Protein AF-A0A3S1BFA7-F1 (afdb_monomer)

Solvent-accessible surface area (backbone atoms only — not comparable to full-atom values): 25838 Å² total; per-residue (Å²): 130,64,81,38,84,47,52,63,63,58,51,50,55,62,61,63,75,64,96,69,89,42,31,29,46,34,33,26,65,47,101,83,74,41,84,43,81,44,79,35,71,50,68,67,54,46,60,73,43,43,88,64,27,56,29,31,32,80,30,29,27,71,52,90,93,70,58,91,36,68,86,40,34,38,29,47,25,55,54,68,47,40,30,83,48,83,37,92,46,74,62,58,56,48,50,36,38,52,75,58,71,48,80,76,38,38,33,44,30,50,46,94,56,82,31,21,36,39,38,33,37,49,32,63,70,37,74,41,44,76,68,50,50,57,48,50,39,51,43,49,34,49,52,18,57,65,49,70,30,40,55,81,70,53,51,82,51,40,78,41,72,49,75,86,56,67,34,32,31,42,36,61,88,86,60,78,41,48,69,63,58,54,51,51,52,41,53,54,51,53,52,46,57,61,62,73,52,81,56,96,70,88,61,81,46,79,53,76,88,66,80,60,69,76,38,69,39,47,46,50,60,63,54,41,37,46,89,90,47,34,70,59,47,51,33,38,48,34,16,44,36,48,29,71,70,47,51,74,67,62,43,48,52,53,49,55,61,37,34,73,48,20,82,57,68,75,55,70,69,59,52,54,52,32,41,53,58,29,66,65,66,82,51,48,32,38,56,27,72,57,52,18,68,74,48,77,30,93,40,70,59,35,46,42,36,78,83,90,64,89,77,73,82,74,55,65,67,58,55,39,49,51,54,51,51,52,26,64,75,58,55,56,33,75,44,31,68,63,54,47,14,60,77,62,76,45,60,50,70,58,45,57,51,31,54,51,51,33,41,75,70,53,54,30,40,79,80,45,60,68,96,56,94,90,40,50,34,27,38,29,69,43,95,66,82,86,70,74,76,71,75,79,70,80,76,80,91,77,84,92,83,85,85,82,86,83,89,84,86,83,82,86,81,89,78,91,80,89,84,86,86,87,80,85,89,79,90,83,88,85,87,84,84,88,90,134

Structure (mmCIF, N/CA/C/O backbone):
data_AF-A0A3S1BFA7-F1
#
_entry.id   AF-A0A3S1BFA7-F1
#
loop_
_atom_site.group_PDB
_atom_site.id
_atom_site.type_symbol
_atom_site.label_atom_id
_atom_site.label_alt_id
_atom_site.label_comp_id
_atom_site.label_asym_id
_atom_site.label_entity_id
_atom_site.label_seq_id
_atom_site.pdbx_PDB_ins_code
_atom_site.Cartn_x
_atom_site.Cartn_y
_atom_site.Cartn_z
_atom_site.occupancy
_atom_site.B_iso_or_equiv
_atom_site.auth_seq_id
_atom_site.auth_comp_id
_atom_site.auth_asym_id
_atom_site.auth_atom_id
_atom_site.pdbx_PDB_model_num
ATOM 1 N N . MET A 1 1 ? -7.780 -16.360 -27.544 1.00 58.62 1 MET A N 1
ATOM 2 C CA . MET A 1 1 ? -6.352 -16.155 -27.210 1.00 58.62 1 MET A CA 1
ATOM 3 C C . MET A 1 1 ? -5.676 -17.511 -27.257 1.00 58.62 1 MET A C 1
ATOM 5 O O . MET A 1 1 ? -6.322 -18.480 -26.881 1.00 58.62 1 MET A O 1
ATOM 9 N N . GLN A 1 2 ? -4.456 -17.600 -27.788 1.00 70.12 2 GLN A N 1
ATOM 10 C CA . GLN A 1 2 ? -3.728 -18.864 -27.918 1.00 70.12 2 GLN A CA 1
ATOM 11 C C . GLN A 1 2 ? -2.575 -18.863 -26.917 1.00 70.12 2 GLN A C 1
ATOM 13 O O . GLN A 1 2 ? -1.828 -17.894 -26.835 1.00 70.12 2 GLN A O 1
ATOM 18 N N . LEU A 1 3 ? -2.485 -19.922 -26.117 1.00 81.88 3 LEU A N 1
ATOM 19 C CA . LEU A 1 3 ? -1.393 -20.108 -25.174 1.00 81.88 3 LEU A CA 1
ATOM 20 C C . LEU A 1 3 ? -0.160 -20.598 -25.938 1.00 81.88 3 LEU A C 1
ATOM 22 O O . LEU A 1 3 ? -0.206 -21.644 -26.585 1.00 81.88 3 LEU A O 1
ATOM 26 N N . GLU A 1 4 ? 0.940 -19.859 -25.848 1.00 90.38 4 GLU A N 1
ATOM 27 C CA . GLU A 1 4 ? 2.170 -20.141 -26.589 1.00 90.38 4 GLU A CA 1
ATOM 28 C C . GLU A 1 4 ? 3.357 -20.301 -25.641 1.00 90.38 4 GLU A C 1
ATOM 30 O O . GLU A 1 4 ? 3.430 -19.663 -24.591 1.00 90.38 4 GLU A O 1
ATOM 35 N N . ARG A 1 5 ? 4.326 -21.144 -26.008 1.00 91.06 5 ARG A N 1
ATOM 36 C CA . ARG A 1 5 ? 5.603 -21.211 -25.288 1.00 91.06 5 ARG A CA 1
ATOM 37 C C . ARG A 1 5 ? 6.433 -19.973 -25.613 1.00 91.06 5 ARG A C 1
ATOM 39 O O . ARG A 1 5 ? 6.560 -19.605 -26.777 1.00 91.06 5 ARG A O 1
ATOM 46 N N . ALA A 1 6 ? 7.031 -19.368 -24.593 1.00 90.69 6 ALA A N 1
ATOM 47 C CA . ALA A 1 6 ? 7.908 -18.213 -24.750 1.00 90.69 6 ALA A CA 1
ATOM 48 C C . ALA A 1 6 ? 9.334 -18.516 -24.282 1.00 90.69 6 ALA A C 1
ATOM 50 O O . ALA A 1 6 ? 9.563 -19.344 -23.400 1.00 90.69 6 ALA A O 1
ATOM 51 N N . SER A 1 7 ? 10.301 -17.821 -24.879 1.00 91.12 7 SER A N 1
ATOM 52 C CA . SER A 1 7 ? 11.687 -17.820 -24.415 1.00 91.12 7 SER A CA 1
ATOM 53 C C . SER A 1 7 ? 11.889 -16.806 -23.286 1.00 91.12 7 SER A C 1
ATOM 55 O O . SER A 1 7 ? 11.107 -15.864 -23.125 1.00 91.12 7 SER A O 1
ATOM 57 N N . VAL A 1 8 ? 12.982 -16.964 -22.536 1.00 89.38 8 VAL A N 1
ATOM 58 C CA . VAL A 1 8 ? 13.428 -15.987 -21.526 1.00 89.38 8 VAL A CA 1
ATOM 59 C C . VAL A 1 8 ? 13.623 -14.603 -22.160 1.00 89.38 8 VAL A C 1
ATOM 61 O O . VAL A 1 8 ? 13.180 -13.600 -21.603 1.00 89.38 8 VAL A O 1
ATOM 64 N N . ASN A 1 9 ? 14.191 -14.550 -23.370 1.00 89.44 9 ASN A N 1
ATOM 65 C CA . ASN A 1 9 ? 14.358 -13.301 -24.117 1.00 89.44 9 ASN A CA 1
ATOM 66 C C . ASN A 1 9 ? 13.007 -12.649 -24.420 1.00 89.44 9 ASN A C 1
ATOM 68 O O . ASN A 1 9 ? 12.826 -11.476 -24.118 1.00 89.44 9 ASN A O 1
ATOM 72 N N . SER A 1 10 ? 12.032 -13.414 -24.926 1.00 89.19 10 SER A N 1
ATOM 73 C CA . SER A 1 10 ? 10.698 -12.883 -25.242 1.00 89.19 10 SER A CA 1
ATOM 74 C C . SER A 1 10 ? 9.979 -12.328 -24.005 1.00 89.19 10 SER A C 1
ATOM 76 O O . SER A 1 10 ? 9.290 -11.304 -24.087 1.00 89.19 10 SER A O 1
ATOM 78 N N . PHE A 1 11 ? 10.171 -12.968 -22.845 1.00 91.69 11 PHE A N 1
ATOM 79 C CA . PHE A 1 11 ? 9.679 -12.466 -21.564 1.00 91.69 11 PHE A CA 1
ATOM 80 C C . PHE A 1 11 ? 10.278 -11.095 -21.225 1.00 91.69 11 PHE A C 1
ATOM 82 O O . PHE A 1 11 ? 9.536 -10.139 -20.988 1.00 91.69 11 PHE A O 1
ATOM 89 N N . PHE A 1 12 ? 11.609 -10.975 -21.238 1.00 89.75 12 PHE A N 1
ATOM 90 C CA . PHE A 1 12 ? 12.280 -9.723 -20.887 1.00 89.75 12 PHE A CA 1
ATOM 91 C C . PHE A 1 12 ? 12.060 -8.615 -21.920 1.00 89.75 12 PHE A C 1
ATOM 93 O O . PHE A 1 12 ? 11.864 -7.469 -21.528 1.00 89.75 12 PHE A O 1
ATOM 100 N N . GLU A 1 13 ? 11.996 -8.938 -23.211 1.00 86.94 13 GLU A N 1
ATOM 101 C CA . GLU A 1 13 ? 11.643 -7.984 -24.270 1.00 86.94 13 GLU A CA 1
ATOM 102 C C . GLU A 1 13 ? 10.254 -7.385 -24.064 1.00 86.94 13 GLU A C 1
ATOM 104 O O . GLU A 1 13 ? 10.063 -6.186 -24.247 1.00 86.94 13 GLU A O 1
ATOM 109 N N . THR A 1 14 ? 9.290 -8.201 -23.635 1.00 87.88 14 THR A N 1
ATOM 110 C CA . THR A 1 14 ? 7.930 -7.718 -23.375 1.00 87.88 14 THR A CA 1
ATOM 111 C C . THR A 1 14 ? 7.845 -6.963 -22.044 1.00 87.88 14 THR A C 1
ATOM 113 O O . THR A 1 14 ? 7.069 -6.024 -21.924 1.00 87.88 14 THR A O 1
ATOM 116 N N . LEU A 1 15 ? 8.629 -7.340 -21.028 1.00 87.38 15 LEU A N 1
ATOM 117 C CA . LEU A 1 15 ? 8.638 -6.658 -19.727 1.00 87.38 15 LEU A CA 1
ATOM 118 C C . LEU A 1 15 ? 9.382 -5.309 -19.757 1.00 87.38 15 LEU A C 1
ATOM 120 O O . LEU A 1 15 ? 9.102 -4.416 -18.952 1.00 87.38 15 LEU A O 1
ATOM 124 N N . ILE A 1 16 ? 10.369 -5.169 -20.641 1.00 83.31 16 ILE A N 1
ATOM 125 C CA . ILE A 1 16 ? 11.279 -4.021 -20.720 1.00 83.31 16 ILE A CA 1
ATOM 126 C C . ILE A 1 16 ? 10.966 -3.234 -21.998 1.00 83.31 16 ILE A C 1
ATOM 128 O O . ILE A 1 16 ? 11.786 -3.108 -22.899 1.00 83.31 16 ILE A O 1
ATOM 132 N N . THR A 1 17 ? 9.744 -2.713 -22.084 1.00 67.00 17 THR A N 1
ATOM 133 C CA . THR A 1 17 ? 9.225 -2.024 -23.280 1.00 67.00 17 THR A CA 1
ATOM 134 C C . THR A 1 17 ? 9.476 -0.518 -23.297 1.00 67.00 17 THR A C 1
ATOM 136 O O . THR A 1 17 ? 9.194 0.137 -24.295 1.00 67.00 17 THR A O 1
ATOM 139 N N . SER A 1 18 ? 9.990 0.059 -22.208 1.00 61.19 18 SER A N 1
ATOM 140 C CA . SER A 1 18 ? 10.029 1.509 -22.016 1.00 61.19 18 SER A CA 1
ATOM 141 C C . SER A 1 18 ? 11.446 2.066 -21.882 1.00 61.19 18 SER A C 1
ATOM 143 O O . SER A 1 18 ? 12.182 1.626 -20.998 1.00 61.19 18 SER A O 1
ATOM 145 N N . GLU A 1 19 ? 11.769 3.130 -22.624 1.00 68.19 19 GLU A N 1
ATOM 146 C CA . GLU A 1 19 ? 12.997 3.948 -22.481 1.00 68.19 19 GLU A CA 1
ATOM 147 C C . GLU A 1 19 ? 13.016 4.807 -21.198 1.00 68.19 19 GLU A C 1
ATOM 149 O O . GLU A 1 19 ? 13.612 5.883 -21.121 1.00 68.19 19 GLU A O 1
ATOM 154 N N . VAL A 1 20 ? 12.294 4.376 -20.167 1.00 74.62 20 VAL A N 1
ATOM 155 C CA . VAL A 1 20 ? 12.158 5.130 -18.930 1.00 74.62 20 VAL A CA 1
ATOM 156 C C . VAL A 1 20 ? 13.417 4.907 -18.090 1.00 74.62 20 VAL A C 1
ATOM 158 O O . VAL A 1 20 ? 13.741 3.759 -17.775 1.00 74.62 20 VAL A O 1
ATOM 161 N N . PRO A 1 21 ? 14.128 5.978 -17.688 1.00 80.00 21 PRO A N 1
ATOM 162 C CA . PRO A 1 21 ? 15.380 5.843 -16.962 1.00 80.00 21 PRO A CA 1
ATOM 163 C C . PRO A 1 21 ? 15.137 5.222 -15.587 1.00 80.00 21 PRO A C 1
ATOM 165 O O . PRO A 1 21 ? 14.238 5.638 -14.853 1.00 80.00 21 PRO A O 1
ATOM 168 N N . GLY A 1 22 ? 15.976 4.256 -15.226 1.00 85.81 22 GLY A N 1
ATOM 169 C CA . GLY 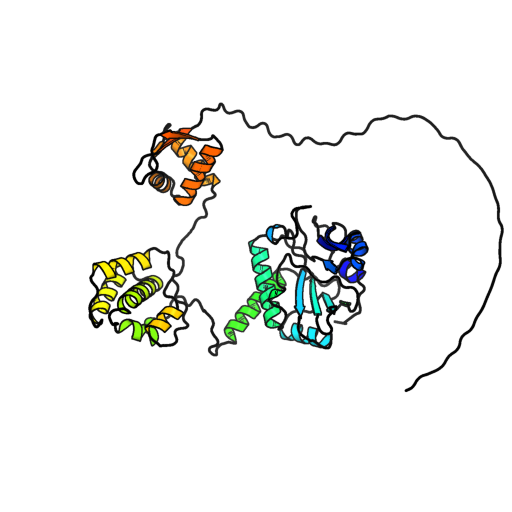A 1 22 ? 15.958 3.611 -13.923 1.00 85.81 22 GLY A CA 1
ATOM 170 C C . GLY A 1 22 ? 16.818 2.354 -13.907 1.00 85.81 22 GLY A C 1
ATOM 171 O O . GLY A 1 22 ? 17.424 1.984 -14.908 1.00 85.81 22 GLY A O 1
ATOM 172 N N . PHE A 1 23 ? 16.867 1.704 -12.749 1.00 88.44 23 PHE A N 1
ATOM 173 C CA . PHE A 1 23 ? 17.570 0.437 -12.563 1.00 88.44 23 PHE A CA 1
ATOM 174 C C . PHE A 1 23 ? 16.577 -0.659 -12.204 1.00 88.44 23 PHE A C 1
ATOM 176 O O . PHE A 1 23 ? 15.640 -0.414 -11.438 1.00 88.44 23 PHE A O 1
ATOM 183 N N . ARG A 1 24 ? 16.809 -1.872 -12.695 1.00 89.88 24 ARG A N 1
ATOM 184 C CA . ARG A 1 24 ? 16.263 -3.091 -12.095 1.00 89.88 24 ARG A CA 1
ATOM 185 C C . ARG A 1 24 ? 17.352 -3.753 -11.269 1.00 89.88 24 ARG A C 1
ATOM 187 O O . ARG A 1 24 ? 18.540 -3.565 -11.520 1.00 89.88 24 ARG A O 1
ATOM 194 N N . TYR A 1 25 ? 16.927 -4.510 -10.272 1.00 91.06 25 TYR A N 1
ATOM 195 C CA . TYR A 1 25 ? 17.823 -5.323 -9.476 1.00 91.06 25 TYR A CA 1
ATOM 196 C C . TYR A 1 25 ? 17.744 -6.774 -9.943 1.00 91.06 25 TYR A C 1
ATOM 198 O O . TYR A 1 25 ? 16.654 -7.291 -10.201 1.00 91.06 25 TYR A O 1
ATOM 206 N N . LEU A 1 26 ? 18.904 -7.414 -10.020 1.00 91.31 26 LEU A N 1
ATOM 207 C CA . LEU A 1 26 ? 19.098 -8.854 -10.152 1.00 91.31 26 LEU A CA 1
ATOM 208 C C . LEU A 1 26 ? 19.847 -9.348 -8.919 1.00 91.31 26 LEU A C 1
ATOM 210 O O . LEU A 1 26 ? 20.661 -8.620 -8.364 1.00 91.31 26 LEU A O 1
ATOM 214 N N . CYS A 1 27 ? 19.585 -10.570 -8.481 1.00 90.50 27 CYS A N 1
ATOM 215 C CA . CYS A 1 27 ? 20.303 -11.181 -7.370 1.00 90.50 27 CYS A CA 1
ATOM 216 C C . CYS A 1 27 ? 20.955 -12.478 -7.848 1.00 90.50 27 CYS A C 1
ATOM 218 O O . CYS A 1 27 ? 20.259 -13.407 -8.275 1.00 90.50 27 CYS A O 1
ATOM 220 N N . ALA A 1 28 ? 22.284 -12.527 -7.785 1.00 88.19 28 ALA A N 1
ATOM 221 C CA . ALA A 1 28 ? 23.107 -13.641 -8.250 1.00 88.19 28 ALA A CA 1
ATOM 222 C C . ALA A 1 28 ? 24.247 -13.926 -7.262 1.00 88.19 28 ALA A C 1
ATOM 224 O O . ALA A 1 28 ? 24.494 -13.149 -6.340 1.00 88.19 28 ALA A O 1
ATOM 225 N N . LEU A 1 29 ? 24.923 -15.063 -7.432 1.00 86.25 29 LEU A N 1
ATOM 226 C CA . LEU A 1 29 ? 26.115 -15.392 -6.652 1.00 86.25 29 LEU A CA 1
ATOM 227 C C . LEU A 1 29 ? 27.335 -14.641 -7.208 1.00 86.25 29 LEU A C 1
ATOM 229 O O . LEU A 1 29 ? 27.557 -14.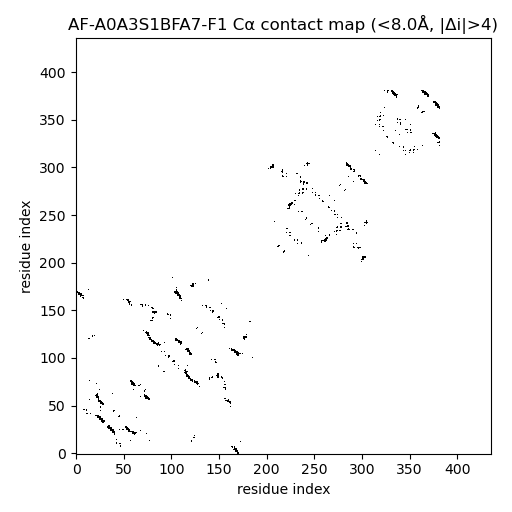640 -8.419 1.00 86.25 29 LEU A O 1
ATOM 233 N N . ASP A 1 30 ? 28.126 -14.016 -6.333 1.00 84.31 30 ASP A N 1
ATOM 234 C CA . ASP A 1 30 ? 29.445 -13.488 -6.688 1.00 84.31 30 ASP A CA 1
ATOM 235 C C . ASP A 1 30 ? 30.489 -14.611 -6.833 1.00 84.31 30 ASP A C 1
ATOM 237 O O . ASP A 1 30 ? 30.225 -15.791 -6.594 1.00 84.31 30 ASP A O 1
ATOM 241 N N . GLN A 1 31 ? 31.718 -14.226 -7.182 1.00 84.50 31 GLN A N 1
ATOM 242 C CA . GLN A 1 31 ? 32.864 -15.138 -7.298 1.00 84.50 31 GLN A CA 1
ATOM 243 C C . GLN A 1 31 ? 33.192 -15.886 -5.989 1.00 84.50 31 GLN A C 1
ATOM 245 O O . GLN A 1 31 ? 33.901 -16.887 -6.018 1.00 84.50 31 GLN A O 1
ATOM 250 N N . ASN A 1 32 ? 32.671 -15.422 -4.849 1.00 88.25 32 ASN A N 1
ATOM 251 C CA . ASN A 1 32 ? 32.860 -16.009 -3.525 1.00 88.25 32 ASN A CA 1
ATOM 252 C C . ASN A 1 32 ? 31.621 -16.793 -3.047 1.00 88.25 32 ASN A C 1
ATOM 254 O O . ASN A 1 32 ? 31.506 -17.067 -1.849 1.00 88.25 32 ASN A O 1
ATOM 258 N N . ASN A 1 33 ? 30.684 -17.132 -3.943 1.00 84.62 33 ASN A N 1
ATOM 259 C CA . ASN A 1 33 ? 29.411 -17.793 -3.631 1.00 84.62 33 ASN A CA 1
ATOM 260 C C . ASN A 1 33 ? 28.524 -17.029 -2.629 1.00 84.62 33 ASN A C 1
ATOM 262 O O . ASN A 1 33 ? 27.759 -17.630 -1.870 1.00 84.62 33 ASN A O 1
ATOM 266 N N . ARG A 1 34 ? 28.586 -15.696 -2.618 1.00 86.06 34 ARG A N 1
ATOM 267 C CA . ARG A 1 34 ? 27.698 -14.840 -1.820 1.00 86.06 34 ARG A CA 1
ATOM 268 C C . ARG A 1 34 ? 26.598 -14.277 -2.702 1.00 86.06 34 ARG A C 1
ATOM 270 O O . ARG A 1 34 ? 26.869 -13.811 -3.800 1.00 86.06 34 ARG A O 1
ATOM 277 N N . LEU A 1 35 ? 25.360 -14.285 -2.211 1.00 85.62 35 LEU A N 1
ATOM 278 C CA . LEU A 1 35 ? 24.259 -13.605 -2.891 1.00 85.62 35 LEU A CA 1
ATOM 279 C C . LEU A 1 35 ? 24.466 -12.093 -2.819 1.00 85.62 35 LEU A C 1
ATOM 281 O O . LEU A 1 35 ? 24.572 -11.528 -1.729 1.00 85.62 35 LEU A O 1
ATOM 285 N N . VAL A 1 36 ? 24.508 -11.460 -3.983 1.00 86.81 36 VAL A N 1
ATOM 286 C CA . VAL A 1 36 ? 24.702 -10.021 -4.146 1.00 86.81 36 VAL A CA 1
ATOM 287 C C . VAL A 1 36 ? 23.701 -9.461 -5.146 1.00 86.81 36 VAL A C 1
ATOM 289 O O . VAL A 1 36 ? 23.293 -10.126 -6.103 1.00 86.81 36 VAL A O 1
ATOM 292 N N . ASP A 1 37 ? 23.312 -8.217 -4.892 1.00 88.31 37 ASP A N 1
ATOM 293 C CA . ASP A 1 37 ? 22.390 -7.466 -5.728 1.00 88.31 37 ASP A CA 1
ATOM 294 C C . ASP A 1 37 ? 23.186 -6.712 -6.801 1.00 88.31 37 ASP A C 1
ATOM 296 O O . ASP A 1 37 ? 24.085 -5.932 -6.487 1.00 88.31 37 ASP A O 1
ATOM 300 N N . PHE A 1 38 ? 22.830 -6.926 -8.062 1.00 85.88 38 PHE A N 1
ATOM 301 C CA . PHE A 1 38 ? 23.368 -6.227 -9.221 1.00 85.88 38 PHE A CA 1
ATOM 302 C C . PHE A 1 38 ? 22.318 -5.275 -9.773 1.00 85.88 38 PHE A C 1
ATOM 304 O O . PHE A 1 38 ? 21.147 -5.631 -9.918 1.00 85.88 38 PHE A O 1
ATOM 311 N N . GLU A 1 39 ? 22.740 -4.057 -10.086 1.00 87.44 39 GLU A N 1
ATOM 312 C CA . GLU A 1 39 ? 21.891 -3.058 -10.719 1.00 87.44 39 GLU A CA 1
ATOM 313 C C . GLU A 1 39 ? 22.138 -3.070 -12.218 1.00 87.44 39 GLU A C 1
ATOM 315 O O . GLU A 1 39 ? 23.275 -2.940 -12.663 1.00 87.44 39 GLU A O 1
ATOM 320 N N . VAL A 1 40 ? 21.062 -3.186 -12.981 1.00 86.00 40 VAL A N 1
ATOM 321 C CA . VAL A 1 40 ? 21.097 -3.253 -14.441 1.00 86.00 40 VAL A CA 1
ATOM 322 C C . VAL A 1 40 ? 20.160 -2.203 -15.008 1.00 86.00 40 VAL A C 1
ATOM 324 O O . VAL A 1 40 ? 19.052 -1.994 -14.495 1.00 86.00 40 VAL A O 1
ATOM 327 N N . GLN A 1 41 ? 20.638 -1.490 -16.021 1.00 79.12 41 GLN A N 1
ATOM 328 C CA . GLN A 1 41 ? 19.873 -0.426 -16.677 1.00 79.12 41 GLN A CA 1
ATOM 329 C C . GLN A 1 41 ? 19.312 -0.899 -18.006 1.00 79.12 41 GLN A C 1
ATOM 331 O O . GLN A 1 41 ? 18.164 -0.594 -18.327 1.00 79.12 41 GLN A O 1
ATOM 336 N N . ASP A 1 42 ? 20.121 -1.652 -18.746 1.00 76.56 42 ASP A N 1
ATOM 337 C CA . ASP A 1 42 ? 19.798 -2.050 -20.102 1.00 76.56 42 ASP A CA 1
ATOM 338 C C . ASP A 1 42 ? 19.137 -3.437 -20.159 1.00 76.56 42 ASP A C 1
ATOM 340 O O . ASP A 1 42 ? 19.336 -4.305 -19.300 1.00 76.56 42 ASP A O 1
ATOM 344 N N . LYS A 1 43 ? 18.310 -3.637 -21.185 1.00 80.19 43 LYS A N 1
ATOM 345 C CA . LYS A 1 43 ? 17.643 -4.907 -21.473 1.00 80.19 43 LYS A CA 1
ATOM 346 C C . LYS A 1 43 ? 18.656 -6.017 -21.759 1.00 80.19 43 LYS A C 1
ATOM 348 O O . LYS A 1 43 ? 18.500 -7.122 -21.240 1.00 80.19 43 LYS A O 1
ATOM 353 N N . ASP A 1 44 ? 19.678 -5.727 -22.553 1.00 83.19 44 ASP A N 1
ATOM 354 C CA . ASP A 1 44 ? 20.673 -6.708 -22.978 1.00 83.19 44 ASP A CA 1
ATOM 355 C C . ASP A 1 44 ? 21.546 -7.134 -21.789 1.00 83.19 44 ASP A C 1
ATOM 357 O O . ASP A 1 44 ? 21.877 -8.314 -21.648 1.00 83.19 44 ASP A O 1
ATOM 361 N N . GLU A 1 45 ? 21.811 -6.213 -20.853 1.00 84.56 45 GLU A N 1
ATOM 362 C CA . GLU A 1 45 ? 22.426 -6.543 -19.565 1.00 84.56 45 GLU A CA 1
ATOM 363 C C . GLU A 1 45 ? 21.555 -7.533 -18.785 1.00 84.56 45 GLU A C 1
ATOM 365 O O . GLU A 1 45 ? 22.047 -8.587 -18.381 1.00 84.56 45 GLU A O 1
ATOM 370 N N . ILE A 1 46 ? 20.255 -7.256 -18.618 1.00 83.56 46 ILE A N 1
ATOM 371 C CA . ILE A 1 46 ? 19.341 -8.162 -17.901 1.00 83.56 46 ILE A CA 1
ATOM 372 C C . ILE A 1 46 ? 19.344 -9.557 -18.519 1.00 83.56 46 ILE A C 1
ATOM 374 O O . ILE A 1 46 ? 19.472 -10.538 -17.788 1.00 83.56 46 ILE A O 1
ATOM 378 N N . ILE A 1 47 ? 19.239 -9.648 -19.845 1.00 84.56 47 ILE A N 1
ATOM 379 C CA . ILE A 1 47 ? 19.239 -10.925 -20.561 1.00 84.56 47 ILE A CA 1
ATOM 380 C C . ILE A 1 47 ? 20.571 -11.658 -20.343 1.00 84.56 47 ILE A C 1
ATOM 382 O O . ILE A 1 47 ? 20.566 -12.841 -20.010 1.00 84.56 47 ILE A O 1
ATOM 386 N N . SER A 1 48 ? 21.707 -10.958 -20.427 1.00 85.31 48 SER A N 1
ATOM 387 C CA . SER A 1 48 ? 23.035 -11.556 -20.218 1.00 85.31 48 SER A CA 1
ATOM 388 C C . SER A 1 48 ? 23.265 -12.085 -18.793 1.00 85.31 48 SER A C 1
ATOM 390 O O . SER A 1 48 ? 24.020 -13.040 -18.590 1.00 85.31 48 SER A O 1
ATOM 392 N N . PHE A 1 49 ? 22.611 -11.480 -17.795 1.00 84.44 49 PHE A N 1
ATOM 393 C CA . PHE A 1 49 ? 22.712 -11.874 -16.390 1.00 84.44 49 PHE A CA 1
ATOM 394 C C . PHE A 1 49 ? 21.583 -12.804 -15.929 1.00 84.44 49 PHE A C 1
ATOM 396 O O . PHE A 1 49 ? 21.695 -13.367 -14.836 1.00 84.44 49 PHE A O 1
ATOM 403 N N . ALA A 1 50 ? 20.525 -12.998 -16.724 1.00 83.69 50 ALA A N 1
ATOM 404 C CA . ALA A 1 50 ? 19.354 -13.790 -16.349 1.00 83.69 50 ALA A CA 1
ATOM 405 C C . ALA A 1 50 ? 19.735 -15.223 -15.948 1.00 83.69 50 ALA A C 1
ATOM 407 O O . ALA A 1 50 ? 19.360 -15.677 -14.868 1.00 83.69 50 ALA A O 1
ATOM 408 N N . ASP A 1 51 ? 20.575 -15.894 -16.738 1.00 82.56 51 ASP A N 1
ATOM 409 C CA . ASP A 1 51 ? 20.986 -17.283 -16.480 1.00 82.56 51 ASP A CA 1
ATOM 410 C C . ASP A 1 51 ? 21.774 -17.461 -15.176 1.00 82.56 51 ASP A C 1
ATOM 412 O O . ASP A 1 51 ? 21.751 -18.526 -14.559 1.00 82.56 51 ASP A O 1
ATOM 416 N N . LYS A 1 52 ? 22.464 -16.408 -14.730 1.00 84.69 52 LYS A N 1
ATOM 417 C CA . LYS A 1 52 ? 23.274 -16.409 -13.501 1.00 84.69 52 LYS A CA 1
ATOM 418 C C . LYS A 1 52 ? 22.492 -15.914 -12.286 1.00 84.69 52 LYS A C 1
ATOM 420 O O . LYS A 1 52 ? 22.974 -16.020 -11.159 1.00 84.69 52 LYS A O 1
ATOM 425 N N . SER A 1 53 ? 21.301 -15.366 -12.509 1.00 89.00 53 SER A N 1
ATOM 426 C CA . SER A 1 53 ? 20.498 -14.701 -11.492 1.00 89.00 53 SER A CA 1
ATOM 427 C C . SER A 1 53 ? 19.375 -15.597 -11.008 1.00 89.00 53 SER A C 1
ATOM 429 O O . SER A 1 53 ? 18.722 -16.300 -11.771 1.00 89.00 53 SER A O 1
ATOM 431 N N . ARG A 1 54 ? 19.125 -15.557 -9.701 1.00 89.06 54 ARG A N 1
ATOM 432 C CA . ARG A 1 54 ? 18.028 -16.301 -9.082 1.00 89.06 54 ARG A CA 1
ATOM 433 C C . ARG A 1 54 ? 16.756 -15.473 -9.006 1.00 89.06 54 ARG A C 1
ATOM 435 O O . ARG A 1 54 ? 15.666 -16.017 -9.175 1.00 89.06 54 ARG A O 1
ATOM 442 N N . TRP A 1 55 ? 16.895 -14.177 -8.745 1.00 92.44 55 TRP A N 1
ATOM 443 C CA . TRP A 1 55 ? 15.769 -13.266 -8.585 1.00 92.44 55 TRP A CA 1
ATOM 444 C C . TRP A 1 55 ? 15.986 -11.963 -9.339 1.00 92.44 55 TRP A C 1
ATOM 446 O O . TRP A 1 55 ? 17.122 -11.534 -9.532 1.00 92.44 55 TRP A O 1
ATOM 456 N N . PHE A 1 56 ? 14.889 -11.323 -9.725 1.00 93.31 56 PHE A N 1
ATOM 457 C CA . PHE A 1 56 ? 14.875 -10.012 -10.358 1.00 93.31 56 PHE A CA 1
ATOM 458 C C . PHE A 1 56 ? 13.705 -9.164 -9.850 1.00 93.31 56 PHE A C 1
ATOM 460 O O . PHE A 1 56 ? 12.759 -9.675 -9.242 1.00 93.31 56 PHE A O 1
ATOM 467 N N . THR A 1 57 ? 13.756 -7.859 -10.105 1.00 93.44 57 THR A N 1
ATOM 468 C CA . THR A 1 57 ? 12.633 -6.944 -9.861 1.00 93.44 57 THR A CA 1
ATOM 469 C C . THR A 1 57 ? 12.018 -6.479 -11.186 1.00 93.44 57 THR A C 1
ATOM 471 O O . THR A 1 57 ? 12.749 -5.928 -12.013 1.00 93.44 57 THR A O 1
ATOM 474 N N . PRO A 1 58 ? 10.695 -6.593 -11.400 1.00 92.69 58 PRO A N 1
ATOM 475 C CA . PRO A 1 58 ? 10.054 -6.116 -12.630 1.00 92.69 58 PRO A CA 1
ATOM 476 C C . PRO A 1 58 ? 9.996 -4.580 -12.716 1.00 92.69 58 PRO A C 1
ATOM 478 O O . PRO A 1 58 ? 10.015 -4.006 -13.809 1.00 92.69 58 PRO A O 1
ATOM 481 N N . ASN A 1 59 ? 9.956 -3.920 -11.557 1.00 93.69 59 ASN A N 1
ATOM 482 C CA . ASN A 1 59 ? 9.793 -2.476 -11.395 1.00 93.69 59 ASN A CA 1
ATOM 483 C C . ASN A 1 59 ? 11.142 -1.737 -11.374 1.00 93.69 59 ASN A C 1
ATOM 485 O O . ASN A 1 59 ? 12.167 -2.316 -11.014 1.00 93.69 59 ASN A O 1
ATOM 489 N N . LEU A 1 60 ? 11.131 -0.452 -11.742 1.00 91.62 60 LEU A N 1
ATOM 490 C CA . LEU A 1 60 ? 12.331 0.391 -11.845 1.00 91.62 60 LEU A CA 1
ATOM 491 C C . LEU A 1 60 ? 12.587 1.186 -10.564 1.00 91.62 60 LEU A C 1
ATOM 493 O O . LEU A 1 60 ? 11.648 1.599 -9.882 1.00 91.62 60 LEU A O 1
ATOM 497 N N . PHE A 1 61 ? 13.857 1.472 -10.276 1.00 92.00 61 PHE A N 1
ATOM 498 C CA . PHE A 1 61 ? 14.322 2.203 -9.095 1.00 92.00 61 PHE A CA 1
ATOM 499 C C . PHE A 1 61 ? 15.153 3.442 -9.477 1.00 92.00 61 PHE A C 1
ATOM 501 O O . PHE A 1 61 ? 15.907 3.415 -10.446 1.00 92.00 61 PHE A O 1
ATOM 508 N N . ASN A 1 62 ? 15.020 4.524 -8.693 1.00 75.81 62 ASN A N 1
ATOM 509 C CA . ASN A 1 62 ? 15.446 5.885 -9.083 1.00 75.81 62 ASN A CA 1
ATOM 510 C C . ASN A 1 62 ? 16.925 6.209 -8.825 1.00 75.81 62 ASN A C 1
ATOM 512 O O . ASN A 1 62 ? 17.408 7.255 -9.244 1.00 75.81 62 ASN A O 1
ATOM 516 N N . LEU A 1 63 ? 17.654 5.384 -8.070 1.00 68.12 63 LEU A N 1
ATOM 517 C CA . LEU A 1 63 ? 18.998 5.743 -7.619 1.00 68.12 63 LEU A CA 1
ATOM 518 C C . LEU A 1 63 ? 19.901 4.518 -7.503 1.00 68.12 63 LEU A C 1
ATOM 520 O O . LEU A 1 63 ? 19.640 3.621 -6.696 1.00 68.12 63 LEU A O 1
ATOM 524 N N . LYS A 1 64 ? 21.011 4.559 -8.245 1.00 62.66 64 LYS A N 1
ATOM 525 C CA . LYS A 1 64 ? 22.150 3.653 -8.085 1.00 62.66 64 LYS A CA 1
ATOM 526 C C . LYS A 1 64 ? 22.581 3.648 -6.612 1.00 62.66 64 LYS A C 1
ATOM 528 O O . LYS A 1 64 ? 22.659 4.718 -6.002 1.00 62.66 64 LYS A O 1
ATOM 533 N N . HIS A 1 65 ? 22.815 2.475 -6.023 1.00 66.00 65 HIS A N 1
ATOM 534 C CA . HIS A 1 65 ? 23.293 2.309 -4.640 1.00 66.00 65 HIS A CA 1
ATOM 535 C C . HIS A 1 65 ? 22.338 2.724 -3.508 1.00 66.00 65 HIS A C 1
ATOM 537 O O . HIS A 1 65 ? 22.712 2.663 -2.338 1.00 66.00 65 HIS A O 1
ATOM 543 N N . CYS A 1 66 ? 21.094 3.120 -3.799 1.00 71.62 66 CYS A N 1
ATOM 544 C CA . CYS A 1 66 ? 20.103 3.353 -2.739 1.00 71.62 66 CYS A CA 1
ATOM 545 C C . CYS A 1 66 ? 19.394 2.065 -2.295 1.00 71.62 66 CYS A C 1
ATOM 547 O O . CYS A 1 66 ? 18.668 2.078 -1.298 1.00 71.62 66 CYS A O 1
ATOM 549 N N . GLY A 1 67 ? 19.619 0.966 -3.017 1.00 79.75 67 GLY A N 1
ATOM 550 C CA . GLY A 1 67 ? 19.118 -0.366 -2.712 1.00 79.75 67 GLY A CA 1
ATOM 551 C C . GLY A 1 67 ? 17.642 -0.570 -3.056 1.00 79.75 67 GLY A C 1
ATOM 552 O O . GLY A 1 67 ? 16.854 0.376 -3.211 1.00 79.75 67 GLY A O 1
ATOM 553 N N . ARG A 1 68 ? 17.256 -1.847 -3.113 1.00 89.12 68 ARG A N 1
ATOM 554 C CA . ARG A 1 68 ? 15.885 -2.306 -3.343 1.00 89.12 68 ARG A CA 1
ATOM 555 C C . ARG A 1 68 ? 15.015 -2.046 -2.113 1.00 89.12 68 ARG A C 1
ATOM 557 O O . ARG A 1 68 ? 14.847 -2.889 -1.235 1.00 89.12 68 ARG A O 1
ATOM 564 N N . THR A 1 69 ? 14.436 -0.852 -2.047 1.00 90.19 69 THR A N 1
ATOM 565 C CA . THR A 1 69 ? 13.443 -0.501 -1.026 1.00 90.19 69 THR A CA 1
ATOM 566 C C . THR A 1 69 ? 12.195 0.072 -1.670 1.00 90.19 69 THR A C 1
ATOM 568 O O . THR A 1 69 ? 12.260 0.756 -2.693 1.00 90.19 69 THR A O 1
ATOM 571 N N . LYS A 1 70 ? 11.049 -0.110 -1.011 1.00 90.94 70 LYS A N 1
ATOM 572 C CA . LYS A 1 70 ? 9.775 0.481 -1.433 1.00 90.94 70 LYS A CA 1
ATOM 573 C C . LYS A 1 70 ? 9.866 1.983 -1.686 1.00 90.94 70 LYS A C 1
ATOM 575 O O . LYS A 1 70 ? 9.234 2.500 -2.603 1.00 90.94 70 LYS A O 1
ATOM 580 N N . LYS A 1 71 ? 10.667 2.708 -0.896 1.00 89.25 71 LYS A N 1
ATOM 581 C CA . LYS A 1 71 ? 10.872 4.155 -1.062 1.00 89.25 71 LYS A CA 1
ATOM 582 C C . LYS A 1 71 ? 11.525 4.487 -2.406 1.00 89.25 71 LYS A C 1
ATOM 584 O O . LYS A 1 71 ? 11.145 5.492 -3.002 1.00 89.25 71 LYS A O 1
ATOM 589 N N . ASN A 1 72 ? 12.423 3.632 -2.885 1.00 91.19 72 ASN A N 1
ATOM 590 C CA . ASN A 1 72 ? 13.258 3.884 -4.057 1.00 91.19 72 ASN A CA 1
ATOM 591 C C . ASN A 1 72 ? 12.639 3.425 -5.379 1.00 91.19 72 ASN A C 1
ATOM 593 O O . ASN A 1 72 ? 13.147 3.821 -6.426 1.00 91.19 72 ASN A O 1
ATOM 597 N N . VAL A 1 73 ? 11.550 2.644 -5.345 1.00 92.88 73 VAL A N 1
ATOM 598 C CA . VAL A 1 73 ? 10.773 2.316 -6.553 1.00 92.88 73 VAL A CA 1
ATOM 599 C C . VAL A 1 73 ? 10.353 3.617 -7.235 1.00 92.88 73 VAL A C 1
ATOM 601 O O . VAL A 1 73 ? 9.737 4.479 -6.599 1.00 92.88 73 VAL A O 1
ATOM 604 N N . GLN A 1 74 ? 10.716 3.757 -8.501 1.00 92.00 74 GLN A N 1
ATOM 605 C CA . GLN A 1 74 ? 10.473 4.917 -9.344 1.00 92.00 74 GLN A CA 1
ATOM 606 C C . GLN A 1 74 ? 9.312 4.690 -10.294 1.00 92.00 74 GLN A C 1
ATOM 608 O O . GLN A 1 74 ? 8.466 5.573 -10.403 1.00 92.00 74 GLN A O 1
ATOM 613 N N . TYR A 1 75 ? 9.261 3.518 -10.928 1.00 92.88 75 TYR A N 1
ATOM 614 C CA . TYR A 1 75 ? 8.183 3.150 -11.834 1.00 92.88 75 TYR A CA 1
ATOM 615 C C . TYR A 1 75 ? 7.689 1.742 -11.552 1.00 92.88 75 TYR A C 1
ATOM 617 O O . TYR A 1 75 ? 8.477 0.848 -11.242 1.00 92.88 75 TYR A O 1
ATOM 625 N N . ILE A 1 76 ? 6.373 1.575 -11.643 1.00 94.12 76 ILE A N 1
ATOM 626 C CA . ILE A 1 76 ? 5.714 0.273 -11.592 1.00 94.12 76 ILE A CA 1
ATOM 627 C C . ILE A 1 76 ? 5.425 -0.130 -13.033 1.00 94.12 76 ILE A C 1
ATOM 629 O O . ILE A 1 76 ? 4.749 0.610 -13.742 1.00 94.12 76 ILE A O 1
ATOM 633 N N . ASN A 1 77 ? 5.943 -1.287 -13.430 1.00 92.88 77 ASN A N 1
ATOM 634 C CA . ASN A 1 77 ? 5.896 -1.802 -14.799 1.00 92.88 77 ASN A CA 1
ATOM 635 C C . ASN A 1 77 ? 5.028 -3.053 -14.920 1.00 92.88 77 ASN A C 1
ATOM 637 O O . ASN A 1 77 ? 4.671 -3.451 -16.021 1.00 92.88 77 ASN A O 1
ATOM 641 N N . ALA A 1 78 ? 4.729 -3.717 -13.804 1.00 94.06 78 ALA A N 1
ATOM 642 C CA . ALA A 1 78 ? 3.909 -4.913 -13.825 1.00 94.06 78 ALA A CA 1
ATOM 643 C C . ALA A 1 78 ? 3.142 -5.104 -12.518 1.00 94.06 78 ALA A C 1
ATOM 645 O O . ALA A 1 78 ? 3.626 -4.771 -11.430 1.00 94.06 78 ALA A O 1
ATOM 646 N N . PHE A 1 79 ? 1.968 -5.714 -12.645 1.00 96.25 79 PHE A N 1
ATOM 647 C CA . PHE A 1 79 ? 1.304 -6.423 -11.562 1.00 96.25 79 PHE A CA 1
ATOM 648 C C . PHE A 1 79 ? 1.746 -7.882 -11.618 1.00 96.25 79 PHE A C 1
ATOM 650 O O . PHE A 1 79 ? 1.644 -8.523 -12.664 1.00 96.25 79 PHE A O 1
ATOM 657 N N . VAL A 1 80 ? 2.255 -8.390 -10.495 1.00 96.56 80 VAL A N 1
ATOM 658 C CA . VAL A 1 80 ? 2.762 -9.761 -10.390 1.00 96.56 80 VAL A CA 1
ATOM 659 C C . VAL A 1 80 ? 2.104 -10.464 -9.214 1.00 96.56 80 VAL A C 1
ATOM 661 O O . VAL A 1 80 ? 1.967 -9.871 -8.141 1.00 96.56 80 VAL A O 1
ATOM 664 N N . ILE A 1 81 ? 1.685 -11.707 -9.431 1.00 95.94 81 ILE A N 1
ATOM 665 C CA . ILE A 1 81 ? 1.065 -12.574 -8.424 1.00 95.94 81 ILE A CA 1
ATOM 666 C C . ILE A 1 81 ? 1.819 -13.901 -8.384 1.00 95.94 81 ILE A C 1
ATOM 668 O O . ILE A 1 81 ? 2.139 -14.453 -9.436 1.00 95.94 81 ILE A O 1
ATOM 672 N N . GLU A 1 82 ? 2.077 -14.411 -7.179 1.00 94.81 82 GLU A N 1
ATOM 673 C CA . GLU A 1 82 ? 2.691 -15.722 -6.954 1.00 94.81 82 GLU A CA 1
ATOM 674 C C . GLU A 1 82 ? 1.657 -16.688 -6.366 1.00 94.81 82 GLU A C 1
ATOM 676 O O . GLU A 1 82 ? 1.084 -16.451 -5.304 1.00 94.81 82 GLU A O 1
ATOM 681 N N . PHE A 1 83 ? 1.407 -17.789 -7.065 1.00 87.62 83 PHE A N 1
ATOM 682 C CA . PHE A 1 83 ? 0.664 -18.929 -6.554 1.00 87.62 83 PHE A CA 1
ATOM 683 C C . PHE A 1 83 ? 1.638 -19.858 -5.832 1.00 87.62 83 PHE A C 1
ATOM 685 O O . PHE A 1 83 ? 2.224 -20.743 -6.452 1.00 87.62 83 PHE A O 1
ATOM 692 N N . ASP A 1 84 ? 1.778 -19.669 -4.517 1.00 86.00 84 ASP A N 1
ATOM 693 C CA . ASP A 1 84 ? 2.478 -20.606 -3.625 1.00 86.00 84 ASP A CA 1
ATOM 694 C C . ASP A 1 84 ? 1.554 -21.724 -3.116 1.00 86.00 84 ASP A C 1
ATOM 696 O O . ASP A 1 84 ? 1.551 -22.120 -1.950 1.00 86.00 84 ASP A O 1
ATOM 700 N N . CYS A 1 85 ? 0.719 -22.222 -4.017 1.00 75.25 85 CYS A N 1
ATOM 701 C CA . CYS A 1 85 ? -0.155 -23.357 -3.804 1.00 75.25 85 CYS A CA 1
ATOM 702 C C . CYS A 1 85 ? -0.041 -24.286 -5.009 1.00 75.25 85 CYS A C 1
ATOM 704 O O . CYS A 1 85 ? 0.284 -23.854 -6.112 1.00 75.25 85 CYS A O 1
ATOM 706 N N . TYR A 1 86 ? -0.279 -25.577 -4.795 1.00 77.56 86 TYR A N 1
ATOM 707 C CA . TYR A 1 86 ? -0.149 -26.560 -5.860 1.00 77.56 86 TYR A CA 1
ATOM 708 C C . TYR A 1 86 ? -1.280 -26.406 -6.889 1.00 77.56 86 TYR A C 1
ATOM 710 O O . TYR A 1 86 ? -2.429 -26.743 -6.607 1.00 77.56 86 TYR A O 1
ATOM 718 N N . LEU A 1 87 ? -0.931 -25.927 -8.084 1.00 72.81 87 LEU A N 1
ATOM 719 C CA . LEU A 1 87 ? -1.770 -25.894 -9.280 1.00 72.81 87 LEU A CA 1
ATOM 720 C C . LEU A 1 87 ? -1.129 -26.777 -10.366 1.00 72.81 87 LEU A C 1
ATOM 722 O O . LEU A 1 87 ? -0.031 -26.460 -10.846 1.00 72.81 87 LEU A O 1
ATOM 726 N N . PRO A 1 88 ? -1.754 -27.911 -10.734 1.00 67.44 88 PRO A N 1
ATOM 727 C CA . PRO A 1 88 ? -1.086 -28.951 -11.511 1.00 67.44 88 PRO A CA 1
ATOM 728 C C . PRO A 1 88 ? -0.762 -28.524 -12.947 1.00 67.44 88 PRO A C 1
ATOM 730 O O . PRO A 1 88 ? 0.258 -28.959 -13.491 1.00 67.44 88 PRO A O 1
ATOM 733 N N . SER A 1 89 ? -1.572 -27.653 -13.549 1.00 77.88 89 SER A N 1
ATOM 734 C CA . SER A 1 89 ? -1.416 -27.208 -14.929 1.00 77.88 89 SER A CA 1
ATOM 735 C C . SER A 1 89 ? -1.547 -25.692 -15.088 1.00 77.88 89 SER A C 1
ATOM 737 O O . SER A 1 89 ? -2.036 -24.977 -14.218 1.00 77.88 89 SER A O 1
ATOM 739 N N . VAL A 1 90 ? -1.115 -25.202 -16.250 1.00 78.44 90 VAL A N 1
ATOM 740 C CA . VAL A 1 90 ? -1.302 -23.804 -16.663 1.00 78.44 90 VAL A CA 1
ATOM 741 C C . VAL A 1 90 ? -2.782 -23.447 -16.850 1.00 78.44 90 VAL A C 1
ATOM 743 O O . VAL A 1 90 ? -3.148 -22.292 -16.658 1.00 78.44 90 VAL A O 1
ATOM 746 N N . LEU A 1 91 ? -3.631 -24.429 -17.179 1.00 79.88 91 LEU A N 1
ATOM 747 C CA . LEU A 1 91 ? -5.075 -24.230 -17.319 1.00 79.88 91 LEU A CA 1
ATOM 748 C C . LEU A 1 91 ? -5.711 -23.918 -15.964 1.00 79.88 91 LEU A C 1
ATOM 750 O O . LEU A 1 91 ? -6.461 -22.959 -15.879 1.00 79.88 91 LEU A O 1
ATOM 754 N N . ASP A 1 92 ? -5.297 -24.600 -14.890 1.00 77.69 92 ASP A N 1
ATOM 755 C CA . ASP A 1 92 ? -5.792 -24.300 -13.538 1.00 77.69 92 ASP A CA 1
ATOM 756 C C . ASP A 1 92 ? -5.474 -22.855 -13.121 1.00 77.69 92 ASP A C 1
ATOM 758 O O . ASP A 1 92 ? -6.243 -22.212 -12.411 1.00 77.69 92 ASP A O 1
ATOM 762 N N . VAL A 1 93 ? -4.329 -22.320 -13.561 1.00 83.25 93 VAL A N 1
ATOM 763 C CA . VAL A 1 93 ? -3.966 -20.917 -13.310 1.00 83.25 93 VAL A CA 1
ATOM 764 C C . VAL A 1 93 ? -4.858 -19.971 -14.114 1.00 83.25 93 VAL A C 1
ATOM 766 O O . VAL A 1 93 ? -5.286 -18.946 -13.586 1.00 83.25 93 VAL A O 1
ATOM 769 N N . ILE A 1 94 ? -5.140 -20.305 -15.377 1.00 84.44 94 ILE A N 1
ATOM 770 C CA . ILE A 1 94 ? -6.049 -19.535 -16.236 1.00 84.44 94 ILE A CA 1
ATOM 771 C C . ILE A 1 94 ? -7.456 -19.523 -15.636 1.00 84.44 94 ILE A C 1
ATOM 773 O O . ILE A 1 94 ? -8.024 -18.442 -15.503 1.00 84.44 94 ILE A O 1
ATOM 777 N N . ASP A 1 95 ? -7.958 -20.667 -15.172 1.00 79.31 95 ASP A N 1
ATOM 778 C CA . ASP A 1 95 ? -9.272 -20.785 -14.537 1.00 79.31 95 ASP A CA 1
ATOM 779 C C . ASP A 1 95 ? -9.384 -19.839 -13.331 1.00 79.31 95 ASP A C 1
ATOM 781 O O . ASP A 1 95 ? -10.318 -19.044 -13.249 1.00 79.31 95 ASP A O 1
ATOM 785 N N . ARG A 1 96 ? -8.373 -19.805 -12.444 1.00 81.25 96 ARG A N 1
ATOM 786 C CA . ARG A 1 96 ? -8.349 -18.863 -11.302 1.00 81.25 96 ARG A CA 1
ATOM 787 C C . ARG A 1 96 ? -8.400 -17.398 -11.727 1.00 81.25 96 ARG A C 1
ATOM 789 O O . ARG A 1 96 ? -8.972 -16.566 -11.019 1.00 81.25 96 ARG A O 1
ATOM 796 N N . ILE A 1 97 ? -7.764 -17.058 -12.844 1.00 88.19 97 ILE A N 1
ATOM 797 C CA . ILE A 1 97 ? -7.737 -15.692 -13.371 1.00 88.19 97 ILE A CA 1
ATOM 798 C C . ILE A 1 97 ? -9.098 -15.330 -13.965 1.00 88.19 97 ILE A C 1
ATOM 800 O O . ILE A 1 97 ? -9.633 -14.267 -13.643 1.00 88.19 97 ILE A O 1
ATOM 804 N N . GLU A 1 98 ? -9.675 -16.213 -14.775 1.00 83.56 98 GLU A N 1
ATOM 805 C CA . GLU A 1 98 ? -10.977 -16.007 -15.411 1.00 83.56 98 GLU A CA 1
ATOM 806 C C . GLU A 1 98 ? -12.103 -15.930 -14.370 1.00 83.56 98 GLU A C 1
ATOM 808 O O . GLU A 1 98 ? -12.924 -15.013 -14.420 1.00 83.56 98 GLU A O 1
ATOM 813 N N . GLU A 1 99 ? -12.078 -16.788 -13.345 1.00 83.19 99 GLU A N 1
ATOM 814 C CA . GLU A 1 99 ? -12.998 -16.739 -12.197 1.00 83.19 99 GLU A CA 1
ATOM 815 C C . GLU A 1 99 ? -12.914 -15.414 -11.422 1.00 83.19 99 GLU A C 1
ATOM 817 O O . GLU A 1 99 ? -13.907 -14.951 -10.855 1.00 83.19 99 GLU A O 1
ATOM 822 N N . SER A 1 100 ? -11.741 -14.768 -11.414 1.00 86.50 100 SER A N 1
ATOM 823 C CA . SER A 1 100 ? -11.552 -13.446 -10.803 1.00 86.50 100 SER A CA 1
ATOM 824 C C . SER A 1 100 ? -12.071 -12.288 -11.669 1.00 86.50 100 SER A C 1
ATOM 826 O O . SER A 1 100 ? -12.093 -11.138 -11.223 1.00 86.50 100 SER A O 1
ATOM 828 N N . GLY A 1 101 ? -12.482 -12.563 -12.911 1.00 87.06 101 GLY A N 1
ATOM 829 C CA . GLY A 1 101 ? -12.958 -11.563 -13.865 1.00 87.06 101 GLY A CA 1
ATOM 830 C C . GLY A 1 101 ? -11.861 -10.638 -14.399 1.00 87.06 101 GLY A C 1
ATOM 831 O O . GLY A 1 101 ? -12.168 -9.541 -14.862 1.00 87.06 101 GLY A O 1
ATOM 832 N N . LEU A 1 102 ? -10.588 -11.031 -14.288 1.00 91.38 102 LEU A N 1
ATOM 833 C CA . LEU A 1 102 ? -9.484 -10.332 -14.941 1.00 91.38 102 LEU A CA 1
ATOM 834 C C . LEU A 1 102 ? -9.282 -10.856 -16.358 1.00 91.38 102 LEU A C 1
ATOM 836 O O . LEU A 1 102 ? -9.342 -12.053 -16.619 1.00 91.38 102 LEU A O 1
ATOM 840 N N . GLU A 1 103 ? -8.930 -9.949 -17.257 1.00 90.88 103 GLU A N 1
ATOM 841 C CA . GLU A 1 103 ? -8.399 -10.306 -18.561 1.00 90.88 103 GLU A CA 1
ATOM 842 C C . GLU A 1 103 ? -7.057 -11.065 -18.469 1.00 90.88 103 GLU A C 1
ATOM 844 O O . GLU A 1 103 ? -6.274 -10.864 -17.528 1.00 90.88 103 GLU A O 1
ATOM 849 N N . PRO A 1 104 ? -6.751 -11.900 -19.479 1.00 91.19 104 PRO A N 1
ATOM 850 C CA . PRO A 1 104 ? -5.552 -12.732 -19.522 1.00 91.19 104 PRO A CA 1
ATOM 851 C C . PRO A 1 104 ? -4.209 -12.022 -19.285 1.00 91.19 104 PRO A C 1
ATOM 853 O O . PRO A 1 104 ? -3.933 -10.995 -19.906 1.00 91.19 104 PRO A O 1
ATOM 856 N N . PRO A 1 105 ? -3.312 -12.573 -18.453 1.00 95.44 105 PRO A N 1
ATOM 857 C CA . PRO A 1 105 ? -1.970 -12.032 -18.247 1.00 95.44 105 PRO A CA 1
ATOM 858 C C . PRO A 1 105 ? -1.102 -12.142 -19.500 1.00 95.44 105 PRO A C 1
ATOM 860 O O . PRO A 1 105 ? -1.352 -12.948 -20.396 1.00 95.44 105 PRO A O 1
ATOM 863 N N . HIS A 1 106 ? -0.007 -11.385 -19.528 1.00 94.88 106 HIS A N 1
ATOM 864 C CA . HIS A 1 106 ? 1.025 -11.557 -20.549 1.00 94.88 106 HIS A CA 1
ATOM 865 C C . HIS A 1 106 ? 1.740 -12.887 -20.390 1.00 94.88 106 HIS A C 1
ATOM 867 O O . HIS A 1 106 ? 1.863 -13.616 -21.372 1.00 94.88 106 HIS A O 1
ATOM 873 N N . PHE A 1 107 ? 2.171 -13.213 -19.167 1.00 95.69 107 PHE A N 1
ATOM 874 C CA . PHE A 1 107 ? 2.947 -14.423 -18.907 1.00 95.69 107 PHE A CA 1
ATOM 875 C C . PHE A 1 107 ? 2.466 -15.211 -17.695 1.00 95.69 107 PHE A C 1
ATOM 877 O O . PHE A 1 107 ? 2.111 -14.646 -16.660 1.00 95.69 107 PHE A O 1
ATOM 884 N N . LEU A 1 108 ? 2.546 -16.531 -17.841 1.00 94.94 108 LEU A N 1
ATOM 885 C CA . LEU A 1 108 ? 2.369 -17.547 -16.813 1.00 94.94 108 LEU A CA 1
ATOM 886 C C . LEU A 1 108 ? 3.679 -18.332 -16.746 1.00 94.94 108 LEU A C 1
ATOM 888 O O . LEU A 1 108 ? 4.110 -18.912 -17.743 1.00 94.94 108 LEU A O 1
ATOM 892 N N . ILE A 1 109 ? 4.343 -18.314 -15.598 1.00 94.38 109 ILE A N 1
ATOM 893 C CA . ILE A 1 109 ? 5.684 -18.876 -15.438 1.00 94.38 109 ILE A CA 1
ATOM 894 C C . ILE A 1 109 ? 5.633 -19.917 -14.342 1.00 94.38 109 ILE A C 1
ATOM 896 O O . ILE A 1 109 ? 5.247 -19.609 -13.214 1.00 94.38 109 ILE A O 1
ATOM 900 N N . ARG A 1 110 ? 6.041 -21.144 -14.649 1.00 86.69 110 ARG A N 1
ATOM 901 C CA . ARG A 1 110 ? 6.155 -22.169 -13.617 1.00 86.69 110 ARG A CA 1
ATOM 902 C C . ARG A 1 110 ? 7.376 -21.893 -12.747 1.00 86.69 110 ARG A C 1
ATOM 904 O O . ARG A 1 110 ? 8.480 -21.674 -13.246 1.00 86.69 110 ARG A O 1
ATOM 911 N N . SER A 1 111 ? 7.180 -21.911 -11.437 1.00 86.62 111 SER A N 1
ATOM 912 C CA . SER A 1 111 ? 8.278 -21.830 -10.479 1.00 86.62 111 SER A CA 1
ATOM 913 C C . SER A 1 111 ? 9.082 -23.137 -10.459 1.00 86.62 111 SER A C 1
ATOM 915 O O . SER A 1 111 ? 8.657 -24.170 -10.980 1.00 86.62 111 SER A O 1
ATOM 917 N N . LYS A 1 112 ? 10.252 -23.110 -9.810 1.00 82.62 112 LYS A N 1
ATOM 918 C CA . LYS A 1 112 ? 11.065 -24.316 -9.568 1.00 82.62 112 LYS A CA 1
ATOM 919 C C . LYS A 1 112 ? 10.328 -25.328 -8.691 1.00 82.62 112 LYS A C 1
ATOM 921 O O . LYS A 1 112 ? 10.549 -26.526 -8.835 1.00 82.62 112 LYS A O 1
ATOM 926 N N . THR A 1 113 ? 9.475 -24.848 -7.785 1.00 76.06 113 THR A N 1
ATOM 927 C CA . THR A 1 113 ? 8.607 -25.707 -6.978 1.00 76.06 113 THR A CA 1
ATOM 928 C C . THR A 1 113 ? 7.448 -26.196 -7.851 1.00 76.06 113 THR A C 1
ATOM 930 O O . THR A 1 113 ? 6.681 -25.366 -8.349 1.00 76.06 113 THR A O 1
ATOM 933 N N . PRO A 1 114 ? 7.291 -27.517 -8.060 1.00 74.69 114 PRO A N 1
ATOM 934 C CA . PRO A 1 114 ? 6.232 -28.044 -8.907 1.00 74.69 114 PRO A CA 1
ATOM 935 C C . PRO A 1 114 ? 4.848 -27.577 -8.459 1.00 74.69 114 PRO A C 1
ATOM 937 O O . PRO A 1 114 ? 4.472 -27.705 -7.298 1.00 74.69 114 PRO A O 1
ATOM 940 N N . GLY A 1 115 ? 4.089 -27.052 -9.415 1.00 69.19 115 GLY A N 1
ATOM 941 C CA . GLY A 1 115 ? 2.729 -26.569 -9.201 1.00 69.19 115 GLY A CA 1
ATOM 942 C C . GLY A 1 115 ? 2.631 -25.127 -8.705 1.00 69.19 115 GLY A C 1
ATOM 943 O O . GLY A 1 115 ? 1.522 -24.623 -8.624 1.00 69.19 115 GLY A O 1
ATOM 944 N N . HIS A 1 116 ? 3.747 -24.451 -8.423 1.00 85.50 116 HIS A N 1
ATOM 945 C CA . HIS A 1 116 ? 3.746 -23.027 -8.087 1.00 85.50 116 HIS A CA 1
ATOM 946 C C . HIS A 1 116 ? 3.936 -22.187 -9.354 1.00 85.50 116 HIS A C 1
ATOM 948 O O . HIS A 1 116 ? 4.676 -22.582 -10.263 1.00 85.50 116 HIS A O 1
ATOM 954 N N . TRP A 1 117 ? 3.298 -21.018 -9.413 1.00 90.56 117 TRP A N 1
ATOM 955 C CA . TRP A 1 117 ? 3.247 -20.201 -10.630 1.00 90.56 117 TRP A CA 1
ATOM 956 C C . TRP A 1 117 ? 3.400 -18.714 -10.354 1.00 90.56 117 TRP A C 1
ATOM 958 O O . TRP A 1 117 ? 2.915 -18.206 -9.350 1.00 90.56 117 TRP A O 1
ATOM 968 N N . HIS A 1 118 ? 4.057 -18.005 -11.264 1.00 95.06 118 HIS A N 1
ATOM 969 C CA . HIS A 1 118 ? 4.169 -16.553 -11.249 1.00 95.06 118 HIS A CA 1
ATOM 970 C C . HIS A 1 118 ? 3.405 -16.004 -12.449 1.00 95.06 118 HIS A C 1
ATOM 972 O O . HIS A 1 118 ? 3.584 -16.471 -13.577 1.00 95.06 118 HIS A O 1
ATOM 978 N N . VAL A 1 119 ? 2.564 -15.005 -12.214 1.00 96.44 119 VAL A N 1
ATOM 979 C CA . VAL A 1 119 ? 1.690 -14.436 -13.239 1.00 96.44 119 VAL A CA 1
ATOM 980 C C . VAL A 1 119 ? 1.975 -12.957 -13.403 1.00 96.44 119 VAL A C 1
ATOM 982 O O . VAL A 1 119 ? 1.995 -12.224 -12.416 1.00 96.44 119 VAL A O 1
ATOM 985 N N . TYR A 1 120 ? 2.180 -12.525 -14.647 1.00 96.69 120 TYR A N 1
ATOM 986 C CA . TYR A 1 120 ? 2.595 -11.166 -14.979 1.00 96.69 120 TYR A CA 1
ATOM 987 C C . TYR A 1 120 ? 1.581 -10.481 -15.889 1.00 96.69 120 TYR A C 1
ATOM 989 O O . TYR A 1 120 ? 1.365 -10.905 -17.027 1.00 96.69 120 TYR A O 1
ATOM 997 N N . TRP A 1 121 ? 1.051 -9.355 -15.418 1.00 95.81 121 TRP A N 1
ATOM 998 C CA . TRP A 1 121 ? 0.424 -8.346 -16.263 1.00 95.81 121 TRP A CA 1
ATOM 999 C C . TRP A 1 121 ? 1.364 -7.156 -16.383 1.00 95.81 121 TRP A C 1
ATOM 1001 O O . TRP A 1 121 ? 1.597 -6.432 -15.413 1.00 95.81 121 TRP A O 1
ATOM 1011 N N . ILE A 1 122 ? 1.909 -6.965 -17.573 1.00 93.44 122 ILE A N 1
ATOM 1012 C CA . ILE A 1 122 ? 2.815 -5.869 -17.892 1.00 93.44 122 ILE A CA 1
ATOM 1013 C C . ILE A 1 122 ? 1.971 -4.642 -18.228 1.00 93.44 122 ILE A C 1
ATOM 1015 O O . ILE A 1 122 ? 0.988 -4.734 -18.962 1.00 93.44 122 ILE A O 1
ATOM 1019 N N . ILE A 1 123 ? 2.332 -3.500 -17.654 1.00 92.19 123 ILE A N 1
ATOM 1020 C CA . ILE A 1 123 ? 1.623 -2.236 -17.839 1.00 92.19 123 ILE A CA 1
ATOM 1021 C C . ILE A 1 123 ? 2.539 -1.181 -18.436 1.00 92.19 123 ILE A C 1
ATOM 1023 O O . ILE A 1 123 ? 3.760 -1.253 -18.287 1.00 92.19 123 ILE A O 1
ATOM 1027 N N . ASP A 1 124 ? 1.933 -0.146 -19.011 1.00 88.31 124 ASP A N 1
ATOM 1028 C CA . ASP A 1 124 ? 2.657 1.093 -19.274 1.00 88.31 124 ASP A CA 1
ATOM 1029 C C . ASP A 1 124 ? 3.247 1.626 -17.955 1.00 88.31 124 ASP A C 1
ATOM 1031 O O . ASP A 1 124 ? 2.501 1.791 -16.978 1.00 88.31 124 ASP A O 1
ATOM 1035 N N . PRO A 1 125 ? 4.568 1.885 -17.886 1.00 89.81 125 PRO A N 1
ATOM 1036 C CA . PRO A 1 125 ? 5.218 2.299 -16.653 1.00 89.81 125 PRO A CA 1
ATOM 1037 C C . PRO A 1 125 ? 4.572 3.531 -16.033 1.00 89.81 125 PRO A C 1
ATOM 1039 O O . PRO A 1 125 ? 4.508 4.602 -16.640 1.00 89.81 125 PRO A O 1
ATOM 1042 N N . ILE A 1 126 ? 4.158 3.410 -14.773 1.00 92.31 126 ILE A N 1
ATOM 1043 C CA . ILE A 1 126 ? 3.585 4.532 -14.024 1.00 92.31 126 ILE A CA 1
ATOM 1044 C C . ILE A 1 126 ? 4.572 5.060 -12.983 1.00 92.31 126 ILE A C 1
ATOM 1046 O O . ILE A 1 126 ? 5.201 4.261 -12.281 1.00 92.31 126 ILE A O 1
ATOM 1050 N N . PRO A 1 127 ? 4.683 6.388 -12.797 1.00 92.38 127 PRO A N 1
ATOM 1051 C CA . PRO A 1 127 ? 5.458 6.950 -11.701 1.00 92.38 127 PRO A CA 1
ATOM 1052 C C . PRO A 1 127 ? 4.947 6.456 -10.343 1.00 92.38 127 PRO A C 1
ATOM 1054 O O . PRO A 1 127 ? 3.790 6.648 -9.956 1.00 92.38 127 PRO A O 1
ATOM 1057 N N . ALA A 1 128 ? 5.837 5.846 -9.573 1.00 91.50 128 ALA A N 1
ATOM 1058 C CA . ALA A 1 128 ? 5.536 5.255 -8.285 1.00 91.50 128 ALA A CA 1
ATOM 1059 C C . ALA A 1 128 ? 5.546 6.335 -7.187 1.00 91.50 128 ALA A C 1
ATOM 1061 O O . ALA A 1 128 ? 6.458 6.419 -6.365 1.00 91.50 128 ALA A O 1
ATOM 1062 N N . PHE A 1 129 ? 4.522 7.187 -7.140 1.00 89.75 129 PHE A N 1
ATOM 1063 C CA . PHE A 1 129 ? 4.299 8.077 -5.994 1.00 89.75 129 PHE A CA 1
ATOM 1064 C C . PHE A 1 129 ? 3.821 7.290 -4.765 1.00 89.75 129 PHE A C 1
ATOM 1066 O O . PHE A 1 129 ? 3.266 6.200 -4.886 1.00 89.75 129 PHE A O 1
ATOM 1073 N N . SER A 1 130 ? 3.998 7.830 -3.554 1.00 88.56 130 SER A N 1
ATOM 1074 C CA . SER A 1 130 ? 3.663 7.115 -2.308 1.00 88.56 130 SER A CA 1
ATOM 1075 C C . SER A 1 130 ? 2.218 6.598 -2.261 1.00 88.56 130 SER A C 1
ATOM 1077 O O . SER A 1 130 ? 1.984 5.487 -1.796 1.00 88.56 130 SER A O 1
ATOM 1079 N N . ASN A 1 131 ? 1.253 7.379 -2.755 1.00 87.38 131 ASN A N 1
ATOM 1080 C CA . ASN A 1 131 ? -0.149 6.969 -2.865 1.00 87.38 131 ASN A CA 1
ATOM 1081 C C . ASN A 1 131 ? -0.349 5.862 -3.912 1.00 87.38 131 ASN A C 1
ATOM 1083 O O . ASN A 1 131 ? -1.078 4.913 -3.641 1.00 87.38 131 ASN A O 1
ATOM 1087 N N . VAL A 1 132 ? 0.332 5.950 -5.058 1.00 90.88 132 VAL A N 1
ATOM 1088 C CA . VAL A 1 132 ? 0.273 4.948 -6.134 1.00 90.88 132 VAL A CA 1
ATOM 1089 C C . VAL A 1 132 ? 0.852 3.614 -5.666 1.00 90.88 132 VAL A C 1
ATOM 1091 O O . VAL A 1 132 ? 0.218 2.585 -5.870 1.00 90.88 132 VAL A O 1
ATOM 1094 N N . LYS A 1 133 ? 1.986 3.610 -4.948 1.00 91.69 133 LYS A N 1
ATOM 1095 C CA . LYS A 1 133 ? 2.570 2.383 -4.365 1.00 91.69 133 LYS A CA 1
ATOM 1096 C C . LYS A 1 133 ? 1.591 1.686 -3.424 1.00 91.69 133 LYS A C 1
ATOM 1098 O O . LYS A 1 133 ? 1.354 0.491 -3.543 1.00 91.69 133 LYS A O 1
ATOM 1103 N N . VAL A 1 134 ? 1.007 2.449 -2.497 1.00 92.44 134 VAL A N 1
ATOM 1104 C CA . VAL A 1 134 ? 0.039 1.921 -1.523 1.00 92.44 134 VAL A CA 1
ATOM 1105 C C . VAL A 1 134 ? -1.214 1.394 -2.219 1.00 92.44 134 VAL A C 1
ATOM 1107 O O . VAL A 1 134 ? -1.761 0.382 -1.792 1.00 92.44 134 VAL A O 1
ATOM 1110 N N . HIS A 1 135 ? -1.689 2.071 -3.264 1.00 94.06 135 HIS A N 1
ATOM 1111 C CA . HIS A 1 135 ? -2.877 1.633 -3.985 1.00 94.06 135 HIS A CA 1
ATOM 1112 C C . HIS A 1 135 ? -2.610 0.398 -4.848 1.00 94.06 135 HIS A C 1
ATOM 1114 O O . HIS A 1 135 ? -3.380 -0.551 -4.772 1.00 94.06 135 HIS A O 1
ATOM 1120 N N . THR A 1 136 ? -1.483 0.363 -5.560 1.00 95.31 136 THR A N 1
ATOM 1121 C CA . THR A 1 136 ? -1.020 -0.807 -6.324 1.00 95.31 136 THR A CA 1
ATOM 1122 C C . THR A 1 136 ? -0.973 -2.036 -5.429 1.00 95.31 136 THR A C 1
ATOM 1124 O O . THR A 1 136 ? -1.603 -3.034 -5.740 1.00 95.31 136 THR A O 1
ATOM 1127 N N . GLU A 1 137 ? -0.345 -1.944 -4.254 1.00 95.44 137 GLU A N 1
ATOM 1128 C CA . GLU A 1 137 ? -0.322 -3.062 -3.306 1.00 95.44 137 GLU A CA 1
ATOM 1129 C C . GLU A 1 137 ? -1.712 -3.484 -2.832 1.00 95.44 137 GLU A C 1
ATOM 1131 O O . GLU A 1 137 ? -1.942 -4.669 -2.633 1.00 95.44 137 GLU A O 1
ATOM 1136 N N . ARG A 1 138 ? -2.652 -2.551 -2.636 1.00 94.44 138 ARG A N 1
ATOM 1137 C CA . ARG A 1 138 ? -4.034 -2.910 -2.273 1.00 94.44 138 ARG A CA 1
ATOM 1138 C C . ARG A 1 138 ? -4.724 -3.673 -3.393 1.00 94.44 138 ARG A C 1
ATOM 1140 O O . ARG A 1 138 ? -5.365 -4.678 -3.102 1.00 94.44 138 ARG A O 1
ATOM 1147 N N . ILE A 1 139 ? -4.560 -3.213 -4.631 1.00 95.75 139 ILE A N 1
ATOM 1148 C CA . ILE A 1 139 ? -5.097 -3.871 -5.819 1.00 95.75 139 ILE A CA 1
ATOM 1149 C C . ILE A 1 139 ? -4.487 -5.271 -5.945 1.00 95.75 139 ILE A C 1
ATOM 1151 O O . ILE A 1 139 ? -5.229 -6.245 -5.903 1.00 95.75 139 ILE A O 1
ATOM 1155 N N . THR A 1 140 ? -3.156 -5.402 -5.974 1.00 96.38 140 THR A N 1
ATOM 1156 C CA . THR A 1 140 ? -2.473 -6.704 -6.083 1.00 96.38 140 THR A CA 1
ATOM 1157 C C . THR A 1 140 ? -2.844 -7.638 -4.934 1.00 96.38 140 THR A C 1
ATOM 1159 O O . THR A 1 140 ? -3.071 -8.823 -5.143 1.00 96.38 140 THR A O 1
ATOM 1162 N N . LYS A 1 141 ? -2.979 -7.113 -3.710 1.00 96.06 141 LYS A N 1
ATOM 1163 C CA . LYS A 1 141 ? -3.430 -7.892 -2.551 1.00 96.06 141 LYS A CA 1
ATOM 1164 C C . LYS A 1 141 ? -4.855 -8.401 -2.719 1.00 96.06 141 LYS A C 1
ATOM 1166 O O . LYS A 1 141 ? -5.156 -9.516 -2.299 1.00 96.06 141 LYS A O 1
ATOM 1171 N N . TYR A 1 142 ? -5.738 -7.594 -3.292 1.00 95.25 142 TYR A N 1
ATOM 1172 C CA . TYR A 1 142 ? -7.107 -8.005 -3.577 1.00 95.25 142 TYR A CA 1
ATOM 1173 C C . TYR A 1 142 ? -7.161 -9.034 -4.711 1.00 95.25 142 TYR A C 1
ATOM 1175 O O . TYR A 1 142 ? -7.860 -10.034 -4.572 1.00 95.25 142 TYR A O 1
ATOM 1183 N N . MET A 1 143 ? -6.357 -8.854 -5.764 1.00 95.69 143 MET A N 1
ATOM 1184 C CA . MET A 1 143 ? -6.173 -9.845 -6.829 1.00 95.69 143 MET A CA 1
ATOM 1185 C C . MET A 1 143 ? -5.704 -11.190 -6.252 1.00 95.69 143 MET A C 1
ATOM 1187 O O . MET A 1 143 ? -6.366 -12.203 -6.457 1.00 95.69 143 MET A O 1
ATOM 1191 N N . ALA A 1 144 ? -4.636 -11.187 -5.445 1.00 95.19 144 ALA A N 1
ATOM 1192 C CA . ALA A 1 144 ? -4.093 -12.397 -4.830 1.00 95.19 144 ALA A CA 1
ATOM 1193 C C . ALA A 1 144 ? -5.124 -13.114 -3.943 1.00 95.19 144 ALA A C 1
ATOM 1195 O O . ALA A 1 144 ? -5.308 -14.319 -4.069 1.00 95.19 144 ALA A O 1
ATOM 1196 N N . ASN A 1 145 ? -5.864 -12.377 -3.102 1.00 92.44 145 ASN A N 1
ATOM 1197 C CA . ASN A 1 145 ? -6.940 -12.970 -2.297 1.00 92.44 145 ASN A CA 1
ATOM 1198 C C . ASN A 1 145 ? -8.056 -13.574 -3.158 1.00 92.44 145 ASN A C 1
ATOM 1200 O O . ASN A 1 145 ? -8.552 -14.646 -2.831 1.00 92.44 145 ASN A O 1
ATOM 1204 N N . THR A 1 146 ? -8.456 -12.888 -4.232 1.00 90.94 146 THR A N 1
ATOM 1205 C CA . THR A 1 146 ? -9.561 -13.328 -5.100 1.00 90.94 146 THR A CA 1
ATOM 1206 C C . THR A 1 146 ? -9.205 -14.621 -5.834 1.00 90.94 146 THR A C 1
ATOM 1208 O O . THR A 1 146 ? -10.048 -15.499 -5.956 1.00 90.94 146 THR A O 1
ATOM 1211 N N . MET A 1 147 ? -7.948 -14.773 -6.253 1.00 89.75 147 MET A N 1
ATOM 1212 C CA . MET A 1 147 ? -7.473 -15.968 -6.964 1.00 89.75 147 MET A CA 1
ATOM 1213 C C . MET A 1 147 ? -7.007 -17.098 -6.032 1.00 89.75 147 MET A C 1
ATOM 1215 O O . MET A 1 147 ? -6.764 -18.215 -6.490 1.00 89.75 147 MET A O 1
ATOM 1219 N N . GLY A 1 148 ? -6.861 -16.838 -4.728 1.00 85.25 148 GLY A N 1
ATOM 1220 C CA . GLY A 1 148 ? -6.273 -17.786 -3.774 1.00 85.25 148 GLY A CA 1
ATOM 1221 C C . GLY A 1 148 ? -4.751 -17.942 -3.913 1.00 85.25 148 GLY A C 1
ATOM 1222 O O . GLY A 1 148 ? -4.225 -19.031 -3.694 1.00 85.25 148 GLY A O 1
ATOM 1223 N N . ALA A 1 149 ? -4.066 -16.867 -4.301 1.00 92.88 149 ALA A N 1
ATOM 1224 C CA . ALA A 1 149 ? -2.613 -16.776 -4.420 1.00 92.88 149 ALA A CA 1
ATOM 1225 C C . ALA A 1 149 ? -1.961 -16.231 -3.131 1.00 92.88 149 ALA A C 1
ATOM 1227 O O . ALA A 1 149 ? -2.655 -15.839 -2.186 1.00 92.88 149 ALA A O 1
ATOM 1228 N N . ASP A 1 150 ? -0.625 -16.169 -3.079 1.00 91.25 150 ASP A N 1
ATOM 1229 C CA . ASP A 1 150 ? 0.079 -15.678 -1.896 1.00 91.25 150 ASP A CA 1
ATOM 1230 C C . ASP A 1 150 ? -0.070 -14.161 -1.719 1.00 91.25 150 ASP A C 1
ATOM 1232 O O . ASP A 1 150 ? 0.431 -13.320 -2.466 1.00 91.25 150 ASP A O 1
ATOM 1236 N N . VAL A 1 151 ? -0.754 -13.807 -0.640 1.00 90.81 151 VAL A N 1
ATOM 1237 C CA . VAL A 1 151 ? -1.004 -12.435 -0.213 1.00 90.81 151 VAL A CA 1
ATOM 1238 C C . VAL A 1 151 ? 0.262 -11.797 0.380 1.00 90.81 151 VAL A C 1
ATOM 1240 O O . VAL A 1 151 ? 0.383 -10.567 0.394 1.00 90.81 151 VAL A O 1
ATOM 1243 N N . GLN A 1 152 ? 1.199 -12.604 0.894 1.00 89.50 152 GLN A N 1
ATOM 1244 C CA . GLN A 1 152 ? 2.453 -12.139 1.492 1.00 89.50 152 GLN A CA 1
ATOM 1245 C C . GLN A 1 152 ? 3.522 -11.814 0.448 1.00 89.50 152 GLN A C 1
ATOM 1247 O O . GLN A 1 152 ? 4.402 -11.004 0.746 1.00 89.50 152 GLN A O 1
ATOM 1252 N N . ALA A 1 153 ? 3.424 -12.352 -0.768 1.00 87.25 153 ALA A N 1
ATOM 1253 C CA . ALA A 1 153 ? 4.276 -12.018 -1.910 1.00 87.25 153 ALA A CA 1
ATOM 1254 C C . ALA A 1 153 ? 4.017 -10.612 -2.492 1.00 87.25 153 ALA A C 1
ATOM 1256 O O . ALA A 1 153 ? 4.763 -10.132 -3.344 1.00 87.25 153 ALA A O 1
ATOM 1257 N N . VAL A 1 154 ? 3.003 -9.887 -2.006 1.00 91.38 154 VAL A N 1
ATOM 1258 C CA . VAL A 1 154 ? 2.649 -8.557 -2.521 1.00 91.38 154 VAL A CA 1
ATOM 1259 C C . VAL A 1 154 ? 3.634 -7.473 -2.064 1.00 91.38 154 VAL A C 1
ATOM 1261 O O . VAL A 1 154 ? 3.937 -7.318 -0.876 1.00 91.38 154 VAL A O 1
ATOM 1264 N N . GLY A 1 155 ? 4.101 -6.667 -3.017 1.00 92.31 155 GLY A N 1
ATOM 1265 C CA . GLY A 1 155 ? 4.909 -5.470 -2.776 1.00 92.31 155 GLY A CA 1
ATOM 1266 C C . GLY A 1 155 ? 5.541 -4.940 -4.060 1.00 92.31 155 GLY A C 1
ATOM 1267 O O . GLY A 1 155 ? 5.967 -5.708 -4.918 1.00 92.31 155 GLY A O 1
ATOM 1268 N N . VAL A 1 156 ? 5.625 -3.617 -4.200 1.00 94.31 156 VAL A N 1
ATOM 1269 C CA . VAL A 1 156 ? 6.161 -2.985 -5.423 1.00 94.3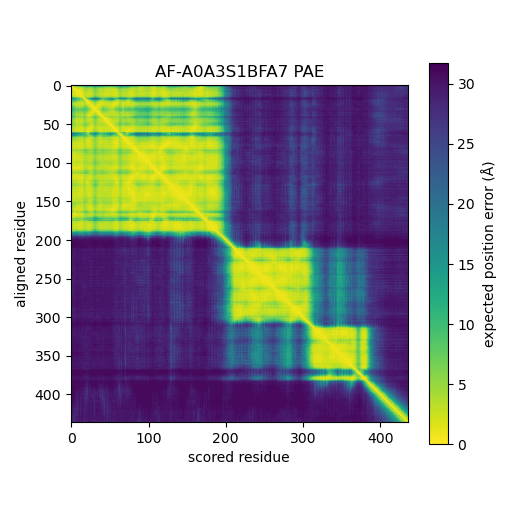1 156 VAL A CA 1
ATOM 1270 C C . VAL A 1 156 ? 7.676 -3.146 -5.569 1.00 94.31 156 VAL A C 1
ATOM 1272 O O . VAL A 1 156 ? 8.209 -3.020 -6.667 1.00 94.31 156 VAL A O 1
ATOM 1275 N N . GLU A 1 157 ? 8.381 -3.417 -4.476 1.00 94.31 157 GLU A N 1
ATOM 1276 C CA . GLU A 1 157 ? 9.827 -3.626 -4.442 1.00 94.31 157 GLU A CA 1
ATOM 1277 C C . GLU A 1 157 ? 10.246 -5.097 -4.499 1.00 94.31 157 GLU A C 1
ATOM 1279 O O . GLU A 1 157 ? 11.430 -5.378 -4.331 1.00 94.31 157 GLU A O 1
ATOM 1284 N N . ARG A 1 158 ? 9.306 -6.037 -4.624 1.00 93.06 158 ARG A N 1
ATOM 1285 C CA . ARG A 1 158 ? 9.549 -7.466 -4.388 1.00 93.06 158 ARG A CA 1
ATOM 1286 C C . ARG A 1 158 ? 10.505 -8.104 -5.393 1.00 93.06 158 ARG A C 1
ATOM 1288 O O . ARG A 1 158 ? 10.601 -7.689 -6.546 1.00 93.06 158 ARG A O 1
ATOM 1295 N N . TRP A 1 159 ? 11.200 -9.120 -4.891 1.00 92.69 159 TRP A N 1
ATOM 1296 C CA . TRP A 1 159 ? 11.946 -10.080 -5.690 1.00 92.69 159 TRP A CA 1
ATOM 1297 C C . TRP A 1 159 ? 10.988 -11.099 -6.283 1.00 92.69 159 TRP A C 1
ATOM 1299 O O . TRP A 1 159 ? 10.123 -11.586 -5.565 1.00 92.69 159 TRP A O 1
ATOM 1309 N N . PHE A 1 160 ? 11.217 -11.460 -7.539 1.00 92.88 160 PHE A N 1
ATOM 1310 C CA . PHE A 1 160 ? 10.554 -12.575 -8.202 1.00 92.88 160 PHE A CA 1
ATOM 1311 C C . PHE A 1 160 ? 11.608 -13.478 -8.829 1.00 92.88 160 PHE A C 1
ATOM 1313 O O . PHE A 1 160 ? 12.678 -13.006 -9.215 1.00 92.88 160 PHE A O 1
ATOM 1320 N N . ALA A 1 161 ? 11.336 -14.778 -8.900 1.00 90.69 161 ALA A N 1
ATOM 1321 C CA . ALA A 1 161 ? 12.261 -15.731 -9.507 1.00 90.69 161 ALA A CA 1
ATOM 1322 C C . ALA A 1 161 ? 12.497 -15.394 -10.985 1.00 90.69 161 ALA A C 1
ATOM 1324 O O . ALA A 1 161 ? 11.545 -15.119 -11.714 1.00 90.69 161 ALA A O 1
ATOM 1325 N N . VAL A 1 162 ? 13.756 -15.430 -11.426 1.00 90.69 162 VAL A N 1
ATOM 1326 C CA . VAL A 1 162 ? 14.073 -15.294 -12.853 1.00 90.69 162 VAL A CA 1
ATOM 1327 C C . VAL A 1 162 ? 13.495 -16.501 -13.597 1.00 90.69 162 VAL A C 1
ATOM 1329 O O . VAL A 1 162 ? 13.713 -17.639 -13.167 1.00 90.69 162 VAL A O 1
ATOM 1332 N N . PRO A 1 163 ? 12.742 -16.289 -14.690 1.00 88.69 163 PRO A N 1
ATOM 1333 C CA . PRO A 1 163 ? 12.256 -17.396 -15.491 1.00 88.69 163 PRO A CA 1
ATOM 1334 C C . PRO A 1 163 ? 13.417 -18.089 -16.206 1.00 88.69 163 PRO A C 1
ATOM 1336 O O . PRO A 1 163 ? 14.231 -17.435 -16.849 1.00 88.69 163 PRO A O 1
ATOM 1339 N N . HIS A 1 164 ? 13.462 -19.418 -16.121 1.00 81.25 164 HIS A N 1
ATOM 1340 C CA . HIS A 1 164 ? 14.456 -20.237 -16.829 1.00 81.25 164 HIS A CA 1
ATOM 1341 C C . HIS A 1 164 ? 13.814 -21.195 -17.841 1.00 81.25 164 HIS A C 1
ATOM 1343 O O . HIS A 1 164 ? 14.399 -21.507 -18.870 1.00 81.25 164 HIS A O 1
ATOM 1349 N N . SER A 1 165 ? 12.614 -21.692 -17.541 1.00 79.62 165 SER A N 1
ATOM 1350 C CA . SER A 1 165 ? 11.857 -22.625 -18.381 1.00 79.62 165 SER A CA 1
ATOM 1351 C C . SER A 1 165 ? 10.370 -22.518 -18.040 1.00 79.62 165 SER A C 1
ATOM 1353 O O . SER A 1 165 ? 10.007 -21.775 -17.130 1.00 79.62 165 SER A O 1
ATOM 1355 N N . ASP A 1 166 ? 9.511 -23.227 -18.777 1.00 85.94 166 ASP A N 1
ATOM 1356 C CA . ASP A 1 166 ? 8.066 -23.256 -18.508 1.00 85.94 166 ASP A CA 1
ATOM 1357 C C . ASP A 1 166 ? 7.393 -21.877 -18.457 1.00 85.94 166 ASP A C 1
ATOM 1359 O O . ASP A 1 166 ? 6.535 -21.593 -17.620 1.00 85.94 166 ASP A O 1
ATOM 1363 N N . ILE A 1 167 ? 7.779 -21.037 -19.420 1.00 92.38 167 ILE A N 1
ATOM 1364 C CA . ILE A 1 167 ? 7.188 -19.728 -19.681 1.00 92.38 167 ILE A CA 1
ATOM 1365 C C . ILE A 1 167 ? 6.108 -19.896 -20.746 1.00 92.38 167 ILE A C 1
ATOM 1367 O O . ILE A 1 167 ? 6.377 -20.358 -21.862 1.00 92.38 167 ILE A O 1
ATOM 1371 N N . TYR A 1 168 ? 4.897 -19.482 -20.408 1.00 90.75 168 TYR A N 1
ATOM 1372 C CA . TYR A 1 168 ? 3.782 -19.417 -21.332 1.00 90.75 168 TYR A CA 1
ATOM 1373 C C . TYR A 1 168 ? 3.371 -17.968 -21.519 1.00 90.75 168 TYR A C 1
ATOM 1375 O O . TYR A 1 168 ? 3.226 -17.224 -20.549 1.00 90.75 168 TYR A O 1
ATOM 1383 N N . LYS A 1 169 ? 3.173 -17.577 -22.770 1.00 92.00 169 LYS A N 1
ATOM 1384 C CA . LYS A 1 169 ? 2.615 -16.293 -23.162 1.00 92.00 169 LYS A CA 1
ATOM 1385 C C . LYS A 1 169 ? 1.143 -16.489 -23.484 1.00 92.00 169 LYS A C 1
ATOM 1387 O O . LYS A 1 169 ? 0.811 -17.391 -24.251 1.00 92.00 169 LYS A O 1
ATOM 1392 N N . TYR A 1 170 ? 0.278 -15.676 -22.884 1.00 90.56 170 TYR A N 1
ATOM 1393 C CA . TYR A 1 170 ? -1.170 -15.826 -23.054 1.00 90.56 170 TYR A CA 1
ATOM 1394 C C . TYR A 1 170 ? -1.809 -14.612 -23.737 1.00 90.56 170 TYR A C 1
ATOM 1396 O O . TYR A 1 170 ? -2.489 -14.764 -24.753 1.00 90.56 170 TYR A O 1
ATOM 1404 N N . ALA A 1 171 ? -1.535 -13.398 -23.255 1.00 87.88 171 ALA A N 1
ATOM 1405 C CA . ALA A 1 171 ? -1.868 -12.178 -23.982 1.00 87.88 171 ALA A CA 1
ATOM 1406 C C . ALA A 1 171 ? -0.783 -11.828 -25.026 1.00 87.88 171 ALA A C 1
ATOM 1408 O O . ALA A 1 171 ? 0.415 -11.997 -24.766 1.00 87.88 171 ALA A O 1
ATOM 1409 N N . PRO A 1 172 ? -1.163 -11.302 -26.208 1.00 82.94 172 PRO A N 1
ATOM 1410 C CA . PRO A 1 172 ? -0.194 -10.851 -27.201 1.00 82.94 172 PRO A CA 1
ATOM 1411 C C . PRO A 1 172 ? 0.610 -9.656 -26.670 1.00 82.94 172 PRO A C 1
ATOM 1413 O O . PRO A 1 172 ? 0.110 -8.871 -25.868 1.00 82.94 172 PRO A O 1
ATOM 1416 N N . SER A 1 173 ? 1.839 -9.456 -27.162 1.00 75.19 173 SER A N 1
ATOM 1417 C CA . SER A 1 173 ? 2.672 -8.307 -26.743 1.00 75.19 173 SER A CA 1
ATOM 1418 C C . SER A 1 173 ? 2.055 -6.951 -27.106 1.00 75.19 173 SER A C 1
ATOM 1420 O O . SER A 1 173 ? 2.413 -5.947 -26.509 1.00 75.19 173 SER A O 1
ATOM 1422 N N . SER A 1 174 ? 1.121 -6.916 -28.063 1.00 75.12 174 SER A N 1
ATOM 1423 C CA . SER A 1 174 ? 0.342 -5.724 -28.421 1.00 75.12 174 SER A CA 1
ATOM 1424 C C . SER A 1 174 ? -0.785 -5.402 -27.434 1.00 75.12 174 SER A C 1
ATOM 1426 O O . SER A 1 174 ? -1.443 -4.372 -27.575 1.00 75.12 174 SER A O 1
ATOM 1428 N N . LYS A 1 175 ? -1.057 -6.270 -26.452 1.00 81.25 175 LYS A N 1
ATOM 1429 C CA . LYS A 1 175 ? -2.005 -5.977 -25.379 1.00 81.25 175 LYS A CA 1
ATOM 1430 C C . LYS A 1 175 ? -1.323 -5.053 -24.376 1.00 81.25 175 LYS A C 1
ATOM 1432 O O . LYS A 1 175 ? -0.377 -5.458 -23.709 1.00 81.25 175 LYS A O 1
ATOM 1437 N N . PHE A 1 176 ? -1.840 -3.840 -24.236 1.00 77.38 176 PHE A N 1
ATOM 1438 C CA . PHE A 1 176 ? -1.361 -2.875 -23.251 1.00 77.38 176 PHE A CA 1
ATOM 1439 C C . PHE A 1 176 ? -2.340 -2.817 -22.086 1.00 77.38 176 PHE A C 1
ATOM 1441 O O . PHE A 1 176 ? -3.508 -2.468 -22.267 1.00 77.38 176 PHE A O 1
ATOM 1448 N N . TYR A 1 177 ? -1.873 -3.170 -20.890 1.00 90.62 177 TYR A N 1
ATOM 1449 C CA . TYR A 1 177 ? -2.628 -2.902 -19.675 1.00 90.62 177 TYR A CA 1
ATOM 1450 C C . TYR A 1 177 ? -2.242 -1.536 -19.119 1.00 90.62 177 TYR A C 1
ATOM 1452 O O . TYR A 1 177 ? -1.077 -1.142 -19.115 1.00 90.62 177 TYR A O 1
ATOM 1460 N N . THR A 1 178 ? -3.228 -0.818 -18.596 1.00 91.06 178 THR A N 1
ATOM 1461 C CA . THR A 1 178 ? -2.997 0.440 -17.889 1.00 91.06 178 THR A CA 1
ATOM 1462 C C . THR A 1 178 ? -3.225 0.238 -16.400 1.00 91.06 178 THR A C 1
ATOM 1464 O O . THR A 1 178 ? -3.978 -0.633 -15.967 1.00 91.06 178 THR A O 1
ATOM 1467 N N . TYR A 1 179 ? -2.624 1.095 -15.582 1.00 92.06 179 TYR A N 1
ATOM 1468 C CA . TYR A 1 179 ? -2.964 1.157 -14.161 1.00 92.06 179 TYR A CA 1
ATOM 1469 C C . TYR A 1 179 ? -4.461 1.407 -13.918 1.00 92.06 179 TYR A C 1
ATOM 1471 O O . TYR A 1 179 ? -5.025 0.894 -12.951 1.00 92.06 179 TYR A O 1
ATOM 1479 N N . GLN A 1 180 ? -5.103 2.177 -14.803 1.00 90.88 180 GLN A N 1
ATOM 1480 C CA . GLN A 1 180 ? -6.522 2.495 -14.703 1.00 90.88 180 GLN A CA 1
ATOM 1481 C C . GLN A 1 180 ? -7.390 1.240 -14.846 1.00 90.88 180 GLN A C 1
ATOM 1483 O O . GLN A 1 180 ? -8.274 1.045 -14.024 1.00 90.88 180 GLN A O 1
ATOM 1488 N N . TYR A 1 181 ? -7.061 0.339 -15.778 1.00 94.00 181 TYR A N 1
ATOM 1489 C CA . TYR A 1 181 ? -7.750 -0.947 -15.927 1.00 94.00 181 TYR A CA 1
ATOM 1490 C C . TYR A 1 181 ? -7.795 -1.740 -14.607 1.00 94.00 181 TYR A C 1
ATOM 1492 O O . TYR A 1 181 ? -8.860 -2.168 -14.165 1.00 94.00 181 TYR A O 1
ATOM 1500 N N . PHE A 1 182 ? -6.658 -1.874 -13.917 1.00 95.62 182 PHE A N 1
ATOM 1501 C CA . PHE A 1 182 ? -6.604 -2.597 -12.641 1.00 95.62 182 PHE A CA 1
ATOM 1502 C C . PHE A 1 182 ? -7.319 -1.866 -11.505 1.00 95.62 182 PHE A C 1
ATOM 1504 O O . PHE A 1 182 ? -7.891 -2.504 -10.620 1.00 95.62 182 PHE A O 1
ATOM 1511 N N . LYS A 1 183 ? -7.289 -0.530 -11.518 1.00 92.81 183 LYS A N 1
ATOM 1512 C CA . LYS A 1 183 ? -8.057 0.294 -10.583 1.00 92.81 183 LYS A CA 1
ATOM 1513 C C . LYS A 1 183 ? -9.561 0.089 -10.779 1.00 92.81 183 LYS A C 1
ATOM 1515 O O . LYS A 1 183 ? -10.248 -0.134 -9.788 1.00 92.81 183 LYS A O 1
ATOM 1520 N N . ASP A 1 184 ? -10.045 0.119 -12.015 1.00 91.88 184 ASP A N 1
ATOM 1521 C CA . ASP A 1 184 ? -11.465 -0.039 -12.342 1.00 91.88 184 ASP A CA 1
ATOM 1522 C C . ASP A 1 184 ? -11.950 -1.455 -12.029 1.00 91.88 184 ASP A C 1
ATOM 1524 O O . ASP A 1 184 ? -13.004 -1.629 -11.412 1.00 91.88 184 ASP A O 1
ATOM 1528 N N . TRP A 1 185 ? -11.148 -2.472 -12.367 1.00 93.50 185 TRP A N 1
ATOM 1529 C CA . TRP A 1 185 ? -11.416 -3.852 -11.967 1.00 93.50 185 TRP A CA 1
ATOM 1530 C C . TRP A 1 185 ? -11.499 -3.975 -10.441 1.00 93.50 185 TRP A C 1
ATOM 1532 O O . TRP A 1 185 ? -12.436 -4.587 -9.925 1.00 93.50 185 TRP A O 1
ATOM 1542 N N . TYR A 1 186 ? -10.562 -3.368 -9.706 1.00 93.12 186 TYR A N 1
ATOM 1543 C CA . TYR A 1 186 ? -10.569 -3.387 -8.245 1.00 93.12 186 TYR A CA 1
ATOM 1544 C C . TYR A 1 186 ? -11.811 -2.699 -7.675 1.00 93.12 186 TYR A C 1
ATOM 1546 O O . TYR A 1 186 ? -12.465 -3.281 -6.819 1.00 93.12 186 TYR A O 1
ATOM 1554 N N . GLU A 1 187 ? -12.159 -1.499 -8.141 1.00 85.50 187 GLU A N 1
ATOM 1555 C CA . GLU A 1 187 ? -13.333 -0.751 -7.670 1.00 85.50 187 GLU A CA 1
ATOM 1556 C C . GLU A 1 187 ? -14.626 -1.533 -7.949 1.00 85.50 187 GLU A C 1
ATOM 1558 O O . GLU A 1 187 ? -15.390 -1.795 -7.020 1.00 85.50 187 GLU A O 1
ATOM 1563 N N . THR A 1 188 ? -14.790 -2.048 -9.170 1.00 81.56 188 THR A N 1
ATOM 1564 C CA . THR A 1 188 ? -15.955 -2.851 -9.579 1.00 81.56 188 THR A CA 1
ATOM 1565 C C . THR A 1 188 ? -16.105 -4.116 -8.731 1.00 81.56 188 THR A C 1
ATOM 1567 O O . THR A 1 188 ? -17.177 -4.398 -8.196 1.00 81.56 188 THR A O 1
ATOM 1570 N N . ASN A 1 189 ? -15.030 -4.891 -8.561 1.00 78.81 189 ASN A N 1
ATOM 1571 C CA . ASN A 1 189 ? -15.088 -6.163 -7.837 1.00 78.81 189 ASN A CA 1
ATOM 1572 C C . ASN A 1 189 ? -15.125 -5.977 -6.319 1.00 78.81 189 ASN A C 1
ATOM 1574 O O . ASN A 1 189 ? -15.722 -6.788 -5.605 1.00 78.81 189 ASN A O 1
ATOM 1578 N N . PHE A 1 190 ? -14.521 -4.909 -5.802 1.00 74.75 190 PHE A N 1
ATOM 1579 C CA . PHE A 1 190 ? -14.634 -4.541 -4.398 1.00 74.75 190 PHE A CA 1
ATOM 1580 C C . PHE A 1 190 ? -16.076 -4.134 -4.062 1.00 74.75 190 PHE A C 1
ATOM 1582 O O . PHE A 1 190 ? -16.629 -4.628 -3.077 1.00 74.75 190 PHE A O 1
ATOM 1589 N N . GLU A 1 191 ? -16.718 -3.325 -4.909 1.00 59.72 191 GLU A N 1
ATOM 1590 C CA . GLU A 1 191 ? -18.129 -2.943 -4.780 1.00 59.72 191 GLU A CA 1
ATOM 1591 C C . GLU A 1 191 ? -19.073 -4.148 -4.939 1.00 59.72 191 GLU A C 1
ATOM 1593 O O . GLU A 1 191 ? -19.999 -4.344 -4.139 1.00 59.72 191 GLU A O 1
ATOM 1598 N N . PHE A 1 192 ? -18.797 -5.031 -5.901 1.00 52.38 192 PHE A N 1
ATOM 1599 C CA . PHE A 1 192 ? -19.562 -6.257 -6.124 1.00 52.38 192 PHE A CA 1
ATOM 1600 C C . PHE A 1 192 ? -19.439 -7.254 -4.963 1.00 52.38 192 PHE A C 1
ATOM 1602 O O . PHE A 1 192 ? -20.431 -7.808 -4.489 1.00 52.38 192 PHE A O 1
ATOM 1609 N N . SER A 1 193 ? -18.238 -7.433 -4.405 1.00 53.69 193 SER A N 1
ATOM 1610 C CA . SER A 1 193 ? -18.049 -8.252 -3.203 1.00 53.69 193 SER A CA 1
ATOM 1611 C C . SER A 1 193 ? -18.693 -7.618 -1.963 1.00 53.69 193 SER A C 1
ATOM 1613 O O . SER A 1 193 ? -18.999 -8.321 -0.994 1.00 53.69 193 SER A O 1
ATOM 1615 N N . THR A 1 194 ? -18.904 -6.293 -1.930 1.00 51.41 194 THR A N 1
ATOM 1616 C CA . THR A 1 194 ? -19.730 -5.622 -0.906 1.00 51.41 194 THR A CA 1
ATOM 1617 C C . THR A 1 194 ? -21.227 -5.785 -1.108 1.00 51.41 194 THR A C 1
ATOM 1619 O O . THR A 1 194 ? -21.934 -5.806 -0.106 1.00 51.41 194 THR A O 1
ATOM 1622 N N . SER A 1 195 ? -21.701 -5.999 -2.334 1.00 48.06 195 SER A N 1
ATOM 1623 C CA . SER A 1 195 ? -23.127 -6.177 -2.638 1.00 48.06 195 SER A CA 1
ATOM 1624 C C . SER A 1 195 ? -23.582 -7.646 -2.632 1.00 48.06 195 SER A C 1
ATOM 1626 O O . SER A 1 195 ? -24.670 -7.919 -2.133 1.00 48.06 195 SER A O 1
ATOM 1628 N N . LYS A 1 196 ? -22.749 -8.613 -3.055 1.00 42.41 196 LYS A N 1
ATOM 1629 C CA . LYS A 1 196 ? -23.044 -10.064 -2.958 1.00 42.41 196 LYS A CA 1
ATOM 1630 C C . LYS A 1 196 ? -22.920 -10.652 -1.547 1.00 42.41 196 LYS A C 1
ATOM 1632 O O . LYS A 1 196 ? -23.569 -11.645 -1.246 1.00 42.41 196 LYS A O 1
ATOM 1637 N N . ASN A 1 197 ? -22.143 -10.034 -0.656 1.00 37.56 197 ASN A N 1
ATOM 1638 C CA . ASN A 1 197 ? -22.032 -10.459 0.749 1.00 37.56 197 ASN A CA 1
ATOM 1639 C C . ASN A 1 197 ? -23.126 -9.846 1.647 1.00 37.56 197 ASN A C 1
ATOM 1641 O O . ASN A 1 197 ? -22.850 -9.426 2.772 1.00 37.56 197 ASN A O 1
ATOM 1645 N N . GLN A 1 198 ? -24.379 -9.816 1.176 1.00 38.75 198 GLN A N 1
ATOM 1646 C CA . GLN A 1 198 ? -25.558 -9.618 2.031 1.00 38.75 198 GLN A CA 1
ATOM 1647 C C . GLN A 1 198 ? -26.002 -10.951 2.673 1.00 38.75 198 GLN A C 1
ATOM 1649 O O . GLN A 1 198 ? -27.143 -11.374 2.565 1.00 38.75 198 GLN A O 1
ATOM 1654 N N . GLN A 1 199 ? -25.067 -11.611 3.357 1.00 35.19 199 GLN A N 1
ATOM 1655 C CA . GLN A 1 199 ? -25.264 -12.506 4.506 1.00 35.19 199 GLN A CA 1
ATOM 1656 C C . GLN A 1 199 ? -24.034 -12.297 5.420 1.00 35.19 199 GLN A C 1
ATOM 1658 O O . GLN A 1 199 ? -22.970 -11.925 4.921 1.00 35.19 199 GLN A O 1
ATOM 1663 N N . PRO A 1 200 ? -24.148 -12.416 6.757 1.00 36.47 200 PRO A N 1
ATOM 1664 C CA . PRO A 1 200 ? -23.427 -11.573 7.712 1.00 36.47 200 PRO A CA 1
ATOM 1665 C C . PRO A 1 200 ? -21.982 -12.024 7.971 1.00 36.47 200 PRO A C 1
ATOM 1667 O O . PRO A 1 200 ? -21.599 -12.374 9.089 1.00 36.47 200 PRO A O 1
ATOM 1670 N N . THR A 1 201 ? -21.118 -11.948 6.966 1.00 30.98 201 THR A N 1
ATOM 1671 C CA . THR A 1 201 ? -19.674 -12.074 7.155 1.00 30.98 201 THR A CA 1
ATOM 1672 C C . THR A 1 201 ? -19.060 -10.697 7.364 1.00 30.98 201 THR A C 1
ATOM 1674 O O . THR A 1 201 ? -18.808 -9.953 6.420 1.00 30.98 201 THR A O 1
ATOM 1677 N N . ARG A 1 202 ? -18.854 -10.373 8.649 1.00 39.34 202 ARG A N 1
ATOM 1678 C CA . ARG A 1 202 ? -17.842 -9.458 9.215 1.00 39.34 202 ARG A CA 1
ATOM 1679 C C . ARG A 1 202 ? -17.252 -8.437 8.222 1.00 39.34 202 ARG A C 1
ATOM 1681 O O . ARG A 1 202 ? -16.068 -8.488 7.901 1.00 39.34 202 ARG A O 1
ATOM 1688 N N . LYS A 1 203 ? -18.047 -7.455 7.798 1.00 36.00 203 LYS A N 1
ATOM 1689 C CA . LYS A 1 203 ? -17.519 -6.200 7.255 1.00 36.00 203 LYS A CA 1
ATOM 1690 C C . LYS A 1 203 ? -17.573 -5.157 8.360 1.00 36.00 203 LYS A C 1
ATOM 1692 O O . LYS A 1 203 ? -18.649 -4.809 8.835 1.00 36.00 203 LYS A O 1
ATOM 1697 N N . ASN A 1 204 ? -16.398 -4.664 8.755 1.00 34.69 204 ASN A N 1
ATOM 1698 C CA . ASN A 1 204 ? -16.235 -3.398 9.467 1.00 34.69 204 ASN A CA 1
ATOM 1699 C C . ASN A 1 204 ? -16.688 -2.275 8.520 1.00 34.69 204 ASN A C 1
ATOM 1701 O O . ASN A 1 204 ? -15.880 -1.578 7.908 1.00 34.69 204 ASN A O 1
ATOM 1705 N N . GLY A 1 205 ? -18.000 -2.191 8.311 1.00 37.53 205 GLY A N 1
ATOM 1706 C CA . GLY A 1 205 ? -18.640 -1.128 7.568 1.00 37.53 205 GLY A CA 1
ATOM 1707 C C . GLY A 1 205 ? -18.628 0.112 8.438 1.00 37.53 205 GLY A C 1
ATOM 1708 O O . GLY A 1 205 ? -19.199 0.119 9.529 1.00 37.53 205 GLY A O 1
ATOM 1709 N N . LYS A 1 206 ? -17.973 1.168 7.954 1.00 38.28 206 LYS A N 1
ATOM 1710 C CA . LYS A 1 206 ? -18.262 2.514 8.436 1.00 38.28 206 LYS A CA 1
ATOM 1711 C C . LYS A 1 206 ? -19.702 2.814 8.048 1.00 38.28 206 LYS A C 1
ATOM 1713 O O . LYS A 1 206 ? -19.971 3.053 6.876 1.00 38.28 206 LYS A O 1
ATOM 1718 N N . ILE A 1 207 ? -20.609 2.780 9.012 1.00 43.38 207 ILE A N 1
ATOM 1719 C CA . ILE A 1 207 ? -21.988 3.206 8.799 1.00 43.38 207 ILE A CA 1
ATOM 1720 C C . ILE A 1 207 ? -22.096 4.611 9.380 1.00 43.38 207 ILE A C 1
ATOM 1722 O O . ILE A 1 207 ? -22.054 4.808 10.595 1.00 43.38 207 ILE A O 1
ATOM 1726 N N . LEU A 1 208 ? -22.154 5.595 8.484 1.00 46.19 208 LEU A N 1
ATOM 1727 C CA . LEU A 1 208 ? -22.530 6.966 8.804 1.00 46.19 208 LEU A CA 1
ATOM 1728 C C . LEU A 1 208 ? -24.062 7.016 8.875 1.00 46.19 208 LEU A C 1
ATOM 1730 O O . LEU A 1 208 ? -24.726 6.687 7.900 1.00 46.19 208 LEU A O 1
ATOM 1734 N N . LYS A 1 209 ? -24.590 7.409 10.043 1.00 46.09 209 LYS A N 1
ATOM 1735 C CA . LYS A 1 209 ? -26.010 7.695 10.328 1.00 46.09 209 LYS A CA 1
ATOM 1736 C C . LYS A 1 209 ? -27.005 6.575 9.975 1.00 46.09 209 LYS A C 1
ATOM 1738 O O . LYS A 1 209 ? -27.873 6.742 9.128 1.00 46.09 209 LYS A O 1
ATOM 1743 N N . MET A 1 210 ? -26.933 5.461 10.697 1.00 47.69 210 MET A N 1
ATOM 1744 C CA . MET A 1 210 ? -28.110 4.615 10.940 1.00 47.69 210 MET A CA 1
ATOM 1745 C C . MET A 1 210 ? -28.578 4.869 12.378 1.00 47.69 210 MET A C 1
ATOM 1747 O O . MET A 1 210 ? -27.754 5.264 13.205 1.00 47.69 210 MET A O 1
ATOM 1751 N N . ASP A 1 211 ? -29.859 4.652 12.688 1.00 64.00 211 ASP A N 1
ATOM 1752 C CA . ASP A 1 211 ? -30.366 4.695 14.066 1.00 64.00 211 ASP A CA 1
ATOM 1753 C C . ASP A 1 211 ? -29.727 3.571 14.907 1.00 64.00 211 ASP A C 1
ATOM 1755 O O . ASP A 1 211 ? -30.229 2.454 15.034 1.00 64.00 211 ASP A O 1
ATOM 1759 N N . VAL A 1 212 ? -28.542 3.863 15.443 1.00 76.81 212 VAL A N 1
ATOM 1760 C CA . VAL A 1 212 ? -27.729 2.950 16.255 1.00 76.81 212 VAL A CA 1
ATOM 1761 C C . VAL A 1 212 ? -28.381 2.633 17.599 1.00 76.81 212 VAL A C 1
ATOM 1763 O O . VAL A 1 212 ? -28.071 1.597 18.190 1.00 76.81 212 VAL A O 1
ATOM 1766 N N . PHE A 1 213 ? -29.310 3.471 18.066 1.00 81.56 213 PHE A N 1
ATOM 1767 C CA . PHE A 1 213 ? -30.015 3.279 19.333 1.00 81.56 213 PHE A CA 1
ATOM 1768 C C . PHE A 1 213 ? -31.049 2.148 19.263 1.00 81.56 213 PHE A C 1
ATOM 1770 O O . PHE A 1 213 ? -31.412 1.574 20.291 1.00 81.56 213 PHE A O 1
ATOM 1777 N N . GLY A 1 214 ? -31.452 1.736 18.056 1.00 78.50 214 GLY A N 1
ATOM 1778 C CA . GLY A 1 214 ? -32.279 0.551 17.837 1.00 78.50 214 GLY A CA 1
ATOM 1779 C C . GLY A 1 214 ? -31.579 -0.778 18.162 1.00 78.50 214 GLY A C 1
ATOM 1780 O O . GLY A 1 214 ? -32.259 -1.761 18.474 1.00 78.50 214 GLY A O 1
ATOM 1781 N N . HIS A 1 215 ? -30.240 -0.822 18.133 1.00 84.69 215 HIS A N 1
ATOM 1782 C CA . HIS A 1 215 ? -29.471 -2.063 18.259 1.00 84.69 215 HIS A CA 1
ATOM 1783 C C . HIS A 1 215 ? -29.524 -2.645 19.689 1.00 84.69 215 HIS A C 1
ATOM 1785 O O . HIS A 1 215 ? -29.265 -1.911 20.646 1.00 84.69 215 HIS A O 1
ATOM 1791 N N . PRO A 1 216 ? -29.748 -3.966 19.875 1.00 87.88 216 PRO A N 1
ATOM 1792 C CA . PRO A 1 216 ? -29.860 -4.592 21.201 1.00 87.88 216 PRO A CA 1
ATOM 1793 C C . PRO A 1 216 ? -28.683 -4.307 22.146 1.00 87.88 216 PRO A C 1
ATOM 1795 O O . PRO A 1 216 ? -28.894 -3.981 23.309 1.00 87.88 216 PRO A O 1
ATOM 1798 N N . ALA A 1 217 ? -27.446 -4.355 21.639 1.00 88.06 217 ALA A N 1
ATOM 1799 C C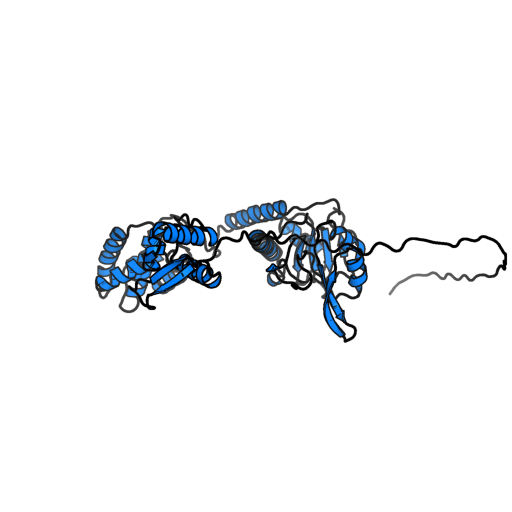A . ALA A 1 217 ? -26.255 -4.002 22.419 1.00 88.06 217 ALA A CA 1
ATOM 1800 C C . ALA A 1 217 ? -26.272 -2.545 22.918 1.00 88.06 217 ALA A C 1
ATOM 1802 O O . ALA A 1 217 ? -25.967 -2.291 24.077 1.00 88.06 217 ALA A O 1
ATOM 1803 N N . ILE A 1 218 ? -26.682 -1.581 22.086 1.00 90.38 218 ILE A N 1
ATOM 1804 C CA . ILE A 1 218 ? -26.762 -0.173 22.501 1.00 90.38 218 ILE A CA 1
ATOM 1805 C C . ILE A 1 218 ? -27.905 0.027 23.495 1.00 90.38 218 ILE A C 1
ATOM 1807 O O . ILE A 1 218 ? -27.707 0.674 24.518 1.00 90.38 218 ILE A O 1
ATOM 1811 N N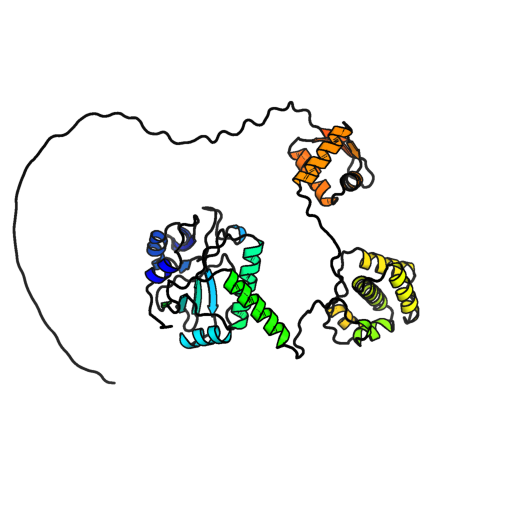 . LYS A 1 219 ? -29.060 -0.613 23.279 1.00 90.75 219 LYS A N 1
ATOM 1812 C CA . LYS A 1 219 ? -30.153 -0.627 24.265 1.00 90.75 219 LYS A CA 1
ATOM 1813 C C . LYS A 1 219 ? -29.693 -1.176 25.612 1.00 90.75 219 LYS A C 1
ATOM 1815 O O . LYS A 1 219 ? -30.009 -0.586 26.637 1.00 90.75 219 LYS A O 1
ATOM 1820 N N . LYS A 1 220 ? -28.906 -2.258 25.619 1.00 91.25 220 LYS A N 1
ATOM 1821 C CA . LYS A 1 220 ? -28.307 -2.805 26.843 1.00 91.25 220 LYS A CA 1
ATOM 1822 C C . LYS A 1 220 ? -27.323 -1.821 27.474 1.00 91.25 220 LYS A C 1
ATOM 1824 O O . LYS A 1 220 ? -27.357 -1.631 28.684 1.00 91.25 220 LYS A O 1
ATOM 1829 N N . LEU A 1 221 ? -26.498 -1.157 26.664 1.00 91.38 221 LEU A N 1
ATOM 1830 C CA . LEU A 1 221 ? -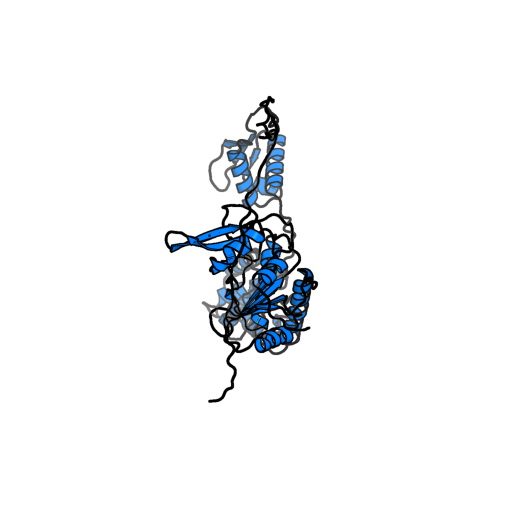25.545 -0.149 27.130 1.00 91.38 221 LEU A CA 1
ATOM 1831 C C . LEU A 1 221 ? -26.249 1.034 27.836 1.00 91.38 221 LEU A C 1
ATOM 1833 O O . LEU A 1 221 ? -25.737 1.572 28.817 1.00 91.38 221 LEU A O 1
ATOM 1837 N N . MET A 1 222 ? -27.455 1.389 27.386 1.00 90.81 222 MET A N 1
ATOM 1838 C CA . MET A 1 222 ? -28.291 2.456 27.955 1.00 90.81 222 MET A CA 1
ATOM 1839 C C . MET A 1 222 ? -29.006 2.076 29.271 1.00 90.81 222 MET A C 1
ATOM 1841 O O . MET A 1 222 ? -29.581 2.952 29.911 1.00 90.81 222 MET A O 1
ATOM 1845 N N . GLN A 1 223 ? -28.984 0.806 29.701 1.00 90.88 223 GLN A N 1
ATOM 1846 C CA . GLN A 1 223 ? -29.699 0.344 30.908 1.00 90.88 223 GLN A CA 1
ATOM 1847 C C . GLN A 1 223 ? -28.959 0.605 32.230 1.00 90.88 223 GLN A C 1
ATOM 1849 O O . GLN A 1 223 ? -29.554 0.415 33.285 1.00 90.88 223 GLN A O 1
ATOM 1854 N N . GLY A 1 224 ? -27.699 1.045 32.184 1.00 87.06 224 GLY A N 1
ATOM 1855 C CA . GLY A 1 224 ? -26.864 1.247 33.372 1.00 87.06 224 GLY A CA 1
ATOM 1856 C C . GLY A 1 224 ? -26.061 0.002 33.773 1.00 87.06 224 GLY A C 1
ATOM 1857 O O . GLY A 1 224 ? -26.331 -1.112 33.326 1.00 87.06 224 GLY A O 1
ATOM 1858 N N . PHE A 1 225 ? -25.018 0.212 34.578 1.00 89.75 225 PHE A N 1
ATOM 1859 C CA . PHE A 1 225 ? -24.025 -0.792 34.971 1.00 89.75 225 PHE A CA 1
ATOM 1860 C C . PHE A 1 225 ? -23.630 -0.668 36.443 1.00 89.75 225 PHE A C 1
ATOM 1862 O O . PHE A 1 225 ? -23.855 0.354 37.096 1.00 89.75 225 PHE A O 1
ATOM 1869 N N . SER A 1 226 ? -22.989 -1.719 36.953 1.00 87.06 226 SER A N 1
ATOM 1870 C CA . SER A 1 226 ? -22.415 -1.748 38.292 1.00 87.06 226 SER A CA 1
ATOM 1871 C C . SER A 1 226 ? -21.025 -1.109 38.366 1.00 87.06 226 SER A C 1
ATOM 1873 O O . SER A 1 226 ? -20.382 -0.772 37.359 1.00 87.06 226 SER A O 1
ATOM 1875 N N . VAL A 1 227 ? -20.555 -0.913 39.599 1.00 80.88 227 VAL A N 1
ATOM 1876 C CA . VAL A 1 227 ? -19.200 -0.436 39.899 1.00 80.88 227 VAL A CA 1
ATOM 1877 C C . VAL A 1 227 ? -18.166 -1.336 39.212 1.00 80.88 227 VAL A C 1
ATOM 1879 O O . VAL A 1 227 ? -18.263 -2.557 39.257 1.00 80.88 227 VAL A O 1
ATOM 1882 N N . GLY A 1 228 ? -17.186 -0.727 38.538 1.00 76.88 228 GLY A N 1
ATOM 1883 C CA . GLY A 1 228 ? -16.167 -1.426 37.742 1.00 76.88 228 GLY A CA 1
ATOM 1884 C C . GLY A 1 228 ? -16.474 -1.491 36.241 1.00 76.88 228 GLY A C 1
ATOM 1885 O O . GLY A 1 228 ? -15.548 -1.475 35.435 1.00 76.88 228 GLY A O 1
ATOM 1886 N N . GLN A 1 229 ? -17.751 -1.468 35.842 1.00 83.75 229 GLN A N 1
ATOM 1887 C CA . GLN A 1 229 ? -18.158 -1.409 34.428 1.00 83.75 229 GLN A CA 1
ATOM 1888 C C . GLN A 1 229 ? -18.745 -0.045 34.037 1.00 83.75 229 GLN A C 1
ATOM 1890 O O . GLN A 1 229 ? -18.586 0.385 32.892 1.00 83.75 229 GLN A O 1
ATOM 1895 N N . ARG A 1 230 ? -19.358 0.680 34.985 1.00 88.75 230 ARG A N 1
ATOM 1896 C CA . ARG A 1 230 ? -20.006 1.982 34.741 1.00 88.75 230 ARG A CA 1
ATOM 1897 C C . ARG A 1 230 ? -19.077 3.051 34.156 1.00 88.75 230 ARG A C 1
ATOM 1899 O O . ARG A 1 230 ? -19.487 3.758 33.245 1.00 88.75 230 ARG A O 1
ATOM 1906 N N . ASP A 1 231 ? -17.817 3.147 34.589 1.00 87.81 231 ASP A N 1
ATOM 1907 C CA . ASP A 1 231 ? -16.880 4.157 34.063 1.00 87.81 231 ASP A CA 1
ATOM 1908 C C . ASP A 1 231 ? -16.571 3.914 32.576 1.00 87.81 231 ASP A C 1
ATOM 1910 O O . ASP A 1 231 ? -16.518 4.835 31.755 1.00 87.81 231 ASP A O 1
ATOM 1914 N N . HIS A 1 232 ? -16.418 2.640 32.223 1.00 89.19 232 HIS A N 1
ATOM 1915 C CA . HIS A 1 232 ? -16.178 2.184 30.863 1.00 89.19 232 HIS A CA 1
ATOM 1916 C C . HIS A 1 232 ? -17.413 2.362 29.976 1.00 89.19 232 HIS A C 1
ATOM 1918 O O . HIS A 1 232 ? -17.288 2.841 28.844 1.00 89.19 232 HIS A O 1
ATOM 1924 N N . ALA A 1 233 ? -18.603 2.058 30.497 1.00 91.75 233 ALA A N 1
ATOM 1925 C CA . ALA A 1 233 ? -19.869 2.301 29.816 1.00 91.75 233 ALA A CA 1
ATOM 1926 C C . ALA A 1 233 ? -20.117 3.800 29.584 1.00 91.75 233 ALA A C 1
ATOM 1928 O O . ALA A 1 233 ? -20.399 4.196 28.455 1.00 91.75 233 ALA A O 1
ATOM 1929 N N . CYS A 1 234 ? -19.889 4.643 30.596 1.00 93.06 234 CYS A N 1
ATOM 1930 C CA . CYS A 1 234 ? -20.015 6.100 30.517 1.00 93.06 234 CYS A CA 1
ATOM 1931 C C . CYS A 1 234 ? -19.127 6.686 29.409 1.00 93.06 234 CYS A C 1
ATOM 1933 O O . CYS A 1 234 ? -19.583 7.467 28.574 1.00 93.06 234 CYS A O 1
ATOM 1935 N N . PHE A 1 235 ? -17.852 6.287 29.352 1.00 93.81 235 PHE A N 1
ATOM 1936 C CA . PHE A 1 235 ? -16.950 6.746 28.292 1.00 93.81 235 PHE A CA 1
ATOM 1937 C C . PHE A 1 235 ? -17.368 6.242 26.901 1.00 93.81 235 PHE A C 1
ATOM 1939 O O . PHE A 1 235 ? -17.279 6.978 25.919 1.00 93.81 235 PHE A O 1
ATOM 1946 N N . THR A 1 236 ? -17.858 5.006 26.810 1.00 93.31 236 THR A N 1
ATOM 1947 C CA . THR A 1 236 ? -18.312 4.404 25.547 1.00 93.31 236 THR A CA 1
ATOM 1948 C C . THR A 1 236 ? -19.572 5.084 25.012 1.00 93.31 236 THR A C 1
ATOM 1950 O O . THR A 1 236 ? -19.644 5.365 23.817 1.00 93.31 236 THR A O 1
ATOM 1953 N N . LEU A 1 237 ? -20.521 5.428 25.888 1.00 94.44 237 LEU A N 1
ATOM 1954 C CA . LEU A 1 237 ? -21.704 6.221 25.549 1.00 94.44 237 LEU A CA 1
ATOM 1955 C C . LEU A 1 237 ? -21.335 7.646 25.133 1.00 94.44 237 LEU A C 1
ATOM 1957 O O . LEU A 1 237 ? -21.824 8.128 24.117 1.00 94.44 237 LEU A O 1
ATOM 1961 N N . ALA A 1 238 ? -20.392 8.291 25.823 1.00 94.38 238 ALA A N 1
ATOM 1962 C CA . ALA A 1 238 ? -19.901 9.606 25.412 1.00 94.38 238 ALA A CA 1
ATOM 1963 C C . ALA A 1 238 ? -19.304 9.585 23.988 1.00 94.38 238 ALA A C 1
ATOM 1965 O O . ALA A 1 238 ? -19.535 10.498 23.197 1.00 94.38 238 ALA A O 1
ATOM 1966 N N . LEU A 1 239 ? -18.565 8.525 23.631 1.00 93.19 239 LEU A N 1
ATOM 1967 C CA . LEU A 1 239 ? -18.059 8.323 22.269 1.00 93.19 239 LEU A CA 1
ATOM 1968 C C . LEU A 1 239 ? -19.177 8.057 21.255 1.00 93.19 239 LEU A C 1
ATOM 1970 O O . LEU A 1 239 ? -19.062 8.479 20.102 1.00 93.19 239 LEU A O 1
ATOM 1974 N N . LEU A 1 240 ? -20.231 7.349 21.668 1.00 91.69 240 LEU A N 1
ATOM 1975 C CA . LEU A 1 240 ? -21.413 7.104 20.849 1.00 91.69 240 LEU A CA 1
ATOM 1976 C C . LEU A 1 240 ? -22.117 8.427 20.529 1.00 91.69 240 LEU A C 1
ATOM 1978 O O . LEU A 1 240 ? -22.254 8.750 19.352 1.00 91.69 240 LEU A O 1
ATOM 1982 N N . PHE A 1 241 ? -22.459 9.237 21.532 1.00 91.50 241 PHE A N 1
ATOM 1983 C CA . PHE A 1 241 ? -23.088 10.549 21.333 1.00 91.50 241 PHE A CA 1
ATOM 1984 C C . PHE A 1 241 ? -22.226 11.472 20.466 1.00 91.50 241 PHE A C 1
ATOM 1986 O O . PHE A 1 241 ? -22.710 12.034 19.482 1.00 91.50 241 PHE A O 1
ATOM 1993 N N . TYR A 1 242 ? -20.915 11.515 20.732 1.00 89.50 242 TYR A N 1
ATOM 1994 C CA . TYR A 1 242 ? -19.956 12.249 19.905 1.00 89.50 242 TYR A CA 1
ATOM 1995 C C . TYR A 1 242 ? -20.018 11.833 18.430 1.00 89.50 242 TYR A C 1
ATOM 1997 O O . TYR A 1 242 ? -19.993 12.676 17.533 1.00 89.50 242 TYR A O 1
ATOM 2005 N N . SER A 1 243 ? -20.101 10.528 18.163 1.00 86.88 243 SER A N 1
ATOM 2006 C CA . SER A 1 243 ? -20.163 9.990 16.803 1.00 86.88 243 SER A CA 1
ATOM 2007 C C . SER A 1 243 ? -21.485 10.248 16.080 1.00 86.88 243 SER A C 1
ATOM 2009 O O . SER A 1 243 ? -21.487 10.285 14.852 1.00 86.88 243 SER A O 1
ATOM 2011 N N . GLN A 1 244 ? -22.571 10.465 16.829 1.00 85.06 244 GLN A N 1
ATOM 2012 C CA . GLN A 1 244 ? -23.897 10.816 16.312 1.00 85.06 244 GLN A CA 1
ATOM 2013 C C . GLN A 1 244 ? -24.105 12.335 16.180 1.00 85.06 244 GLN A C 1
ATOM 2015 O O . GLN A 1 244 ? -25.227 12.780 15.965 1.00 85.06 244 GLN A O 1
ATOM 2020 N N . ASP A 1 245 ? -23.034 13.133 16.279 1.00 84.25 245 ASP A N 1
ATOM 2021 C CA . ASP A 1 245 ? -23.064 14.600 16.187 1.00 84.25 245 ASP A CA 1
ATOM 2022 C C . ASP A 1 245 ? -23.884 15.305 17.293 1.00 84.25 245 ASP A C 1
ATOM 2024 O O . ASP A 1 245 ? -24.301 16.448 17.110 1.00 84.25 245 ASP A O 1
ATOM 2028 N N . TRP A 1 246 ? -24.064 14.683 18.463 1.00 86.00 246 TRP A N 1
ATOM 2029 C CA . TRP A 1 246 ? -24.693 15.346 19.614 1.00 86.00 246 TRP A CA 1
ATOM 2030 C C . TRP A 1 246 ? -23.782 16.448 20.171 1.00 86.00 246 TRP A C 1
ATOM 2032 O O . TRP A 1 246 ? -22.552 16.292 20.189 1.00 86.00 246 TRP A O 1
ATOM 2042 N N . SER A 1 247 ? -24.360 17.549 20.660 1.00 82.44 247 SER A N 1
ATOM 2043 C CA . SER A 1 247 ? -23.587 18.587 21.355 1.00 82.44 247 SER A CA 1
ATOM 2044 C C . SER A 1 247 ? -23.029 18.068 22.692 1.00 82.44 247 SER A C 1
ATOM 2046 O O . SER A 1 247 ? -23.521 17.079 23.235 1.00 82.44 247 SER A O 1
ATOM 2048 N N . GLU A 1 248 ? -21.983 18.714 23.230 1.00 86.00 248 GLU A N 1
ATOM 2049 C CA . GLU A 1 248 ? -21.462 18.359 24.566 1.00 86.00 248 GLU A CA 1
ATOM 2050 C C . GLU A 1 248 ? -22.540 18.496 25.647 1.00 86.00 248 GLU A C 1
ATOM 2052 O O . GLU A 1 248 ? -22.596 17.671 26.551 1.00 86.00 248 GLU A O 1
ATOM 2057 N N . GLU A 1 249 ? -23.410 19.500 25.533 1.00 82.19 249 GLU A N 1
ATOM 2058 C CA . GLU A 1 249 ? -24.516 19.748 26.464 1.00 82.19 249 GLU A CA 1
ATOM 2059 C C . GLU A 1 249 ? -25.557 18.623 26.400 1.00 82.19 249 GLU A C 1
ATOM 2061 O O . GLU A 1 249 ? -25.823 17.987 27.414 1.00 82.19 249 GLU A O 1
ATOM 2066 N N . GLN A 1 250 ? -26.039 18.281 25.199 1.00 82.25 250 GLN A N 1
ATOM 2067 C CA . GLN A 1 250 ? -27.001 17.187 24.997 1.00 82.25 250 GLN A CA 1
ATOM 2068 C C . GLN A 1 250 ? -26.461 15.843 25.499 1.00 82.25 250 GLN A C 1
ATOM 2070 O O . GLN A 1 250 ? -27.168 15.073 26.144 1.00 82.25 250 GLN A O 1
ATOM 2075 N N . ALA A 1 251 ? -25.190 15.554 25.211 1.00 91.69 251 ALA A N 1
ATOM 2076 C CA . ALA A 1 251 ? -24.546 14.332 25.674 1.00 91.69 251 ALA A CA 1
ATOM 2077 C C . ALA A 1 251 ? -24.328 14.328 27.194 1.00 91.69 251 ALA A C 1
ATOM 2079 O O . ALA A 1 251 ? -24.373 13.264 27.807 1.00 91.69 251 ALA A O 1
ATOM 2080 N N . LEU A 1 252 ? -24.072 15.486 27.812 1.00 89.25 252 LEU A N 1
ATOM 2081 C CA . LEU A 1 252 ? -23.938 15.592 29.262 1.00 89.25 252 LEU A CA 1
ATOM 2082 C C . LEU A 1 252 ? -25.261 15.282 29.960 1.00 89.25 252 LEU A C 1
ATOM 2084 O O . LEU A 1 252 ? -25.250 14.503 30.911 1.00 89.25 252 LEU A O 1
ATOM 2088 N N . ASP A 1 253 ? -26.360 15.863 29.485 1.00 84.44 253 ASP A N 1
ATOM 2089 C CA . ASP A 1 253 ? -27.689 15.663 30.065 1.00 84.44 253 ASP A CA 1
ATOM 2090 C C . ASP A 1 253 ? -28.095 14.185 29.986 1.00 84.44 253 ASP A C 1
ATOM 2092 O O . ASP A 1 253 ? -28.383 13.567 31.012 1.00 84.44 253 ASP A O 1
ATOM 2096 N N . GLU A 1 254 ? -27.952 13.555 28.815 1.00 93.25 254 GLU A N 1
ATOM 2097 C CA . GLU A 1 254 ? -28.269 12.130 28.654 1.00 93.25 254 GLU A CA 1
ATOM 2098 C C . GLU A 1 254 ? -27.353 11.219 29.488 1.00 93.25 254 GLU A C 1
ATOM 2100 O O . GLU A 1 254 ? -27.800 10.203 30.019 1.00 93.25 254 GLU A O 1
ATOM 2105 N N . LEU A 1 255 ? -26.068 11.558 29.657 1.00 94.31 255 LEU A N 1
ATOM 2106 C CA . LEU A 1 255 ? -25.173 10.796 30.538 1.00 94.31 255 LEU A CA 1
ATOM 2107 C C . LEU A 1 255 ? -25.546 10.942 32.017 1.00 94.31 255 LEU A C 1
ATOM 2109 O O . LEU A 1 255 ? -25.358 9.994 32.780 1.00 94.31 255 LEU A O 1
ATOM 2113 N N . MET A 1 256 ? -26.049 12.105 32.436 1.00 90.00 256 MET A N 1
ATOM 2114 C CA . MET A 1 256 ? -26.536 12.319 33.801 1.00 90.00 256 MET A CA 1
ATOM 2115 C C . MET A 1 256 ? -27.811 11.505 34.050 1.00 90.00 256 MET A C 1
ATOM 2117 O O . MET A 1 256 ? -27.891 10.816 35.068 1.00 90.00 256 MET A O 1
ATOM 2121 N N . ASP A 1 257 ? -28.738 11.482 33.092 1.00 89.69 257 ASP A N 1
ATOM 2122 C CA . ASP A 1 257 ? -29.950 10.657 33.157 1.00 89.69 257 ASP A CA 1
ATOM 2123 C C . ASP A 1 257 ? -29.628 9.162 33.106 1.00 89.69 257 ASP A C 1
ATOM 2125 O O . ASP A 1 257 ? -30.164 8.359 33.875 1.00 89.69 257 ASP A O 1
ATOM 2129 N N . TRP A 1 258 ? -28.682 8.768 32.252 1.00 95.31 258 TRP A N 1
ATOM 2130 C CA . TRP A 1 258 ? -28.135 7.417 32.232 1.00 95.31 258 TRP A CA 1
ATOM 2131 C C . TRP A 1 258 ? -27.526 7.003 33.567 1.00 95.31 258 TRP A C 1
ATOM 2133 O O . TRP A 1 258 ? -27.762 5.884 34.020 1.00 95.31 258 TRP A O 1
ATOM 2143 N N . ASN A 1 259 ? -26.808 7.902 34.234 1.00 95.00 259 ASN A N 1
ATOM 2144 C CA . ASN A 1 259 ? -26.151 7.599 35.495 1.00 95.00 259 ASN A CA 1
ATOM 2145 C C . ASN A 1 259 ? -27.134 7.244 36.622 1.00 95.00 259 ASN A C 1
ATOM 2147 O O . ASN A 1 259 ? -26.777 6.457 37.497 1.00 95.00 259 ASN A O 1
ATOM 2151 N N . ASN A 1 260 ? -28.374 7.744 36.571 1.00 92.94 260 ASN A N 1
ATOM 2152 C CA . ASN A 1 260 ? -29.433 7.384 37.522 1.00 92.94 260 ASN A CA 1
ATOM 2153 C C . ASN A 1 260 ? -29.854 5.907 37.425 1.00 92.94 260 ASN A C 1
ATOM 2155 O O . ASN A 1 260 ? -30.437 5.378 38.366 1.00 92.94 260 ASN A O 1
ATOM 2159 N N . ARG A 1 261 ? -29.552 5.241 36.301 1.00 91.81 261 ARG A N 1
ATOM 2160 C CA . ARG A 1 261 ? -29.855 3.823 36.048 1.00 91.81 261 ARG A CA 1
ATOM 2161 C C . ARG A 1 261 ? -28.739 2.878 36.525 1.00 91.81 261 ARG A C 1
ATOM 2163 O O . ARG A 1 261 ? -28.913 1.663 36.498 1.00 91.81 261 ARG A O 1
ATOM 2170 N N . ASN A 1 262 ? -27.588 3.405 36.953 1.00 90.44 262 ASN A N 1
ATOM 2171 C CA . ASN A 1 262 ? -26.491 2.600 37.499 1.00 90.44 262 ASN A CA 1
ATOM 2172 C C . ASN A 1 262 ? -26.820 2.105 38.915 1.00 90.44 262 ASN A C 1
ATOM 2174 O O . ASN A 1 262 ? -27.480 2.808 39.676 1.00 90.44 262 ASN A O 1
ATOM 2178 N N . THR A 1 263 ? -26.292 0.937 39.308 1.00 86.06 263 THR A N 1
ATOM 2179 C CA . THR A 1 263 ? -26.501 0.408 40.677 1.00 86.06 263 THR A CA 1
ATOM 2180 C C . THR A 1 263 ? -25.952 1.356 41.740 1.00 86.06 263 THR A C 1
ATOM 2182 O O . THR A 1 263 ? -26.500 1.475 42.827 1.00 86.06 263 THR A O 1
ATOM 2185 N N . GLU A 1 264 ? -24.870 2.052 41.398 1.00 89.12 264 GLU A N 1
ATOM 2186 C CA . GLU A 1 264 ? -24.354 3.188 42.139 1.00 89.12 264 GLU A CA 1
ATOM 2187 C C . GLU A 1 264 ? -24.023 4.310 41.157 1.00 89.12 264 GLU A C 1
ATOM 2189 O O . GLU A 1 264 ? -23.424 4.079 40.099 1.00 89.12 264 GLU A O 1
ATOM 2194 N N . GLN A 1 265 ? -24.328 5.545 41.538 1.00 91.94 265 GLN A N 1
ATOM 2195 C CA . GLN A 1 265 ? -24.110 6.710 40.690 1.00 91.94 265 GLN A CA 1
ATOM 2196 C C . GLN A 1 265 ? -22.642 7.158 40.682 1.00 91.94 265 GLN A C 1
ATOM 2198 O O . GLN A 1 265 ? -21.948 7.157 41.699 1.00 91.94 265 GLN A O 1
ATOM 2203 N N . MET A 1 266 ? -22.168 7.588 39.516 1.00 92.12 266 MET A N 1
ATOM 2204 C CA . MET A 1 266 ? -20.907 8.310 39.356 1.00 92.12 266 MET A CA 1
ATOM 2205 C C . MET A 1 266 ? -21.069 9.771 39.787 1.00 92.12 266 MET A C 1
ATOM 2207 O O . MET A 1 266 ? -22.137 10.362 39.634 1.00 92.12 266 MET A O 1
ATOM 2211 N N . SER A 1 267 ? -19.988 10.402 40.250 1.00 92.06 267 SER A N 1
ATOM 2212 C CA . SER A 1 267 ? -20.007 11.848 40.491 1.00 92.06 267 SER A CA 1
ATOM 2213 C C . SER A 1 267 ? -20.065 12.633 39.175 1.00 92.06 267 SER A C 1
ATOM 2215 O O . SER A 1 267 ? -19.438 12.262 38.177 1.00 92.06 267 SER A O 1
ATOM 2217 N N . LYS A 1 268 ? -20.711 13.807 39.191 1.00 88.88 268 LYS A N 1
ATOM 2218 C CA . LYS A 1 268 ? -20.760 14.730 38.039 1.00 88.88 268 LYS A CA 1
ATOM 2219 C C . LYS A 1 268 ? -19.369 15.041 37.464 1.00 88.88 268 LYS A C 1
ATOM 2221 O O . LYS A 1 268 ? -19.193 15.138 36.252 1.00 88.88 268 LYS A O 1
ATOM 2226 N N . LYS A 1 269 ? -18.344 15.145 38.322 1.00 88.88 269 LYS A N 1
ATOM 2227 C CA . LYS A 1 269 ? -16.949 15.379 37.901 1.00 88.88 269 LYS A CA 1
ATOM 2228 C C . LYS A 1 269 ? -16.396 14.231 37.044 1.00 88.88 269 LYS A C 1
ATOM 2230 O O . LYS A 1 269 ? -15.678 14.495 36.080 1.00 88.88 269 LYS A O 1
ATOM 2235 N N . GLN A 1 270 ? -16.719 12.977 37.371 1.00 88.12 270 GLN A N 1
ATOM 2236 C CA . GLN A 1 270 ? -16.285 11.806 36.598 1.00 88.12 270 GLN A CA 1
ATOM 2237 C C . GLN A 1 270 ? -16.962 11.756 35.224 1.00 88.12 270 GLN A C 1
ATOM 2239 O O . GLN A 1 270 ? -16.285 11.501 34.226 1.00 88.12 270 GLN A O 1
ATOM 2244 N N . ILE A 1 271 ? -18.256 12.078 35.159 1.00 89.38 271 ILE A N 1
ATOM 2245 C CA . ILE A 1 271 ? -19.016 12.129 33.901 1.00 89.38 271 ILE A CA 1
ATOM 2246 C C . ILE A 1 271 ? -18.442 13.208 32.974 1.00 89.38 271 ILE A C 1
ATOM 2248 O O . ILE A 1 271 ? -18.073 12.913 31.837 1.00 89.38 271 ILE A O 1
ATOM 2252 N N . ILE A 1 272 ? -18.232 14.430 33.484 1.00 88.31 272 ILE A N 1
ATOM 2253 C CA . ILE A 1 272 ? -17.621 15.533 32.717 1.00 88.31 272 ILE A CA 1
ATOM 2254 C C . ILE A 1 272 ? -16.226 15.150 32.199 1.00 88.31 272 ILE A C 1
ATOM 2256 O O . ILE A 1 272 ? -15.857 15.491 31.074 1.00 88.31 272 ILE A O 1
ATOM 2260 N N . LYS A 1 273 ? -15.430 14.427 32.997 1.00 89.38 273 LYS A N 1
ATOM 2261 C CA . LYS A 1 273 ? -14.109 13.943 32.570 1.00 89.38 273 LYS A CA 1
ATOM 2262 C C . LYS A 1 273 ? -14.217 12.961 31.397 1.00 89.38 273 LYS A C 1
ATOM 2264 O O . LYS A 1 273 ? -13.436 13.076 30.450 1.00 89.38 273 LYS A O 1
ATOM 2269 N N . CYS A 1 274 ? -15.167 12.025 31.442 1.00 88.69 274 CYS A N 1
ATOM 2270 C CA . CYS A 1 274 ? -15.418 11.084 30.347 1.00 88.69 274 CYS A CA 1
ATOM 2271 C C . CYS A 1 274 ? -15.852 11.818 29.074 1.00 88.69 274 CYS A C 1
ATOM 2273 O O . CYS A 1 274 ? -15.268 11.592 28.012 1.00 88.69 274 CYS A O 1
ATOM 2275 N N . LEU A 1 275 ? -16.795 12.753 29.208 1.00 90.50 275 LEU A N 1
ATOM 2276 C CA . LEU A 1 275 ? -17.315 13.564 28.111 1.00 90.50 275 LEU A CA 1
ATOM 2277 C C . LEU A 1 275 ? -16.206 14.363 27.414 1.00 90.50 275 LEU A C 1
ATOM 2279 O O . LEU A 1 275 ? -15.993 14.206 26.214 1.00 90.50 275 LEU A O 1
ATOM 2283 N N . ARG A 1 276 ? -15.410 15.131 28.171 1.00 87.19 276 ARG A N 1
ATOM 2284 C CA . ARG A 1 276 ? -14.283 15.909 27.621 1.00 87.19 276 ARG A CA 1
ATOM 2285 C C . ARG A 1 276 ? -13.253 15.034 26.912 1.00 87.19 276 ARG A C 1
ATOM 2287 O O . ARG A 1 276 ? -12.692 15.427 25.891 1.00 87.19 276 ARG A O 1
ATOM 2294 N N . SER A 1 277 ? -12.985 13.842 27.447 1.00 85.88 277 SER A N 1
ATOM 2295 C CA . SER A 1 277 ? -12.070 12.890 26.812 1.00 85.88 277 SER A CA 1
ATOM 2296 C C . SER A 1 277 ? -12.619 12.411 25.464 1.00 85.88 277 SER A C 1
ATOM 2298 O O . SER A 1 277 ? -11.882 12.401 24.473 1.00 85.88 277 SER A O 1
ATOM 2300 N N . ALA A 1 278 ? -13.911 12.076 25.400 1.00 88.69 278 ALA A N 1
ATOM 2301 C CA . ALA A 1 278 ? -14.571 11.636 24.173 1.00 88.69 278 ALA A CA 1
ATOM 2302 C C . ALA A 1 278 ? -14.599 12.751 23.112 1.00 88.69 278 ALA A C 1
ATOM 2304 O O . ALA A 1 278 ? -14.207 12.519 21.968 1.00 88.69 278 ALA A O 1
ATOM 2305 N N . TYR A 1 279 ? -14.943 13.976 23.518 1.00 87.06 279 TYR A N 1
ATOM 2306 C CA . TYR A 1 279 ? -15.091 15.138 22.634 1.00 87.06 279 TYR A CA 1
ATOM 2307 C C . TYR A 1 279 ? -13.772 15.822 22.245 1.00 87.06 279 TYR A C 1
ATOM 2309 O O . TYR A 1 279 ? -13.750 16.665 21.351 1.00 87.06 279 TYR A O 1
ATOM 2317 N N . SER A 1 280 ? -12.638 15.392 22.809 1.00 81.31 280 SER A N 1
ATOM 2318 C CA . SER A 1 280 ? -11.300 15.896 22.456 1.00 81.31 280 SER A CA 1
ATOM 2319 C C . SER A 1 280 ? -10.904 15.718 20.978 1.00 81.31 280 SER A C 1
ATOM 2321 O O . SER A 1 280 ? -9.874 16.237 20.546 1.00 81.31 280 SER A O 1
ATOM 2323 N N . GLY A 1 281 ? -11.656 14.924 20.205 1.00 72.12 281 GLY A N 1
ATOM 2324 C CA . GLY A 1 281 ? -11.355 14.587 18.809 1.00 72.12 281 GLY A CA 1
ATOM 2325 C C . GLY A 1 281 ? -10.217 13.576 18.635 1.00 72.12 281 GLY A C 1
ATOM 2326 O O . GLY A 1 281 ? -9.866 13.220 17.508 1.00 72.12 281 GLY A O 1
ATOM 2327 N N . LYS A 1 282 ? -9.640 13.077 19.739 1.00 76.19 282 LYS A N 1
ATOM 2328 C CA . LYS A 1 282 ? -8.667 11.972 19.727 1.00 76.19 282 LYS A CA 1
ATOM 2329 C C . LYS A 1 282 ? -9.313 10.655 19.289 1.00 76.19 282 LYS A C 1
ATOM 2331 O O . LYS A 1 282 ? -8.660 9.830 18.651 1.00 76.19 282 LYS A O 1
ATOM 2336 N N . TYR A 1 283 ? -10.579 10.465 19.640 1.00 81.75 283 TYR A N 1
ATOM 2337 C CA . TYR A 1 283 ? -11.355 9.267 19.354 1.00 81.75 283 TYR A CA 1
ATOM 2338 C C . TYR A 1 283 ? -12.406 9.582 18.295 1.00 81.75 283 TYR A C 1
ATOM 2340 O O . TYR A 1 283 ? -12.927 10.691 18.242 1.00 81.75 283 TYR A O 1
ATOM 2348 N N . LYS A 1 284 ? -12.702 8.607 17.432 1.00 75.81 284 LYS A N 1
ATOM 2349 C CA . LYS A 1 284 ? -13.697 8.778 16.365 1.00 75.81 284 LYS A CA 1
ATOM 2350 C C . LYS A 1 284 ? -15.058 8.188 16.723 1.00 75.81 284 LYS A C 1
ATOM 2352 O O . LYS A 1 284 ? -16.021 8.519 16.062 1.00 75.81 284 LYS A O 1
ATOM 2357 N N . GLY A 1 285 ? -15.154 7.343 17.740 1.00 85.81 285 GLY A N 1
ATOM 2358 C CA . GLY A 1 285 ? -16.384 6.663 18.143 1.00 85.81 285 GLY A CA 1
ATOM 2359 C C . GLY A 1 285 ? -16.064 5.441 19.009 1.00 85.81 285 GLY A C 1
ATOM 2360 O O . GLY A 1 285 ? -14.877 5.169 19.246 1.00 85.81 285 GLY A O 1
ATOM 2361 N N . PRO A 1 286 ? -17.084 4.735 19.522 1.00 88.88 286 PRO A N 1
ATOM 2362 C CA . PRO A 1 286 ? -16.890 3.560 20.361 1.00 88.88 286 PRO A CA 1
ATOM 2363 C C . PRO A 1 286 ? -16.312 2.400 19.541 1.00 88.88 286 PRO A C 1
ATOM 2365 O O . PRO A 1 286 ? -16.643 2.213 18.370 1.00 88.88 286 PRO A O 1
ATOM 2368 N N . LYS A 1 287 ? -15.430 1.603 20.153 1.00 83.81 287 LYS A N 1
ATOM 2369 C CA . LYS A 1 287 ? -14.927 0.374 19.526 1.00 83.81 287 LYS A CA 1
ATOM 2370 C C . LYS A 1 287 ? -15.984 -0.722 19.627 1.00 83.81 287 LYS A C 1
ATOM 2372 O O . LYS A 1 287 ? -16.518 -0.942 20.711 1.00 83.81 287 LYS A O 1
ATOM 2377 N N . SER A 1 288 ? -16.206 -1.438 18.530 1.00 82.44 288 SER A N 1
ATOM 2378 C CA . SER A 1 288 ? -17.143 -2.564 18.436 1.00 82.44 288 SER A CA 1
ATOM 2379 C C . SER A 1 288 ? -16.916 -3.609 19.532 1.00 82.44 288 SER A C 1
ATOM 2381 O O . SER A 1 288 ? -17.804 -3.878 20.335 1.00 82.44 288 SER A O 1
ATOM 2383 N N . GLU A 1 289 ? -15.673 -4.083 19.636 1.00 81.31 289 GLU A N 1
ATOM 2384 C CA . GLU A 1 289 ? -15.208 -5.052 20.641 1.00 81.31 289 GLU A CA 1
ATOM 2385 C C . GLU A 1 289 ? -15.518 -4.619 22.078 1.00 81.31 289 GLU A C 1
ATOM 2387 O O . GLU A 1 289 ? -15.769 -5.443 22.949 1.00 81.31 289 GLU A O 1
ATOM 2392 N N . TYR A 1 290 ? -15.505 -3.312 22.336 1.00 84.44 290 TYR A N 1
ATOM 2393 C CA . TYR A 1 290 ? -15.683 -2.777 23.678 1.00 84.44 290 TYR A CA 1
ATOM 2394 C C . TYR A 1 290 ? -17.157 -2.683 24.076 1.00 84.44 290 TYR A C 1
ATOM 2396 O O . TYR A 1 290 ? -17.507 -2.937 25.225 1.00 84.44 290 TYR A O 1
ATOM 2404 N N . VAL A 1 291 ? -18.031 -2.370 23.116 1.00 86.06 291 VAL A N 1
ATOM 2405 C CA . VAL A 1 291 ? -19.485 -2.454 23.307 1.00 86.06 291 VAL A CA 1
ATOM 2406 C C . VAL A 1 291 ? -19.897 -3.911 23.525 1.00 86.06 291 VAL A C 1
ATOM 2408 O O . VAL A 1 291 ? -20.682 -4.190 24.427 1.00 86.06 291 VAL A O 1
ATOM 2411 N N . GLU A 1 292 ? -19.337 -4.841 22.750 1.00 87.25 292 GLU A N 1
ATOM 2412 C CA . GLU A 1 292 ? -19.574 -6.280 22.916 1.00 87.25 292 GLU A CA 1
ATOM 2413 C C . GLU A 1 292 ? -19.093 -6.777 24.285 1.00 87.25 292 GLU A C 1
ATOM 2415 O O . GLU A 1 292 ? -19.858 -7.419 24.998 1.00 87.25 292 GLU A O 1
ATOM 2420 N N . TYR A 1 293 ? -17.887 -6.387 24.709 1.00 87.56 293 TYR A N 1
ATOM 2421 C CA . TYR A 1 293 ? -17.354 -6.702 26.039 1.00 87.56 293 TYR A CA 1
ATOM 2422 C C . TYR A 1 293 ? -18.263 -6.221 27.180 1.00 87.56 293 TYR A C 1
ATOM 2424 O O . TYR A 1 293 ? -18.502 -6.959 28.131 1.00 87.56 293 TYR A O 1
ATOM 2432 N N . LEU A 1 294 ? -18.782 -4.992 27.095 1.00 88.19 294 LEU A N 1
ATOM 2433 C CA . LEU A 1 294 ? -19.644 -4.434 28.141 1.00 88.19 294 LEU A CA 1
ATOM 2434 C C . LEU A 1 294 ? -21.034 -5.073 28.152 1.00 88.19 294 LEU A C 1
ATOM 2436 O O . LEU A 1 294 ? -21.615 -5.262 29.212 1.00 88.19 294 LEU A O 1
ATOM 2440 N N . THR A 1 295 ? -21.591 -5.378 26.984 1.00 89.75 295 THR A N 1
ATOM 2441 C CA . THR A 1 295 ? -23.004 -5.774 26.868 1.00 89.75 295 THR A CA 1
ATOM 2442 C C . THR A 1 295 ? -23.207 -7.284 26.807 1.00 89.75 295 THR A C 1
ATOM 2444 O O . THR A 1 295 ? -24.328 -7.742 27.014 1.00 89.75 295 THR A O 1
ATOM 2447 N N . GLY A 1 296 ? -22.157 -8.052 26.498 1.00 86.88 296 GLY A N 1
ATOM 2448 C CA . GLY A 1 296 ? -22.236 -9.483 26.192 1.00 86.88 296 GLY A CA 1
ATOM 2449 C C . GLY A 1 296 ? -22.969 -9.794 24.882 1.00 86.88 296 GLY A C 1
ATOM 2450 O O . GLY A 1 296 ? -23.207 -10.958 24.572 1.00 86.88 296 GLY A O 1
ATOM 2451 N N . ILE A 1 297 ? -23.357 -8.767 24.118 1.00 82.50 297 ILE A N 1
ATOM 2452 C CA . ILE A 1 297 ? -24.129 -8.898 22.884 1.00 82.50 297 ILE A CA 1
ATOM 2453 C C . ILE A 1 297 ? -23.191 -8.631 21.706 1.00 82.50 297 ILE A C 1
ATOM 2455 O O . ILE A 1 297 ? -22.565 -7.567 21.678 1.00 82.50 297 ILE A O 1
ATOM 2459 N N . PRO A 1 298 ? -23.130 -9.527 20.701 1.00 83.50 298 PRO A N 1
ATOM 2460 C CA . PRO A 1 298 ? -22.324 -9.314 19.506 1.00 83.50 298 PRO A CA 1
ATOM 2461 C C . PRO A 1 298 ? -22.593 -7.943 18.881 1.00 83.50 298 PRO A C 1
ATOM 2463 O O . PRO A 1 298 ? -23.724 -7.634 18.497 1.00 83.50 298 PRO A O 1
ATOM 2466 N N . PHE A 1 299 ? -21.553 -7.116 18.767 1.00 80.44 299 PHE A N 1
ATOM 2467 C CA . PHE A 1 299 ? -21.689 -5.746 18.278 1.00 80.44 299 PHE A CA 1
ATOM 2468 C C . PHE A 1 299 ? -20.632 -5.445 17.226 1.00 80.44 299 PHE A C 1
ATOM 2470 O O . PHE A 1 299 ? -19.528 -5.005 17.520 1.00 80.44 299 PHE A O 1
ATOM 2477 N N . LYS A 1 300 ? -20.980 -5.678 15.960 1.00 75.06 300 LYS A N 1
ATOM 2478 C CA . LYS A 1 300 ? -20.039 -5.600 14.828 1.00 75.06 300 LYS A CA 1
ATOM 2479 C C . LYS A 1 300 ? -20.092 -4.269 14.069 1.00 75.06 300 LYS A C 1
ATOM 2481 O O . LYS A 1 300 ? -19.447 -4.131 13.033 1.00 75.06 300 LYS A O 1
ATOM 2486 N N . LEU A 1 301 ? -20.856 -3.293 14.563 1.00 75.56 301 LEU A N 1
ATOM 2487 C CA . LEU A 1 301 ? -20.988 -1.985 13.925 1.00 75.56 301 LEU A CA 1
ATOM 2488 C C . LEU A 1 301 ? -19.758 -1.120 14.220 1.00 75.56 301 LEU A C 1
ATOM 2490 O O . LEU A 1 301 ? -19.383 -0.931 15.378 1.00 75.56 301 LEU A O 1
ATOM 2494 N N . GLN A 1 302 ? -19.151 -0.550 13.176 1.00 71.88 302 GLN A N 1
ATOM 2495 C CA . GLN A 1 302 ? -18.087 0.435 13.339 1.00 71.88 302 GLN A CA 1
ATOM 2496 C C . GLN A 1 302 ? -18.682 1.841 13.320 1.00 71.88 302 GLN A C 1
ATOM 2498 O O . GLN A 1 302 ? -18.836 2.465 12.268 1.00 71.88 302 GLN A O 1
ATOM 2503 N N . ILE A 1 303 ? -18.990 2.347 14.510 1.00 75.88 303 ILE A N 1
ATOM 2504 C CA . ILE A 1 303 ? -19.527 3.692 14.669 1.00 75.88 303 ILE A CA 1
ATOM 2505 C C . ILE A 1 303 ? -18.367 4.687 14.693 1.00 75.88 303 ILE A C 1
ATOM 2507 O O . ILE A 1 303 ? -17.499 4.641 15.567 1.00 75.88 303 ILE A O 1
ATOM 2511 N N . MET A 1 304 ? -18.337 5.594 13.718 1.00 71.06 304 MET A N 1
ATOM 2512 C CA . MET A 1 304 ? -17.354 6.670 13.667 1.00 71.06 304 MET A CA 1
ATOM 2513 C C . MET A 1 304 ? -17.990 7.981 13.238 1.00 71.06 304 MET A C 1
ATOM 2515 O O . MET A 1 304 ? -18.726 8.032 12.259 1.00 71.06 304 MET A O 1
ATOM 2519 N N . ARG A 1 305 ? -17.609 9.050 13.931 1.00 70.81 305 ARG A N 1
ATOM 2520 C CA . ARG A 1 305 ? -17.876 10.422 13.549 1.00 70.81 305 ARG A CA 1
ATOM 2521 C C . ARG A 1 305 ? -17.223 10.715 12.207 1.00 70.81 305 ARG A C 1
ATOM 2523 O O . ARG A 1 305 ? -16.035 10.423 12.002 1.00 70.81 305 ARG A O 1
ATOM 2530 N N . GLU A 1 306 ? -17.986 11.338 11.322 1.00 60.19 306 GLU A N 1
ATOM 2531 C CA . GLU A 1 306 ? -17.449 11.909 10.099 1.00 60.19 306 GLU A CA 1
ATOM 2532 C C . GLU A 1 306 ? -16.415 12.987 10.435 1.00 60.19 306 GLU A C 1
ATOM 2534 O O . GLU A 1 306 ? -16.596 13.813 11.333 1.00 60.19 306 GLU A O 1
ATOM 2539 N N . TYR A 1 307 ? -15.290 12.967 9.730 1.00 52.47 307 TYR A N 1
ATOM 2540 C CA . TYR A 1 307 ? -14.246 13.956 9.939 1.00 52.47 307 TYR A CA 1
ATOM 2541 C C . TYR A 1 307 ? -14.642 15.280 9.270 1.00 52.47 307 TYR A C 1
ATOM 2543 O O . TYR A 1 307 ? -14.304 15.515 8.117 1.00 52.47 307 TYR A O 1
ATOM 2551 N N . LYS A 1 308 ? -15.331 16.161 10.004 1.00 46.94 308 LYS A N 1
ATOM 2552 C CA . LYS A 1 308 ? -15.716 17.516 9.556 1.00 46.94 308 LYS A CA 1
ATOM 2553 C C . LYS A 1 308 ? -14.574 18.535 9.691 1.00 46.94 308 LYS A C 1
ATOM 2555 O O . LYS A 1 308 ? -14.746 19.594 10.284 1.00 46.94 308 LYS A O 1
ATOM 2560 N N . GLY A 1 309 ? -13.371 18.195 9.228 1.00 46.41 309 GLY A N 1
ATOM 2561 C CA . GLY A 1 309 ? -12.206 19.066 9.377 1.00 46.41 309 GLY A CA 1
ATOM 2562 C C . GLY A 1 309 ? -11.439 19.272 8.082 1.00 46.41 309 GLY A C 1
ATOM 2563 O O . GLY A 1 309 ? -10.805 18.352 7.578 1.00 46.41 309 GLY A O 1
ATOM 2564 N N . GLU A 1 310 ? -11.368 20.509 7.606 1.00 40.00 310 GLU A N 1
ATOM 2565 C CA . GLU A 1 310 ? -10.292 20.925 6.712 1.00 40.00 310 GLU A CA 1
ATOM 2566 C C . GLU A 1 310 ? -8.984 20.960 7.510 1.00 40.00 310 GLU A C 1
ATOM 2568 O O . GLU A 1 310 ? -8.577 21.977 8.070 1.00 40.00 310 GLU A O 1
ATOM 2573 N N . ARG A 1 311 ? -8.272 19.833 7.589 1.00 44.44 311 ARG A N 1
ATOM 2574 C CA . ARG A 1 311 ? -6.832 19.897 7.860 1.00 44.44 311 ARG A CA 1
ATOM 2575 C C . ARG A 1 311 ? -6.172 20.440 6.600 1.00 44.44 311 ARG A C 1
ATOM 2577 O O . ARG A 1 311 ? -5.649 19.676 5.795 1.00 44.44 311 ARG A O 1
ATOM 2584 N N . THR A 1 312 ? -6.177 21.760 6.437 1.00 43.81 312 THR A N 1
ATOM 2585 C CA . THR A 1 312 ? -5.281 22.422 5.491 1.00 43.81 312 THR A CA 1
ATOM 2586 C C . THR A 1 312 ? -3.860 22.098 5.934 1.00 43.81 312 THR A C 1
ATOM 2588 O O . THR A 1 312 ? -3.352 22.588 6.946 1.00 43.81 312 THR A O 1
ATOM 2591 N N . TYR A 1 313 ? -3.234 21.164 5.222 1.00 44.00 313 TYR A N 1
ATOM 2592 C CA . TYR A 1 313 ? -1.827 20.853 5.392 1.00 44.00 313 TYR A CA 1
ATOM 2593 C C . TYR A 1 313 ? -1.032 22.131 5.118 1.00 44.00 313 TYR A C 1
ATOM 2595 O O . TYR A 1 313 ? -0.885 22.554 3.976 1.00 44.00 313 TYR A O 1
ATOM 2603 N N . GLN A 1 314 ? -0.542 22.771 6.177 1.00 58.16 314 GLN A N 1
ATOM 2604 C CA . GLN A 1 314 ? 0.349 23.918 6.050 1.00 58.16 314 GLN A CA 1
ATOM 2605 C C . GLN A 1 314 ? 1.771 23.391 5.857 1.00 58.16 314 GLN A C 1
ATOM 2607 O O . GLN A 1 314 ? 2.285 22.664 6.719 1.00 58.16 314 GLN A O 1
ATOM 2612 N N . LYS A 1 315 ? 2.415 23.737 4.733 1.00 68.50 315 LYS A N 1
ATOM 2613 C CA . LYS A 1 315 ? 3.812 23.355 4.501 1.00 68.50 315 LYS A CA 1
ATOM 2614 C C . LYS A 1 315 ? 4.672 23.993 5.587 1.00 68.50 315 LYS A C 1
ATOM 2616 O O . LYS A 1 315 ? 4.454 25.132 5.997 1.00 68.50 315 LYS A O 1
ATOM 2621 N N . LEU A 1 316 ? 5.686 23.261 6.044 1.00 73.69 316 LEU A N 1
ATOM 2622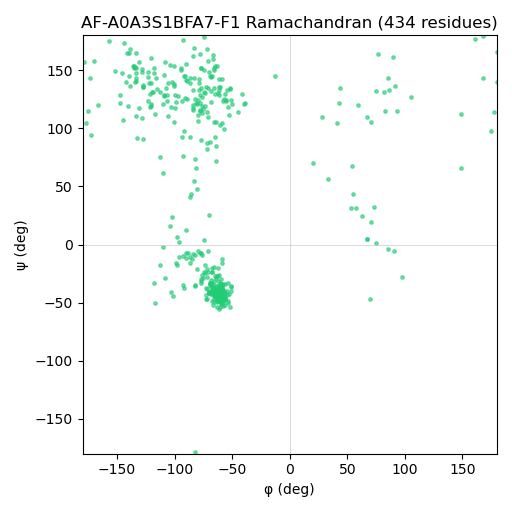 C CA . LEU A 1 316 ? 6.578 23.745 7.101 1.00 73.69 316 LEU A CA 1
ATOM 2623 C C . LEU A 1 316 ? 7.255 25.072 6.717 1.00 73.69 316 LEU A C 1
ATOM 2625 O O . LEU A 1 316 ? 7.422 25.936 7.573 1.00 73.69 316 LEU A O 1
ATOM 2629 N N . TYR A 1 317 ? 7.561 25.248 5.429 1.00 73.50 317 TYR A N 1
ATOM 2630 C CA . TYR A 1 317 ? 8.084 26.490 4.864 1.00 73.50 317 TYR A CA 1
ATOM 2631 C C . TYR A 1 317 ? 7.139 27.687 5.063 1.00 73.50 317 TYR A C 1
ATOM 2633 O O . TYR A 1 317 ? 7.590 28.759 5.457 1.00 73.50 317 TYR A O 1
ATOM 2641 N N . ASP A 1 318 ? 5.828 27.509 4.878 1.00 70.88 318 ASP A N 1
ATOM 2642 C CA . ASP A 1 318 ? 4.845 28.589 5.042 1.00 70.88 318 ASP A CA 1
ATOM 2643 C C . ASP A 1 318 ? 4.742 29.009 6.513 1.00 70.88 318 ASP A C 1
ATOM 2645 O O . ASP A 1 318 ? 4.681 30.193 6.844 1.00 70.88 318 ASP A O 1
ATOM 2649 N N . ILE A 1 319 ? 4.806 28.032 7.423 1.00 85.25 319 ILE A N 1
ATOM 2650 C CA . ILE A 1 319 ? 4.847 28.271 8.871 1.00 85.25 319 ILE A CA 1
ATOM 2651 C C . ILE A 1 319 ? 6.127 29.034 9.245 1.00 85.25 319 ILE A C 1
ATOM 2653 O O . ILE A 1 319 ? 6.061 30.020 9.978 1.00 85.25 319 ILE A O 1
ATOM 2657 N N . GLN A 1 320 ? 7.285 28.624 8.716 1.00 84.69 320 GLN A N 1
ATOM 2658 C CA . GLN A 1 320 ? 8.558 29.330 8.906 1.00 84.69 320 GLN A CA 1
ATOM 2659 C C . GLN A 1 320 ? 8.491 30.770 8.387 1.00 84.69 320 GLN A C 1
ATOM 2661 O O . GLN A 1 320 ? 8.909 31.693 9.086 1.00 84.69 320 GLN A O 1
ATOM 2666 N N . TYR A 1 321 ? 7.932 30.972 7.193 1.00 82.06 321 TYR A N 1
ATOM 2667 C CA . TYR A 1 321 ? 7.747 32.290 6.597 1.00 82.06 321 TYR A CA 1
ATOM 2668 C C . TYR A 1 321 ? 6.886 33.188 7.489 1.00 82.06 321 TYR A C 1
ATOM 2670 O O . TYR A 1 321 ? 7.291 34.306 7.800 1.00 82.06 321 TYR A O 1
ATOM 2678 N N . ARG A 1 322 ? 5.748 32.690 7.982 1.00 89.06 322 ARG A N 1
ATOM 2679 C CA . ARG A 1 322 ? 4.851 33.448 8.871 1.00 89.06 322 ARG A CA 1
ATOM 2680 C C . ARG A 1 322 ? 5.516 33.804 10.200 1.00 89.06 322 ARG A C 1
ATOM 2682 O O . ARG A 1 322 ? 5.370 34.935 10.654 1.00 89.06 322 ARG A O 1
ATOM 2689 N N . ILE A 1 323 ? 6.307 32.898 10.783 1.00 90.38 323 ILE A N 1
ATOM 2690 C CA . ILE A 1 323 ? 7.120 33.189 11.979 1.00 90.38 323 ILE A CA 1
ATOM 2691 C C . ILE A 1 323 ? 8.132 34.306 11.687 1.00 90.38 323 ILE A C 1
ATOM 2693 O O . ILE A 1 323 ? 8.262 35.239 12.476 1.00 90.38 323 ILE A O 1
ATOM 2697 N N . LEU A 1 324 ? 8.829 34.249 10.548 1.00 87.44 324 LEU A N 1
ATOM 2698 C CA . LEU A 1 324 ? 9.788 35.284 10.151 1.00 87.44 324 LEU A CA 1
ATOM 2699 C C . LEU A 1 324 ? 9.115 36.642 9.922 1.00 87.44 324 LEU A C 1
ATOM 2701 O O . LEU A 1 324 ? 9.672 37.656 10.335 1.00 87.44 324 LEU A O 1
ATOM 2705 N N . GLN A 1 325 ? 7.932 36.676 9.301 1.00 87.94 325 GLN A N 1
ATOM 2706 C CA . GLN A 1 325 ? 7.159 37.911 9.126 1.00 87.94 325 GLN A CA 1
ATOM 2707 C C . GLN A 1 325 ? 6.722 38.500 10.466 1.00 87.94 325 GLN A C 1
ATOM 2709 O O . GLN A 1 325 ? 6.836 39.704 10.679 1.00 87.94 325 GLN A O 1
ATOM 2714 N N . LEU A 1 326 ? 6.304 37.647 11.398 1.00 90.62 326 LEU A N 1
ATOM 2715 C CA . LEU A 1 326 ? 5.899 38.074 12.729 1.00 90.62 326 LEU A CA 1
ATOM 2716 C C . LEU A 1 326 ? 7.085 38.662 13.520 1.00 90.62 326 LEU A C 1
ATOM 2718 O O . LEU A 1 326 ? 6.953 39.713 14.135 1.00 90.62 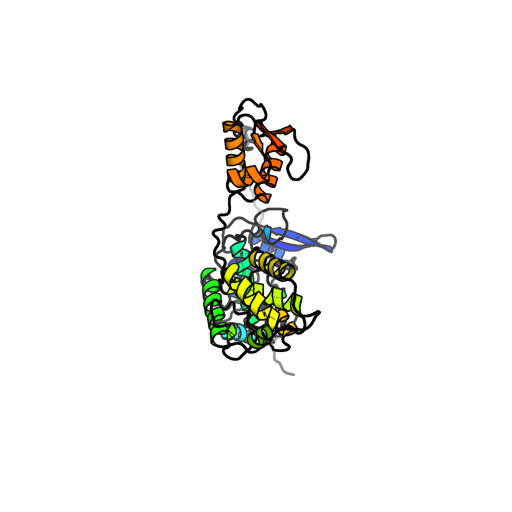326 LEU A O 1
ATOM 2722 N N . ILE A 1 327 ? 8.282 38.069 13.417 1.00 89.56 327 ILE A N 1
ATOM 2723 C CA . ILE A 1 327 ? 9.510 38.639 14.008 1.00 89.56 327 ILE A CA 1
ATOM 2724 C C . ILE A 1 327 ? 9.929 39.939 13.302 1.00 89.56 327 ILE A C 1
ATOM 2726 O O . ILE A 1 327 ? 10.408 40.853 13.965 1.00 89.56 327 ILE A O 1
ATOM 2730 N N . ARG A 1 328 ? 9.768 40.045 11.974 1.00 86.94 328 ARG A N 1
ATOM 2731 C CA . ARG A 1 328 ? 10.072 41.275 11.214 1.00 86.94 328 ARG A CA 1
ATOM 2732 C C . ARG A 1 328 ? 9.188 42.442 11.631 1.00 86.94 328 ARG A C 1
ATOM 2734 O O . ARG A 1 328 ? 9.703 43.543 11.769 1.00 86.94 328 ARG A O 1
ATOM 2741 N N . LYS A 1 329 ? 7.894 42.184 11.837 1.00 84.88 329 LYS A N 1
ATOM 2742 C CA . LYS A 1 329 ? 6.922 43.192 12.267 1.00 84.88 329 LYS A CA 1
ATOM 2743 C C . LYS A 1 329 ? 7.238 43.726 13.666 1.00 84.88 329 LYS A C 1
ATOM 2745 O O . LYS A 1 329 ? 7.250 44.931 13.864 1.00 84.88 329 LYS A O 1
ATOM 2750 N N . GLU A 1 330 ? 7.532 42.834 14.608 1.00 83.69 330 GLU A N 1
ATOM 2751 C CA . GLU A 1 330 ? 7.756 43.196 16.017 1.00 83.69 330 GLU A CA 1
ATOM 2752 C C . GLU A 1 330 ? 9.213 43.601 16.318 1.00 83.69 330 GLU A C 1
ATOM 2754 O O . GLU A 1 330 ? 9.525 44.131 17.383 1.00 83.69 330 GLU A O 1
ATOM 2759 N N . GLY A 1 331 ? 10.154 43.289 15.421 1.00 82.75 331 GLY A N 1
ATOM 2760 C CA . GLY A 1 331 ? 11.601 43.440 15.607 1.00 82.75 331 GLY A CA 1
ATOM 2761 C C . GLY A 1 331 ? 12.200 42.452 16.619 1.00 82.75 331 GLY A C 1
ATOM 2762 O O . GLY A 1 331 ? 13.223 41.816 16.352 1.00 82.75 331 GLY A O 1
ATOM 2763 N N . THR A 1 332 ? 11.573 42.302 17.787 1.00 86.44 332 THR A N 1
ATOM 2764 C CA . THR A 1 332 ? 11.870 41.296 18.811 1.00 86.44 332 THR A CA 1
ATOM 2765 C C . THR A 1 332 ? 10.574 40.657 19.289 1.00 86.44 332 THR A C 1
ATOM 2767 O O . THR A 1 332 ? 9.785 41.276 19.994 1.00 86.44 332 THR A O 1
ATOM 2770 N N . LEU A 1 333 ? 10.379 39.387 18.949 1.00 87.69 333 LEU A N 1
ATOM 2771 C CA . LEU A 1 333 ? 9.167 38.659 19.288 1.00 87.69 333 LEU A CA 1
ATOM 2772 C C . LEU A 1 333 ? 9.248 38.080 20.703 1.00 87.69 333 LEU A C 1
ATOM 2774 O O . LEU A 1 333 ? 10.062 37.188 20.937 1.00 87.69 333 LEU A O 1
ATOM 2778 N N . LYS A 1 334 ? 8.380 38.536 21.614 1.00 88.25 334 LYS A N 1
ATOM 2779 C CA . LYS A 1 334 ? 8.277 38.058 23.006 1.00 88.25 334 LYS A CA 1
ATOM 2780 C C . LYS A 1 334 ? 6.952 37.324 23.246 1.00 88.25 334 LYS A C 1
ATOM 2782 O O . LYS A 1 334 ? 6.049 37.870 23.867 1.00 88.25 334 LYS A O 1
ATOM 2787 N N . LEU A 1 335 ? 6.827 36.094 22.749 1.00 85.00 335 LEU A N 1
ATOM 2788 C CA . LEU A 1 335 ? 5.621 35.270 22.912 1.00 85.00 335 LEU A CA 1
ATOM 2789 C C . LEU A 1 335 ? 5.976 33.840 23.325 1.00 85.00 335 LEU A C 1
ATOM 2791 O O . LEU A 1 335 ? 7.038 33.312 22.979 1.00 85.00 335 LEU A O 1
ATOM 2795 N N . SER A 1 336 ? 5.053 33.174 24.019 1.00 86.38 336 SER A N 1
ATOM 2796 C CA . SER A 1 336 ? 5.127 31.725 24.197 1.00 86.38 336 SER A CA 1
ATOM 2797 C C . SER A 1 336 ? 4.956 31.016 22.844 1.00 86.38 336 SER A C 1
ATOM 2799 O O . SER A 1 336 ? 4.274 31.505 21.944 1.00 86.38 336 SER A O 1
ATOM 2801 N N . GLN A 1 337 ? 5.525 29.818 22.677 1.00 88.19 337 GLN A N 1
ATOM 2802 C CA . GLN A 1 337 ? 5.346 29.048 21.433 1.00 88.19 337 GLN A CA 1
ATOM 2803 C C . GLN A 1 337 ? 3.875 28.685 21.161 1.00 88.19 337 GLN A C 1
ATOM 2805 O O . GLN A 1 337 ? 3.493 28.509 20.006 1.00 88.19 337 GLN A O 1
ATOM 2810 N N . SER A 1 338 ? 3.058 28.582 22.216 1.00 86.06 338 SER A N 1
ATOM 2811 C CA . SER A 1 338 ? 1.610 28.384 22.113 1.00 86.06 338 SER A CA 1
ATOM 2812 C C . SER A 1 338 ? 0.916 29.618 21.542 1.00 86.06 338 SER A C 1
ATOM 2814 O O . SER A 1 338 ? 0.060 29.490 20.671 1.00 86.06 338 SER A O 1
ATOM 2816 N N . ASP A 1 339 ? 1.311 30.812 21.975 1.00 88.19 339 ASP A N 1
ATOM 2817 C CA . ASP A 1 339 ? 0.693 32.050 21.498 1.00 88.19 339 ASP A CA 1
ATOM 2818 C C . ASP A 1 339 ? 1.185 32.427 20.101 1.00 88.19 339 ASP A C 1
ATOM 2820 O O . ASP A 1 339 ? 0.394 32.900 19.292 1.00 88.19 339 ASP A O 1
ATOM 2824 N N . ILE A 1 340 ? 2.433 32.087 19.752 1.00 89.06 340 ILE A N 1
ATOM 2825 C CA . ILE A 1 340 ? 2.906 32.135 18.359 1.00 89.06 340 ILE A CA 1
ATOM 2826 C C . ILE A 1 340 ? 2.019 31.245 17.481 1.00 89.06 340 ILE A C 1
ATOM 2828 O O . ILE A 1 340 ? 1.559 31.684 16.433 1.00 89.06 340 ILE A O 1
ATOM 2832 N N . ALA A 1 341 ? 1.739 30.012 17.914 1.00 89.25 341 ALA A N 1
ATOM 2833 C CA . ALA A 1 341 ? 0.900 29.079 17.164 1.00 89.25 341 ALA A CA 1
ATOM 2834 C C . ALA A 1 341 ? -0.526 29.599 16.937 1.00 89.25 341 ALA A C 1
ATOM 2836 O O . ALA A 1 341 ? -1.045 29.460 15.829 1.00 89.25 341 ALA A O 1
ATOM 2837 N N . LYS A 1 342 ? -1.122 30.257 17.938 1.00 89.75 342 LYS A N 1
ATOM 2838 C CA . LYS A 1 342 ? -2.414 30.945 17.791 1.00 89.75 342 LYS A CA 1
ATOM 2839 C C . LYS A 1 342 ? -2.319 32.126 16.822 1.00 89.75 342 LYS A C 1
ATOM 2841 O O . LYS A 1 342 ? -3.113 32.205 15.891 1.00 89.75 342 LYS A O 1
ATOM 2846 N N . ALA A 1 343 ? -1.321 32.996 16.992 1.00 87.06 343 ALA A N 1
ATOM 2847 C CA . ALA A 1 343 ? -1.143 34.202 16.180 1.00 87.06 343 ALA A CA 1
ATOM 2848 C C . ALA A 1 343 ? -0.955 33.889 14.689 1.00 87.06 343 ALA A C 1
ATOM 2850 O O . ALA A 1 343 ? -1.465 34.601 13.828 1.00 87.06 343 ALA A O 1
ATOM 2851 N N . ILE A 1 344 ? -0.254 32.796 14.375 1.00 87.81 344 ILE A N 1
ATOM 2852 C CA . ILE A 1 344 ? -0.074 32.327 13.001 1.00 87.81 344 ILE A CA 1
ATOM 2853 C C . ILE A 1 344 ? -0.981 31.147 12.657 1.00 87.81 344 ILE A C 1
ATOM 2855 O O . ILE A 1 344 ? -0.634 30.395 11.758 1.00 87.81 344 ILE A O 1
ATOM 2859 N N . ASN A 1 345 ? -2.111 30.955 13.346 1.00 86.44 345 ASN A N 1
ATOM 2860 C CA . ASN A 1 345 ? -3.094 29.896 13.082 1.00 86.44 345 ASN A CA 1
ATOM 2861 C C . ASN A 1 345 ? -2.462 28.581 12.566 1.00 86.44 345 ASN A C 1
ATOM 2863 O O . ASN A 1 345 ? -2.719 28.148 11.438 1.00 86.44 345 ASN A O 1
ATOM 2867 N N . ALA A 1 346 ? -1.522 28.021 13.329 1.00 84.44 346 ALA A N 1
ATOM 2868 C CA . ALA A 1 346 ? -0.727 26.863 12.931 1.00 84.44 346 ALA A CA 1
ATOM 2869 C C . ALA A 1 346 ? -0.630 25.847 14.079 1.00 84.44 346 ALA A C 1
ATOM 2871 O O . ALA A 1 346 ? -0.642 26.229 15.250 1.00 84.44 346 ALA A O 1
ATOM 2872 N N . PRO A 1 347 ? -0.472 24.541 13.794 1.00 83.75 347 PRO A N 1
ATOM 2873 C CA . PRO A 1 347 ? -0.332 23.540 14.847 1.00 83.75 347 PRO A CA 1
ATOM 2874 C C . PRO A 1 347 ? 0.921 23.778 15.703 1.00 83.75 347 PRO A C 1
ATOM 2876 O O . PRO A 1 347 ? 2.031 23.862 15.172 1.00 83.75 347 PRO A O 1
ATOM 2879 N N . LEU A 1 348 ? 0.775 23.774 17.035 1.00 87.81 348 LEU A N 1
ATOM 2880 C CA . LEU A 1 348 ? 1.880 23.994 17.985 1.00 87.81 348 LEU A CA 1
ATOM 2881 C C . LEU A 1 348 ? 3.097 23.097 17.708 1.00 87.81 348 LEU A C 1
ATOM 2883 O O . LEU A 1 348 ? 4.239 23.546 17.777 1.00 87.81 348 LEU A O 1
ATOM 2887 N N . ARG A 1 349 ? 2.871 21.826 17.355 1.00 83.31 349 ARG A N 1
ATOM 2888 C CA . ARG A 1 349 ? 3.952 20.882 17.026 1.00 83.31 349 ARG A CA 1
ATOM 2889 C C . ARG A 1 349 ? 4.758 21.330 15.800 1.00 83.31 349 ARG A C 1
ATOM 2891 O O . ARG A 1 349 ? 5.982 21.220 15.808 1.00 83.31 349 ARG A O 1
ATOM 2898 N N . SER A 1 350 ? 4.086 21.856 14.779 1.00 85.19 350 SER A N 1
ATOM 2899 C CA . SER A 1 350 ? 4.724 22.371 13.566 1.00 85.19 350 SER A CA 1
ATOM 2900 C C . SER A 1 350 ? 5.465 23.678 13.836 1.00 85.19 350 SER A C 1
ATOM 2902 O O . SER A 1 350 ? 6.577 23.846 13.351 1.00 85.19 350 SER A O 1
ATOM 2904 N N . VAL A 1 351 ? 4.913 24.557 14.679 1.00 91.31 351 VAL A N 1
ATOM 2905 C CA . VAL A 1 351 ? 5.588 25.789 15.127 1.00 91.31 351 VAL A CA 1
ATOM 2906 C C . VAL A 1 351 ? 6.856 25.477 15.919 1.00 91.31 351 VAL A C 1
ATOM 2908 O O . VAL A 1 351 ? 7.907 26.046 15.637 1.00 91.31 351 VAL A O 1
ATOM 2911 N N . LYS A 1 352 ? 6.805 24.515 16.849 1.00 92.81 352 LYS A N 1
ATOM 2912 C CA . LYS A 1 352 ? 7.989 24.036 17.583 1.00 92.81 352 LYS A CA 1
ATOM 2913 C C . LYS A 1 352 ? 9.087 23.547 16.640 1.00 92.81 352 LYS A C 1
ATOM 2915 O O . LYS A 1 352 ? 10.245 23.930 16.800 1.00 92.81 352 LYS A O 1
ATOM 2920 N N . LYS A 1 353 ? 8.714 22.733 15.646 1.00 90.75 353 LYS A N 1
ATOM 2921 C CA . LYS A 1 353 ? 9.634 22.235 14.616 1.00 90.75 353 LYS A CA 1
ATOM 2922 C C . LYS A 1 353 ? 10.216 23.381 13.777 1.00 90.75 353 LYS A C 1
ATOM 2924 O O . LYS A 1 353 ? 11.427 23.447 13.613 1.00 90.75 353 LYS A O 1
ATOM 2929 N N . ALA A 1 354 ? 9.374 24.302 13.310 1.00 92.19 354 ALA A N 1
ATOM 2930 C CA . ALA A 1 354 ? 9.784 25.446 12.499 1.00 92.19 354 ALA A CA 1
ATOM 2931 C C . ALA A 1 354 ? 10.761 26.372 13.242 1.00 92.19 354 ALA A C 1
ATOM 2933 O O . ALA A 1 354 ? 11.774 26.764 12.674 1.00 92.19 354 ALA A O 1
ATOM 2934 N N . ILE A 1 355 ? 10.500 26.682 14.517 1.00 92.25 355 ILE A N 1
ATOM 2935 C CA . ILE A 1 355 ? 11.404 27.489 15.352 1.00 92.25 355 ILE A CA 1
ATOM 2936 C C . ILE A 1 355 ? 12.759 26.793 15.513 1.00 92.25 355 ILE A C 1
ATOM 2938 O O . ILE A 1 355 ? 13.789 27.449 15.381 1.00 92.25 355 ILE A O 1
ATOM 2942 N N . LYS A 1 356 ? 12.767 25.478 15.771 1.00 92.56 356 LYS A N 1
ATOM 2943 C CA . LYS A 1 356 ? 14.004 24.694 15.885 1.00 92.56 356 LYS A CA 1
ATOM 2944 C C . LYS A 1 356 ? 14.834 24.776 14.597 1.00 92.56 356 LYS A C 1
ATOM 2946 O O . LYS A 1 356 ? 15.995 25.167 14.664 1.00 92.56 356 LYS A O 1
ATOM 2951 N N . GLU A 1 357 ? 14.224 24.513 13.440 1.00 90.62 357 GLU A N 1
ATOM 2952 C CA . GLU A 1 357 ? 14.911 24.585 12.140 1.00 90.62 357 GLU A CA 1
ATOM 2953 C C . GLU A 1 357 ? 15.397 26.006 11.811 1.00 90.62 357 GLU A C 1
ATOM 2955 O O . GLU A 1 357 ? 16.508 26.181 11.325 1.00 90.62 357 GLU A O 1
ATOM 2960 N N . LEU A 1 358 ? 14.617 27.050 12.112 1.00 91.50 358 LEU A N 1
ATOM 2961 C CA . LEU A 1 358 ? 15.041 28.437 11.882 1.00 91.50 358 LEU A CA 1
ATOM 2962 C C . LEU A 1 358 ? 16.237 28.848 12.757 1.00 91.50 358 LEU A C 1
ATOM 2964 O O . LEU A 1 358 ? 17.038 29.679 12.324 1.00 91.50 358 LEU A O 1
ATOM 2968 N N . ILE A 1 359 ? 16.363 28.288 13.965 1.00 90.56 359 ILE A N 1
ATOM 2969 C CA . ILE A 1 359 ? 17.534 28.482 14.832 1.00 90.56 359 ILE A CA 1
ATOM 2970 C C . ILE A 1 359 ? 18.742 27.718 14.274 1.00 90.56 359 ILE A C 1
ATOM 2972 O O . ILE A 1 359 ? 19.813 28.307 14.142 1.00 90.56 359 ILE A O 1
ATOM 2976 N N . GLU A 1 360 ? 18.573 26.447 13.892 1.00 88.69 360 GLU A N 1
ATOM 2977 C CA . GLU A 1 360 ? 19.632 25.619 13.283 1.00 88.69 360 GLU A CA 1
ATOM 2978 C C . GLU A 1 360 ? 20.172 26.244 11.987 1.00 88.69 360 GLU A C 1
ATOM 2980 O O . GLU A 1 360 ? 21.382 26.350 11.792 1.00 88.69 360 GLU A O 1
ATOM 2985 N N . LEU A 1 361 ? 19.276 26.759 11.141 1.00 84.19 361 LEU A N 1
ATOM 2986 C CA . LEU A 1 361 ? 19.605 27.481 9.908 1.00 84.19 361 LEU A CA 1
ATOM 2987 C C . LEU A 1 361 ? 20.126 28.905 10.154 1.00 84.19 361 LEU A C 1
ATOM 2989 O O . LEU A 1 361 ? 20.337 29.650 9.194 1.00 84.19 361 LEU A O 1
ATOM 2993 N N . LYS A 1 362 ? 20.295 29.313 11.419 1.00 88.38 362 LYS A N 1
ATOM 2994 C CA . LYS A 1 362 ? 20.757 30.647 11.829 1.00 88.38 362 LYS A CA 1
ATOM 2995 C C . LYS A 1 362 ? 19.937 31.784 11.203 1.00 88.38 362 LYS A C 1
ATOM 2997 O O . LYS A 1 362 ? 20.461 32.860 10.937 1.00 88.38 362 LYS A O 1
ATOM 3002 N N . ARG A 1 363 ? 18.642 31.561 10.948 1.00 84.00 363 ARG A N 1
ATOM 3003 C CA . ARG A 1 363 ? 17.701 32.580 10.442 1.00 84.00 363 ARG A CA 1
ATOM 3004 C C . ARG A 1 363 ? 17.158 33.444 11.576 1.00 84.00 363 ARG A C 1
ATOM 3006 O O . ARG A 1 363 ? 16.939 34.641 11.398 1.00 84.00 363 ARG A O 1
ATOM 3013 N N . ILE A 1 364 ? 16.971 32.840 12.746 1.00 91.19 364 ILE A N 1
ATOM 3014 C CA . ILE A 1 364 ? 16.568 33.516 13.980 1.00 91.19 364 ILE A CA 1
ATOM 3015 C C . ILE A 1 364 ? 17.493 33.093 15.119 1.00 91.19 364 ILE A C 1
ATOM 3017 O O . ILE A 1 364 ? 18.089 32.020 15.086 1.00 91.19 364 ILE A O 1
ATOM 3021 N N . ARG A 1 365 ? 17.580 33.921 16.154 1.00 89.12 365 ARG A N 1
ATOM 3022 C CA . ARG A 1 365 ? 18.256 33.611 17.414 1.00 89.12 365 ARG A CA 1
ATOM 3023 C C . ARG A 1 365 ? 17.279 33.736 18.571 1.00 89.12 365 ARG A C 1
ATOM 3025 O O . ARG A 1 365 ? 16.477 34.671 18.620 1.00 89.12 365 ARG A O 1
ATOM 3032 N N . LYS A 1 366 ? 17.367 32.796 19.510 1.00 88.00 366 LYS A N 1
ATOM 3033 C CA . LYS A 1 366 ? 16.697 32.896 20.805 1.00 88.00 366 LYS A CA 1
ATOM 3034 C C . LYS A 1 366 ? 17.565 33.769 21.711 1.00 88.00 366 LYS A C 1
ATOM 3036 O O . LYS A 1 366 ? 18.733 33.459 21.907 1.00 88.00 366 LYS A O 1
ATOM 3041 N N . ILE A 1 367 ? 17.004 34.860 22.218 1.00 82.12 367 ILE A N 1
ATOM 3042 C CA . ILE A 1 367 ? 17.721 35.861 23.029 1.00 82.12 367 ILE A CA 1
ATOM 3043 C C . ILE A 1 367 ? 17.288 35.864 24.503 1.00 82.12 367 ILE A C 1
ATOM 3045 O O . ILE A 1 367 ? 17.853 36.601 25.297 1.00 82.12 367 ILE A O 1
ATOM 3049 N N . GLY A 1 368 ? 16.310 35.036 24.884 1.00 72.44 368 GLY A N 1
ATOM 3050 C CA . GLY A 1 368 ? 15.888 34.877 26.279 1.00 72.44 368 GLY A CA 1
ATOM 3051 C C . GLY A 1 368 ? 14.740 33.877 26.466 1.00 72.44 368 GLY A C 1
ATOM 3052 O O . GLY A 1 368 ? 14.085 33.485 25.493 1.00 72.44 368 GLY A O 1
ATOM 3053 N N . GLY A 1 369 ? 14.510 33.472 27.721 1.00 66.44 369 GLY A N 1
ATOM 3054 C CA . GLY A 1 369 ? 13.377 32.649 28.174 1.00 66.44 369 GLY A CA 1
ATOM 3055 C C . GLY A 1 369 ? 13.726 31.184 28.485 1.00 66.44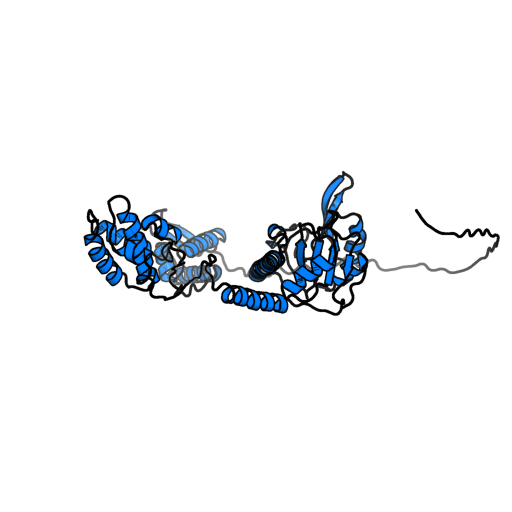 369 GLY A C 1
ATOM 3056 O O . GLY A 1 369 ? 14.295 30.479 27.644 1.00 66.44 369 GLY A O 1
ATOM 3057 N N . GLY A 1 370 ? 13.361 30.717 29.684 1.00 55.97 370 GLY A N 1
ATOM 3058 C CA . GLY A 1 370 ? 13.561 29.340 30.154 1.00 55.97 370 GLY A CA 1
ATOM 3059 C C . GLY A 1 370 ? 12.554 28.332 29.584 1.00 55.97 370 GLY A C 1
ATOM 3060 O O . GLY A 1 370 ? 11.511 28.694 29.041 1.00 55.97 370 GLY A O 1
ATOM 3061 N N . THR A 1 371 ? 12.867 27.043 29.694 1.00 46.78 371 THR A N 1
ATOM 3062 C CA . THR A 1 371 ? 11.987 25.923 29.322 1.00 46.78 371 THR A CA 1
ATOM 3063 C C . THR A 1 371 ? 10.950 25.672 30.420 1.00 46.78 371 THR A C 1
ATOM 3065 O O . THR A 1 371 ? 11.292 25.145 31.469 1.00 46.78 371 THR A O 1
ATOM 3068 N N . GLY A 1 372 ? 9.686 26.048 30.189 1.00 47.09 372 GLY A N 1
ATOM 3069 C CA . GLY A 1 372 ? 8.561 25.758 31.091 1.00 47.09 372 GLY A CA 1
ATOM 3070 C C . GLY A 1 372 ? 7.214 26.275 30.551 1.00 47.09 372 GLY A C 1
ATOM 3071 O O . GLY A 1 372 ? 7.217 27.178 29.707 1.00 47.09 372 GLY A O 1
ATOM 3072 N N . PRO A 1 373 ? 6.062 25.716 30.975 1.00 37.88 373 PRO A N 1
ATOM 3073 C CA . PRO A 1 373 ? 4.739 26.255 30.646 1.00 37.88 373 PRO A CA 1
ATOM 3074 C C . PRO A 1 373 ? 4.590 27.682 31.200 1.00 37.88 373 PRO A C 1
ATOM 3076 O O . PRO A 1 373 ? 4.865 27.906 32.371 1.00 37.88 373 PRO A O 1
ATOM 3079 N N . GLY A 1 374 ? 4.186 28.646 30.365 1.00 53.16 374 GLY A N 1
ATOM 3080 C CA . GLY A 1 374 ? 4.016 30.054 30.766 1.00 53.16 374 GLY A CA 1
ATOM 3081 C C . GLY A 1 374 ? 5.250 30.953 30.601 1.00 53.16 374 GLY A C 1
ATOM 3082 O O . GLY A 1 374 ? 5.136 32.164 30.758 1.00 53.16 374 GLY A O 1
ATOM 3083 N N . ASN A 1 375 ? 6.413 30.409 30.218 1.00 62.59 375 ASN A N 1
ATOM 3084 C CA . ASN A 1 375 ? 7.606 31.222 29.968 1.00 62.59 375 ASN A CA 1
ATOM 3085 C C . ASN A 1 375 ? 7.597 31.847 28.565 1.00 62.59 375 ASN A C 1
ATOM 3087 O O . ASN A 1 375 ? 7.534 31.149 27.547 1.00 62.59 375 ASN A O 1
ATOM 3091 N N . ASN A 1 376 ? 7.739 33.173 28.510 1.00 69.12 376 ASN A N 1
ATOM 3092 C CA . ASN A 1 376 ? 7.875 33.915 27.260 1.00 69.12 376 ASN A CA 1
ATOM 3093 C C . ASN A 1 376 ? 9.286 33.732 26.688 1.00 69.12 376 ASN A C 1
ATOM 3095 O O . ASN A 1 376 ? 10.283 34.143 27.284 1.00 69.12 376 ASN A O 1
ATOM 3099 N N . ALA A 1 377 ? 9.375 33.111 25.511 1.00 78.50 377 ALA A N 1
ATOM 3100 C CA . ALA A 1 377 ? 10.619 33.028 24.762 1.00 78.50 377 ALA A CA 1
ATOM 3101 C C . ALA A 1 377 ? 10.769 34.277 23.889 1.00 78.50 377 ALA A C 1
ATOM 3103 O O . ALA A 1 377 ? 9.807 34.754 23.289 1.00 78.50 377 ALA A O 1
ATOM 3104 N N . SER A 1 378 ? 11.989 34.807 23.826 1.00 85.50 378 SER A N 1
ATOM 3105 C CA . SER A 1 378 ? 12.298 35.982 23.011 1.00 85.50 378 SER A CA 1
ATOM 3106 C C . SER A 1 378 ? 13.095 35.576 21.772 1.00 85.50 378 SER A C 1
ATOM 3108 O O . SER A 1 378 ? 14.161 34.964 21.895 1.00 85.50 378 SER A O 1
ATOM 3110 N N . TYR A 1 379 ? 12.595 35.921 20.585 1.00 89.75 379 TYR A N 1
ATOM 3111 C CA . TYR A 1 379 ? 13.201 35.603 19.289 1.00 89.75 379 TYR A CA 1
ATOM 3112 C C . TYR A 1 379 ? 13.514 36.876 18.499 1.00 89.75 379 TYR A C 1
ATOM 3114 O O . TYR A 1 379 ? 12.707 37.802 18.443 1.00 89.75 379 TYR A O 1
ATOM 3122 N N . LYS A 1 380 ? 14.675 36.909 17.843 1.00 90.12 380 LYS A N 1
ATOM 3123 C CA . LYS A 1 380 ? 15.094 38.006 16.957 1.00 90.12 380 LYS A CA 1
ATOM 3124 C C . LYS A 1 380 ? 15.701 37.439 15.679 1.00 90.12 380 LYS A C 1
ATOM 3126 O O . LYS A 1 380 ? 16.247 36.336 15.702 1.00 90.12 380 LYS A O 1
ATOM 3131 N N . LEU A 1 381 ? 15.643 38.178 14.573 1.00 87.94 381 LEU A N 1
ATOM 3132 C CA . LEU A 1 381 ? 16.402 37.812 13.375 1.00 87.94 381 LEU A CA 1
ATOM 3133 C C . LEU A 1 381 ? 17.902 37.754 13.703 1.00 87.94 381 LEU A C 1
ATOM 3135 O O . LEU A 1 381 ? 18.418 38.546 14.503 1.00 87.94 381 LEU A O 1
ATOM 3139 N N . ALA A 1 382 ? 18.604 36.794 13.110 1.00 83.62 382 ALA A N 1
ATOM 3140 C CA . ALA A 1 382 ? 20.057 36.783 13.159 1.00 83.62 382 ALA A CA 1
ATOM 3141 C C . ALA A 1 382 ? 20.588 37.847 12.182 1.00 83.62 382 ALA A C 1
ATOM 3143 O O . ALA A 1 382 ? 20.198 37.860 11.014 1.00 83.62 382 ALA A O 1
ATOM 3144 N N . ASN A 1 383 ? 21.457 38.749 12.649 1.00 63.84 383 ASN A N 1
ATOM 3145 C CA . ASN A 1 383 ? 22.099 39.733 11.779 1.00 63.84 383 ASN A CA 1
ATOM 3146 C C . ASN A 1 383 ? 23.025 38.997 10.803 1.00 63.84 383 ASN A C 1
ATOM 3148 O O . ASN A 1 383 ? 24.101 38.547 11.181 1.00 63.84 383 ASN A O 1
ATOM 3152 N N . SER A 1 384 ? 22.608 38.883 9.547 1.00 47.31 384 SER A N 1
ATOM 3153 C CA . SER A 1 384 ? 23.513 38.649 8.429 1.00 47.31 384 SER A CA 1
ATOM 3154 C C . SER A 1 384 ? 23.022 39.485 7.257 1.00 47.31 384 SER A C 1
ATOM 3156 O O . SER A 1 384 ? 21.879 39.371 6.815 1.00 47.31 384 SER A O 1
ATOM 3158 N N . THR A 1 385 ? 23.890 40.388 6.815 1.00 37.91 385 THR A N 1
ATOM 3159 C CA . THR A 1 385 ? 23.811 41.061 5.524 1.00 37.91 385 THR A CA 1
ATOM 3160 C C . THR A 1 385 ? 23.399 40.053 4.460 1.00 37.91 385 THR A C 1
ATOM 3162 O O . THR A 1 385 ? 23.961 38.961 4.349 1.00 37.91 385 THR A O 1
ATOM 3165 N N . TRP A 1 386 ? 22.378 40.406 3.687 1.00 32.22 386 TRP A N 1
ATOM 3166 C CA . TRP A 1 386 ? 21.907 39.593 2.581 1.00 32.22 386 TRP A CA 1
ATOM 3167 C C . TRP A 1 386 ? 23.002 39.514 1.513 1.00 32.22 386 TRP A C 1
ATOM 3169 O O . TRP A 1 386 ? 23.082 40.345 0.616 1.00 32.22 386 TRP A O 1
ATOM 3179 N N . LYS A 1 387 ? 23.854 38.489 1.576 1.00 33.16 387 LYS A N 1
ATOM 3180 C CA . LYS A 1 387 ? 24.423 37.936 0.352 1.00 33.16 387 LYS A CA 1
ATOM 3181 C C . LYS A 1 387 ? 23.333 37.044 -0.221 1.00 33.16 387 LYS A C 1
ATOM 3183 O O . LYS A 1 387 ? 23.015 36.010 0.370 1.00 33.16 387 LYS A O 1
ATOM 3188 N N . LYS A 1 388 ? 22.750 37.442 -1.363 1.00 32.38 388 LYS A N 1
ATOM 3189 C CA . LYS A 1 388 ? 22.128 36.483 -2.290 1.00 32.38 388 LYS A CA 1
ATOM 3190 C C . LYS A 1 388 ? 23.040 35.264 -2.293 1.00 32.38 388 LYS A C 1
ATOM 3192 O O . LYS A 1 388 ? 24.233 35.413 -2.565 1.00 32.38 388 LYS A O 1
ATOM 3197 N N . ALA A 1 389 ? 22.515 34.091 -1.950 1.00 34.50 389 ALA A N 1
ATOM 3198 C CA . ALA A 1 389 ? 23.223 32.873 -2.284 1.00 34.50 389 ALA A CA 1
ATOM 3199 C C . ALA A 1 389 ? 23.495 32.983 -3.785 1.00 34.50 389 ALA A C 1
ATOM 3201 O O . ALA A 1 389 ? 22.552 33.050 -4.576 1.00 34.50 389 ALA A O 1
ATOM 3202 N N . LYS A 1 390 ? 24.768 33.144 -4.169 1.00 35.56 390 LYS A N 1
ATOM 3203 C CA . LYS A 1 390 ? 25.159 32.988 -5.565 1.00 35.56 390 LYS A CA 1
ATOM 3204 C C . LYS A 1 390 ? 24.576 31.639 -5.958 1.00 35.56 390 LYS A C 1
ATOM 3206 O O . LYS A 1 390 ? 24.830 30.659 -5.253 1.00 35.56 390 LYS A O 1
ATOM 3211 N N . ASN A 1 391 ? 23.760 31.612 -7.012 1.00 33.66 391 ASN A N 1
ATOM 3212 C CA . ASN A 1 391 ? 23.413 30.367 -7.680 1.00 33.66 391 ASN A CA 1
ATOM 3213 C C . ASN A 1 391 ? 24.693 29.536 -7.720 1.00 33.66 391 ASN A C 1
ATOM 3215 O O . ASN A 1 391 ? 25.712 30.020 -8.226 1.00 33.66 391 ASN A O 1
ATOM 3219 N N . LYS A 1 392 ? 24.674 28.334 -7.133 1.00 33.22 392 LYS A N 1
ATOM 3220 C CA . LYS A 1 392 ? 25.680 27.337 -7.478 1.00 33.22 392 LYS A CA 1
ATOM 3221 C C . LYS A 1 392 ? 25.524 27.174 -8.984 1.00 33.22 392 LYS A C 1
ATOM 3223 O O . LYS A 1 392 ? 24.562 26.558 -9.433 1.00 33.22 392 LYS A O 1
ATOM 3228 N N . LYS A 1 393 ? 26.400 27.827 -9.755 1.00 31.55 393 LYS A N 1
ATOM 3229 C CA . LYS A 1 393 ? 26.595 27.480 -11.153 1.00 31.55 393 LYS A CA 1
ATOM 3230 C C . LYS A 1 393 ? 26.888 25.989 -11.127 1.00 31.55 393 LYS A C 1
ATOM 3232 O O . LYS A 1 393 ? 27.830 25.556 -10.463 1.00 31.55 393 LYS A O 1
ATOM 3237 N N . VAL A 1 394 ? 26.015 25.236 -11.779 1.00 31.19 394 VAL A N 1
ATOM 3238 C CA . VAL A 1 394 ? 26.331 23.922 -12.316 1.00 31.19 394 VAL A CA 1
ATOM 3239 C C . VAL A 1 394 ? 27.688 24.080 -12.992 1.00 31.19 394 VAL A C 1
ATOM 3241 O O . VAL A 1 394 ? 27.825 24.894 -13.905 1.00 31.19 394 VAL A O 1
ATOM 3244 N N . VAL A 1 395 ? 28.709 23.422 -12.452 1.00 28.61 395 VAL A N 1
ATOM 3245 C CA . VAL A 1 395 ? 29.990 23.279 -13.137 1.00 28.61 395 VAL A CA 1
ATOM 3246 C C . VAL A 1 395 ? 29.752 22.187 -14.175 1.00 28.61 395 VAL A C 1
ATOM 3248 O O . VAL A 1 395 ? 29.447 21.062 -13.778 1.00 28.61 395 VAL A O 1
ATOM 3251 N N . PRO A 1 396 ? 29.820 22.488 -15.480 1.00 31.88 396 PRO A N 1
ATOM 3252 C CA . PRO A 1 396 ? 29.863 21.453 -16.489 1.00 31.88 396 PRO A CA 1
ATOM 3253 C C . PRO A 1 396 ? 31.279 20.886 -16.472 1.00 31.88 396 PRO A C 1
ATOM 3255 O O . PRO A 1 396 ? 32.236 21.585 -16.798 1.00 31.88 396 PRO A O 1
ATOM 3258 N N . GLN A 1 397 ? 31.427 19.632 -16.058 1.00 29.80 397 GLN A N 1
ATOM 3259 C CA . GLN A 1 397 ? 32.678 18.905 -16.238 1.00 29.80 397 GLN A CA 1
ATOM 3260 C C . GLN A 1 397 ? 32.584 18.131 -17.553 1.00 29.80 397 GLN A C 1
ATOM 3262 O O . GLN A 1 397 ? 32.340 16.936 -17.585 1.00 29.80 397 GLN A O 1
ATOM 3267 N N . ASN A 1 398 ? 32.732 18.876 -18.646 1.00 30.50 398 ASN A N 1
ATOM 3268 C CA . ASN A 1 398 ? 33.215 18.361 -19.917 1.00 30.50 398 ASN A CA 1
ATOM 3269 C C . ASN A 1 398 ? 34.347 19.288 -20.340 1.00 30.50 398 ASN A C 1
ATOM 3271 O O . ASN A 1 398 ? 34.087 20.439 -20.681 1.00 30.50 398 ASN A O 1
ATOM 3275 N N . GLN A 1 399 ? 35.580 18.787 -20.275 1.00 29.78 399 GLN A N 1
ATOM 3276 C CA . GLN A 1 399 ? 36.676 19.152 -21.170 1.00 29.78 399 GLN A CA 1
ATOM 3277 C C . GLN A 1 399 ? 37.872 18.230 -20.898 1.00 29.78 399 GLN A C 1
ATOM 3279 O O . GLN A 1 399 ? 38.712 18.504 -20.051 1.00 29.78 399 GLN A O 1
ATOM 3284 N N . HIS A 1 400 ? 37.961 17.154 -21.675 1.00 28.08 400 HIS A N 1
ATOM 3285 C CA . HIS A 1 400 ? 39.233 16.766 -22.270 1.00 28.08 400 HIS A CA 1
ATOM 3286 C C . HIS A 1 400 ? 39.001 16.594 -23.768 1.00 28.08 400 HIS A C 1
ATOM 3288 O O . HIS A 1 400 ? 38.609 15.539 -24.247 1.00 28.08 400 HIS A O 1
ATOM 3294 N N . ALA A 1 401 ? 39.211 17.686 -24.495 1.00 30.30 401 ALA A N 1
ATOM 3295 C CA . ALA A 1 401 ? 39.542 17.659 -25.907 1.00 30.30 401 ALA A CA 1
ATOM 3296 C C . ALA A 1 401 ? 40.501 18.821 -26.157 1.00 30.30 401 ALA A C 1
ATOM 3298 O O . ALA A 1 401 ? 40.096 19.981 -26.077 1.00 30.30 401 ALA A O 1
ATOM 3299 N N . ARG A 1 402 ? 41.774 18.481 -26.377 1.00 28.02 402 ARG A N 1
ATOM 3300 C CA . ARG A 1 402 ? 42.684 19.074 -27.370 1.00 28.02 402 ARG A CA 1
ATOM 3301 C C . ARG A 1 402 ? 44.080 18.480 -27.182 1.00 28.02 402 ARG A C 1
ATOM 3303 O O . ARG A 1 402 ? 44.852 18.945 -26.354 1.00 28.02 402 ARG A O 1
ATOM 3310 N N . PHE A 1 403 ? 44.384 17.482 -28.000 1.00 25.39 403 PHE A N 1
ATOM 3311 C CA . PHE A 1 403 ? 45.649 17.451 -28.721 1.00 25.39 403 PHE A CA 1
ATOM 3312 C C . PHE A 1 403 ? 45.299 17.437 -30.210 1.00 25.39 403 PHE A C 1
ATOM 3314 O O . PHE A 1 403 ? 44.373 16.740 -30.622 1.00 25.39 403 PHE A O 1
ATOM 3321 N N . ILE A 1 404 ? 45.962 18.318 -30.953 1.00 30.69 404 ILE A N 1
ATOM 3322 C CA . ILE A 1 404 ? 45.868 18.472 -32.403 1.00 30.69 404 ILE A CA 1
ATOM 3323 C C . ILE A 1 404 ? 46.910 17.547 -33.043 1.00 30.69 404 ILE A C 1
ATOM 3325 O O . ILE A 1 404 ? 48.007 17.394 -32.513 1.00 30.69 404 ILE A O 1
ATOM 3329 N N . GLU A 1 405 ? 46.464 16.955 -34.147 1.00 30.31 405 GLU A N 1
ATOM 3330 C CA . GLU A 1 405 ? 47.106 16.240 -35.258 1.00 30.31 405 GLU A CA 1
ATOM 3331 C C . GLU A 1 405 ? 48.636 16.321 -35.410 1.00 30.31 405 GLU A C 1
ATOM 3333 O O . GLU A 1 405 ? 49.246 17.378 -35.262 1.00 30.31 405 GLU A O 1
ATOM 3338 N N . THR A 1 406 ? 49.245 15.218 -35.859 1.00 28.16 406 THR A N 1
ATOM 3339 C CA . THR A 1 406 ? 49.780 15.096 -37.235 1.00 28.16 406 THR A CA 1
ATOM 3340 C C . THR A 1 406 ? 50.281 13.671 -37.525 1.00 28.16 406 THR A C 1
ATOM 3342 O O . THR A 1 406 ? 50.866 13.033 -36.658 1.00 28.16 406 THR A O 1
ATOM 3345 N N . ASN A 1 407 ? 50.057 13.256 -38.779 1.00 28.48 407 ASN A N 1
ATOM 3346 C CA . ASN A 1 407 ? 50.811 12.301 -39.608 1.00 28.48 407 ASN A CA 1
ATOM 3347 C C . ASN A 1 407 ? 50.848 10.812 -39.211 1.00 28.48 407 ASN A C 1
ATOM 3349 O O . ASN A 1 407 ? 51.512 10.422 -38.261 1.00 28.48 407 ASN A O 1
ATOM 3353 N N . ASP A 1 408 ? 50.171 9.970 -40.000 1.00 27.64 408 ASP A N 1
ATOM 3354 C CA . ASP A 1 408 ? 50.844 9.117 -40.998 1.00 27.64 408 ASP A CA 1
ATOM 3355 C C . ASP A 1 408 ? 49.820 8.213 -41.721 1.00 27.64 408 ASP A C 1
ATOM 3357 O O . ASP A 1 408 ? 49.224 7.310 -41.136 1.00 27.64 408 ASP A O 1
ATOM 3361 N N . GLU A 1 409 ? 49.641 8.443 -43.024 1.00 29.31 409 GLU A N 1
ATOM 3362 C CA . GLU A 1 409 ? 49.521 7.345 -43.992 1.00 29.31 409 GLU A CA 1
ATOM 3363 C C . GLU A 1 409 ? 50.945 7.051 -44.501 1.00 29.31 409 GLU A C 1
ATOM 3365 O O . GLU A 1 409 ? 51.731 7.988 -44.671 1.00 29.31 409 GLU A O 1
ATOM 3370 N N . PRO A 1 410 ? 51.289 5.784 -44.790 1.00 36.78 410 PRO A N 1
ATOM 3371 C CA . PRO A 1 410 ? 51.162 5.368 -46.185 1.00 36.78 410 PRO A CA 1
ATOM 3372 C C . PRO A 1 410 ? 50.671 3.925 -46.398 1.00 36.78 410 PRO A C 1
ATOM 3374 O O . PRO A 1 410 ? 51.081 2.974 -45.743 1.00 36.78 410 PRO A O 1
ATOM 3377 N N . SER A 1 411 ? 49.814 3.806 -47.411 1.00 27.52 411 SER A N 1
ATOM 3378 C CA . SER A 1 411 ? 49.874 2.874 -48.546 1.00 27.52 411 SER A CA 1
ATOM 3379 C C . SER A 1 411 ? 50.252 1.386 -48.352 1.00 27.52 411 SER A C 1
ATOM 3381 O O . SER A 1 411 ? 51.402 1.035 -48.116 1.00 27.52 411 SER A O 1
ATOM 3383 N N . ALA A 1 412 ? 49.301 0.551 -48.787 1.00 28.00 412 ALA A N 1
ATOM 3384 C CA . ALA A 1 412 ? 49.424 -0.375 -49.924 1.00 28.00 412 ALA A CA 1
ATOM 3385 C C . ALA A 1 412 ? 50.110 -1.757 -49.785 1.00 28.00 412 ALA A C 1
ATOM 3387 O O . ALA A 1 412 ? 51.287 -1.882 -49.473 1.00 28.00 412 ALA A O 1
ATOM 3388 N N . ARG A 1 413 ? 49.341 -2.729 -50.319 1.00 27.52 413 ARG A N 1
ATOM 3389 C CA . ARG A 1 413 ? 49.710 -3.917 -51.124 1.00 27.52 413 ARG A CA 1
ATOM 3390 C C . ARG A 1 413 ? 50.191 -5.177 -50.396 1.00 27.52 413 ARG A C 1
ATOM 3392 O O . ARG A 1 413 ? 51.195 -5.179 -49.709 1.00 27.52 413 ARG A O 1
ATOM 3399 N N . GLU A 1 414 ? 49.381 -6.238 -50.527 1.00 29.12 414 GLU A N 1
ATOM 3400 C CA . GLU A 1 414 ? 49.667 -7.475 -51.303 1.00 29.12 414 GLU A CA 1
ATOM 3401 C C . GLU A 1 414 ? 50.329 -8.532 -50.391 1.00 29.12 414 GLU A C 1
ATOM 3403 O O . GLU A 1 414 ? 51.170 -8.202 -49.579 1.00 29.12 414 GLU A O 1
ATOM 3408 N N . SER A 1 415 ? 50.012 -9.826 -50.378 1.00 27.77 415 SER A N 1
ATOM 3409 C CA . SER A 1 415 ? 49.385 -10.712 -51.354 1.00 27.77 415 SER A CA 1
ATOM 3410 C C . SER A 1 415 ? 49.032 -12.068 -50.700 1.00 27.77 415 SER A C 1
ATOM 3412 O O . SER A 1 415 ? 49.593 -12.437 -49.675 1.00 27.77 415 SER A O 1
ATOM 3414 N N . LEU A 1 416 ? 48.079 -12.758 -51.335 1.00 27.28 416 LEU A N 1
ATOM 3415 C CA . LEU A 1 416 ? 48.033 -14.182 -51.728 1.00 27.28 416 LEU A CA 1
ATOM 3416 C C . LEU A 1 416 ? 48.494 -15.318 -50.786 1.00 27.28 416 LEU A C 1
ATOM 3418 O O . LEU A 1 416 ? 49.610 -15.358 -50.285 1.00 27.28 416 LEU A O 1
ATOM 3422 N N . GLY A 1 417 ? 47.644 -16.355 -50.755 1.00 27.44 417 GLY A N 1
ATOM 3423 C CA . GLY A 1 417 ? 47.964 -17.730 -50.349 1.00 27.44 417 GLY A CA 1
ATOM 3424 C C . GLY A 1 417 ? 46.766 -18.433 -49.696 1.00 27.44 417 GLY A C 1
ATOM 3425 O O . GLY A 1 417 ? 46.711 -18.548 -48.482 1.00 27.44 417 GLY A O 1
ATOM 3426 N N . SER A 1 418 ? 45.658 -18.709 -50.392 1.00 29.36 418 SER A N 1
ATOM 3427 C CA . SER A 1 418 ? 45.382 -19.980 -51.097 1.00 29.36 418 SER A CA 1
ATOM 3428 C C . SER A 1 418 ? 46.058 -21.231 -50.513 1.00 29.36 418 SER A C 1
ATOM 3430 O O . SER A 1 418 ? 47.258 -21.377 -50.693 1.00 29.36 418 SER A O 1
ATOM 3432 N N . VAL A 1 419 ? 45.265 -22.126 -49.907 1.00 32.91 419 VAL A N 1
ATOM 3433 C CA . VAL A 1 419 ? 45.183 -23.608 -50.059 1.00 32.91 419 VAL A CA 1
ATOM 3434 C C . VAL A 1 419 ? 44.019 -24.025 -49.128 1.00 32.91 419 VAL A C 1
ATOM 3436 O O . VAL A 1 419 ? 44.086 -23.793 -47.931 1.00 32.91 419 VAL A O 1
ATOM 3439 N N . SER A 1 420 ? 42.812 -24.362 -49.591 1.00 27.38 420 SER A N 1
ATOM 3440 C CA . SER A 1 420 ? 42.379 -25.533 -50.368 1.00 27.38 420 SER A CA 1
ATOM 3441 C C . SER A 1 420 ? 42.369 -26.863 -49.593 1.00 27.38 420 SER A C 1
ATOM 3443 O O . SER A 1 420 ? 43.384 -27.537 -49.488 1.00 27.38 420 SER A O 1
ATOM 3445 N N . LEU A 1 421 ? 41.133 -27.264 -49.269 1.00 26.55 421 LEU A N 1
ATOM 3446 C CA . LEU A 1 421 ? 40.524 -28.581 -49.503 1.00 26.55 421 LEU A CA 1
ATOM 3447 C C . LEU A 1 421 ? 40.711 -29.755 -48.524 1.00 26.55 421 LEU A C 1
ATOM 3449 O O . LEU A 1 421 ? 41.798 -30.091 -48.071 1.00 26.55 421 LEU A O 1
ATOM 3453 N N . ASN A 1 422 ? 39.575 -30.467 -48.453 1.00 28.59 422 ASN A N 1
ATOM 3454 C CA . ASN A 1 422 ? 39.325 -31.868 -48.099 1.00 28.59 422 ASN A CA 1
ATOM 3455 C C . ASN A 1 422 ? 39.150 -32.160 -46.606 1.00 28.59 422 ASN A C 1
ATOM 3457 O O . ASN A 1 422 ? 39.936 -31.734 -45.777 1.00 28.59 422 ASN A O 1
ATOM 3461 N N . GLY A 1 423 ? 38.148 -32.916 -46.174 1.00 27.62 423 GLY A N 1
ATOM 3462 C CA . GLY A 1 423 ? 37.127 -33.717 -46.851 1.00 27.62 423 GLY A CA 1
ATOM 3463 C C . GLY A 1 423 ? 36.272 -34.343 -45.738 1.00 27.62 423 GLY A C 1
ATOM 3464 O O . GLY A 1 423 ? 36.758 -34.564 -44.637 1.00 27.62 423 GLY A O 1
ATOM 3465 N N . ALA A 1 424 ? 34.958 -34.409 -45.919 1.00 28.48 424 ALA A N 1
ATOM 3466 C CA . ALA A 1 424 ? 34.253 -35.612 -46.365 1.00 28.48 424 ALA A CA 1
ATOM 3467 C C . ALA A 1 424 ? 33.723 -36.490 -45.208 1.00 28.48 424 ALA A C 1
ATOM 3469 O O . ALA A 1 424 ? 34.477 -37.111 -44.475 1.00 28.48 424 ALA A O 1
ATOM 3470 N N . ASN A 1 425 ? 32.386 -36.558 -45.169 1.00 30.69 425 ASN A N 1
ATOM 3471 C CA . ASN A 1 425 ? 31.541 -37.749 -45.023 1.00 30.69 425 ASN A CA 1
ATOM 3472 C C . ASN A 1 425 ? 31.668 -38.663 -43.792 1.00 30.69 425 ASN A C 1
ATOM 3474 O O . ASN A 1 425 ? 32.637 -39.394 -43.644 1.00 30.69 425 ASN A O 1
ATOM 3478 N N . ALA A 1 426 ? 30.553 -38.791 -43.063 1.00 30.38 426 ALA A N 1
ATOM 3479 C CA . ALA A 1 426 ? 29.711 -40.005 -43.011 1.00 30.38 426 ALA A CA 1
ATOM 3480 C C . ALA A 1 426 ? 28.469 -39.681 -42.144 1.00 30.38 426 ALA A C 1
ATOM 3482 O O . ALA A 1 426 ? 28.611 -39.206 -41.025 1.00 30.38 426 ALA A O 1
ATOM 3483 N N . LEU A 1 427 ? 27.230 -39.664 -42.655 1.00 28.42 427 LEU A N 1
ATOM 3484 C CA . LEU A 1 427 ? 26.352 -40.824 -42.883 1.00 28.42 427 LEU A CA 1
ATOM 3485 C C . LEU A 1 427 ? 26.393 -41.855 -41.745 1.00 28.42 427 LEU A C 1
ATOM 3487 O O . LEU A 1 427 ? 27.306 -42.662 -41.710 1.00 28.42 427 LEU A O 1
ATOM 3491 N N . THR A 1 428 ? 25.350 -41.877 -40.909 1.00 32.38 428 THR A N 1
ATOM 3492 C CA . THR A 1 428 ? 24.456 -43.044 -40.770 1.00 32.38 428 THR A CA 1
ATOM 3493 C C . THR A 1 428 ? 23.187 -42.664 -40.009 1.00 32.38 428 THR A C 1
ATOM 3495 O O . THR A 1 428 ? 23.220 -42.260 -38.851 1.00 32.38 428 THR A O 1
ATOM 3498 N N . SER A 1 429 ? 22.062 -42.837 -40.690 1.00 30.70 429 SER A N 1
ATOM 3499 C CA . SER A 1 429 ? 20.721 -43.035 -40.149 1.00 30.70 429 SER A CA 1
ATOM 3500 C C . SER A 1 429 ? 20.604 -44.379 -39.429 1.00 30.70 429 SER A C 1
ATOM 3502 O O . SER A 1 429 ? 21.103 -45.359 -39.968 1.00 30.70 429 SER A O 1
ATOM 3504 N N . PHE A 1 430 ? 19.827 -44.462 -38.345 1.00 30.72 430 PHE A N 1
ATOM 3505 C CA . PHE A 1 430 ? 18.952 -45.615 -38.102 1.00 30.72 430 PHE A CA 1
ATOM 3506 C C . PHE A 1 430 ? 17.677 -45.196 -37.359 1.00 30.72 430 PHE A C 1
ATOM 3508 O O . PHE A 1 430 ? 17.692 -44.486 -36.359 1.00 30.72 430 PHE A O 1
ATOM 3515 N N . SER A 1 431 ? 16.578 -45.632 -37.962 1.00 32.12 431 SER A N 1
ATOM 3516 C CA . SER A 1 431 ? 15.186 -45.603 -37.529 1.00 32.12 431 SER A CA 1
ATOM 3517 C C . SER A 1 431 ? 14.922 -46.692 -36.480 1.00 32.12 431 SER A C 1
ATOM 3519 O O . SER A 1 431 ? 15.597 -47.714 -36.529 1.00 32.12 431 SER A O 1
ATOM 3521 N N . THR A 1 432 ? 13.946 -46.475 -35.586 1.00 34.56 432 THR A N 1
ATOM 3522 C CA . THR A 1 432 ? 12.718 -47.291 -35.381 1.00 34.56 432 THR A CA 1
ATOM 3523 C C . THR A 1 432 ? 12.248 -47.283 -33.917 1.00 34.56 432 THR A C 1
ATOM 3525 O O . THR A 1 432 ? 12.879 -47.903 -33.073 1.00 34.56 432 THR A O 1
ATOM 3528 N N . GLY A 1 433 ? 11.092 -46.650 -33.667 1.00 34.78 433 GLY A N 1
ATOM 3529 C CA . GLY A 1 433 ? 9.928 -47.266 -32.997 1.00 34.78 433 GLY A CA 1
ATOM 3530 C C . GLY A 1 433 ? 9.907 -47.528 -31.466 1.00 34.78 433 GLY A C 1
ATOM 3531 O O . GLY A 1 433 ? 10.817 -48.166 -30.951 1.00 34.78 433 GLY A O 1
ATOM 3532 N N . PRO A 1 434 ? 8.819 -47.146 -30.752 1.00 38.38 434 PRO A N 1
ATOM 3533 C CA . PRO A 1 434 ? 8.447 -47.623 -29.397 1.00 38.38 434 PRO A CA 1
ATOM 3534 C C . PRO A 1 434 ? 7.705 -48.996 -29.499 1.00 38.38 434 PRO A C 1
ATOM 3536 O O . PRO A 1 434 ? 7.534 -49.433 -30.642 1.00 38.38 434 PRO A O 1
ATOM 3539 N N . PRO A 1 435 ? 7.204 -49.691 -28.433 1.00 46.91 435 PRO A N 1
ATOM 3540 C CA . PRO A 1 435 ? 6.783 -49.214 -27.098 1.00 46.91 435 PRO A CA 1
ATOM 3541 C C . PRO A 1 435 ? 7.069 -50.145 -25.885 1.00 46.91 435 PRO A C 1
ATOM 3543 O O . PRO A 1 435 ? 7.461 -51.301 -26.035 1.00 46.91 435 PRO A O 1
ATOM 3546 N N . GLY A 1 436 ? 6.805 -49.635 -24.676 1.00 38.69 436 GLY A N 1
ATOM 3547 C CA . GLY A 1 436 ? 6.809 -50.373 -23.406 1.00 38.69 436 GLY A CA 1
ATOM 3548 C C . GLY A 1 436 ? 6.655 -49.446 -22.215 1.00 38.69 436 GLY A C 1
ATOM 3549 O O . GLY A 1 436 ? 7.637 -48.721 -21.948 1.00 38.69 436 GLY A O 1
#

InterPro domains:
  IPR014820 Primase, C-terminal 1 [PF08708] (228-283)
  IPR036390 Winged helix DNA-binding domain superfamily [SSF46785] (312-368)

Nearest PDB structures (foldseek):
  5f7q-assembly1_J  TM=6.964E-01  e=7.556E-03  Listeria monocytogenes EGD-e
  2dk5-assembly1_A  TM=6.234E-01  e=1.715E-02  Homo sapiens
  5yhy-assembly1_A  TM=6.889E-01  e=5.113E-02  Lactococcus lactis subsp. lactis Il1403
  3r0a-assembly1_A  TM=6.675E-01  e=3.891E-02  Methanosarcina mazei
  2rn7-assembly1_A  TM=2.993E-01  e=8.686E+00  Shigella flexneri

Secondary structure (DSSP, 8-state):
---EE--HHHHHHHH-------BEEEEEE-TTS-EEEEEE-SHHHHHHHHTTEEEE-SSEESSTTS-S-TTTEEEEEEEEEEE-S---SHHHHHHHHHHTTPPPPSEEEE-SSTT-EEEEEEEEEEE--HHHHHHHHHHHHHHHHHHT--STT--TT--EEPP-S-EEE-S-TTPPB-HHHHHHHHHHHHHHHHHH--S------B--S--GGGSHHHHHHTT---TTTHHHHHHHHHHHHHHTT--HHHHHHHHHHHHTTSSSPPPHHHHHHHHHHHHTSS--S--HHHHHHHHSS----B-------------HHHHHHHHHHHHHHHSEEEE-HHHHHHHTT--HHHHHHHHHHHHHTTSEEEEE--SSTTPPEEEEE-------------------------------------------------------

Radius of gyration: 34.62 Å; Cα contacts (8 Å, |Δi|>4): 603; chains: 1; bounding box: 83×94×94 Å

Sequence (436 aa):
MQLERASVNSFFETLITSEVPGFRYLCALDQNNRLVDFEVQDKDEIISFADKSRWFTPNLFNLKHCGRTKKNVQYINAFVIEFDCYLPSVLDVIDRIEESGLEPPHFLIRSKTPGHWHVYWIIDPIPAFSNVKVHTERITKYMANTMGADVQAVGVERWFAVPHSDIYKYAPSSKFYTYQYFKDWYETNFEFSTSKNQQPTRKNGKILKMDVFGHPAIKKLMQGFSVGQRDHACFTLALLFYSQDWSEEQALDELMDWNNRNTEQMSKKQIIKCLRSAYSGKYKGPKSEYVEYLTGIPFKLQIMREYKGERTYQKLYDIQYRILQLIRKEGTLKLSQSDIAKAINAPLRSVKKAIKELIELKRIRKIGGGTGPGNNASYKLANSTWKKAKNKKVVPQNQHARFIETNDEPSARESLGSVSLNGANALTSFSTGPPG

Mean predicted aligned error: 20.66 Å

pLDDT: mean 76.52, std 21.27, range [25.39, 96.69]

Foldseek 3Di:
DDKDFDDLLRVLCLLVVDPDFFWKWFWFQDPVRDTDIDTDGDSVVCVVCLVRTFWIASFGFDDDPPDLDLVGGFWQFKQKFKAPDAAQDPVLVVVLCVQLVDDAFFKWAADPPHRIIMTIHTADIDTSDVVNQVVSQVLSLVSCVSSVTDSPQGGNSGIDTRGDGRMIGDDDSPDHDYPVNSVVSCVVVVVVVVVVPVPDDQDQDADQDDPPCPDPLNVQLLQAEEPPLRLLSLLQQLQACVLNVHDLVRSLVSSQVSQVNYPHGDDSVSSNVSNCVNNVPPDFHHDQVSSCVSRVDRGRHNRGHDDPDDPPPDPLVNLLVLLLVVCVVVQKDWADLVVSCVVSVHDSVSSVVSVVVCVVVQQKDFPDWDDDPPITTIIHGRDDDDDPPDPPPPDDPDDDDDDDDDDDDDDDDDDDDDDDDDDDDDDDDDDDDDDD

Organism: NCBI:txid170367